Protein AF-A0A6G1S432-F1 (afdb_monomer_lite)

Foldseek 3Di:
DVVLVVVLVVLVVVLVVVLVVLVVLDPVVVCCVVVCVVCCVVCVVVVVQLVVLCVVCVVVLVVLLVVLLVLLVVVLVCCQVVVPVLLVCLLVVLLVVLVVQLVVLVVLLVVLVVVVVVVVVVVDDDDDPPPPPDDDDDDDDDDDDDDDDDDDDDDDDDDDDDDDDDDDDDDDDDDDDDDDPDPVVVVVVVVVVVVVVVVVVVVVCSSDSVNSVVSSVVSVVVSVVSVVVCVVCVLLVLLLSQLLNVLSVLCVLQVVLLVLVVVLVVVLVVLVVSLVVSLVSLVVLQDDDPDDPPDDGDPVVCSVVSNLSSLLSSQLSNQLSVLLSLLLLLLQLLLQLQQQDPPVSRDNPSSVVSSVLCVPQPSSLSSVLSNQLSVLVSVLVVLVVVLVVLVVVCVPDDDDVSPVSNVVSVVSNVVSVVVNVVSVVLSSQLSNQCSNPVDGSVVSSVVSCVLCVVVVSSVVSSVVSLVSSLVVSLCVSLVVSLVVLLVVLVPDPRPCSVSSSVVSSVSSSVSSVVSSVSSVSSSSSSVVVLSVQLVQADCDPVRRRSDDPSSVVSSVVVVVVD

pLDDT: mean 81.32, std 17.86, range [26.97, 98.06]

Sequence (562 aa):
MFIFLLIFLAFYGAYFYLSYQVILLNDLQEIFSQTAIKAQEDFRGIGERALEDLAKSYWNISIIILFATVLCFTWILLLKYNAEIIIWLSIFSLPILLSLGLYFSATTYWSLRDEAEASSRIELPYMSNEQLGIQPRFRDENDRPNPPYSQPTNSTTRSQPNSRLSPNKSTRLRNGSKPRPDEGDQNLEYDKALQNVLFAELMSYVRNETLWLIISIILFLVLFASVIILHALKERVTLSIALIKQASKAINGVKSTLLFPIIPRLIGIAALVYGVFISLLIVAASHPQSVAEHHAPLERKHVWKYHAVNVFATLWLIHFISGISQTTLAGAFASYYWAYSKPRDVPFFAVTASFWRCIRYHLGDIAFGSFLIATIRYIRIVIEFIDNRIRKKKANNGEAITSVARSATCFFRVFFWLLDRFLKYIDRNAYIMMSMYGEGYLASAKRAVELLYKNSTRALVLDYVTFFVLFISRLLITGIAGYITAQEVFIANLHYKWLPVVLVVIGTYFISKGLFSVYSMAVDTLFICFLIDSTNNDGSAERPYFMSKELRRIVKRNTVMA

Secondary structure (DSSP, 8-state):
-HHHHHHHHHHHHHHHHHHHHHHHHS-HHHHHHHHHHHHHHHHHHHHHHHHHHHHHHHHHHHHHHHHHHHHHHHHHHHHHHSHHHHHHHHHHHHHHHHHHHHHHHHHHHHHHHHHHHHHHHHSS-PPPTTSS--------S------------------------------------PPPPPHHHHHHHHHHHHHHHHHHHHHHHHT-HHHHHHHHHHHHHHHHHHHHHHHHHHHHHHHHHHHHHHHHHHHHHTTHHHHTTHHHHHHHHHHHHHHHHHHHHHHHTTS--SS-TTSPPPPTTTHHHHHHHHHHHHHHHHHHHHHHHHHHHHHHHHHHHH-SSTTTTS-TTHHHHHHHHIIIIIHHHHHHHHHHHHHHHHHHHHHHHHHHHHHHHHTTS-SHHHHHHHHHHHHHHHHHHHHHHHHHHHHHHHHHHHHHH---HHHHHHHHHHHHHHTHHHHHHHHHHHHHHHHHHHHHHHHHHHHHHHHHHHHS--S-THHHHHHHHHHHHHHHHHHHHHHHHHHHHHHHHHHHHHHH--SSSSS---S-HHHHHHHHHHHH--

InterPro domains:
  IPR007603 Choline transporter-like [PF04515] (217-534)
  IPR007603 Choline transporter-like [PTHR12385] (2-556)

Radius of gyration: 35.59 Å; chains: 1; bounding box: 125×56×82 Å

Structure (mmCIF, N/CA/C/O backbone):
data_AF-A0A6G1S432-F1
#
_entry.id   AF-A0A6G1S432-F1
#
loop_
_atom_site.group_PDB
_atom_site.id
_atom_site.type_symbol
_atom_site.label_atom_id
_atom_site.label_alt_id
_atom_site.label_comp_id
_atom_site.label_asym_id
_atom_site.label_entity_id
_atom_site.label_seq_id
_atom_site.pdbx_PDB_ins_code
_atom_site.Cartn_x
_atom_site.Cartn_y
_atom_site.Cartn_z
_atom_site.occupancy
_atom_site.B_iso_or_equiv
_atom_site.auth_seq_id
_atom_site.auth_comp_id
_atom_site.auth_asym_id
_atom_site.auth_atom_id
_atom_site.pdbx_PDB_model_num
ATOM 1 N N . MET A 1 1 ? -21.363 15.713 -9.282 1.00 73.31 1 MET A N 1
ATOM 2 C CA . MET A 1 1 ? -20.207 15.492 -10.184 1.00 73.31 1 MET A CA 1
ATOM 3 C C . MET A 1 1 ? -20.513 14.605 -11.406 1.00 73.31 1 MET A C 1
ATOM 5 O O . MET A 1 1 ? -19.588 14.057 -11.992 1.00 73.31 1 MET A O 1
ATOM 9 N N . PHE A 1 2 ? -21.767 14.515 -11.882 1.00 83.06 2 PHE A N 1
ATOM 10 C CA . PHE A 1 2 ? -22.115 13.733 -13.087 1.00 83.06 2 PHE A CA 1
ATOM 11 C C . PHE A 1 2 ? -21.348 14.181 -14.346 1.00 83.06 2 PHE A C 1
ATOM 13 O O . PHE A 1 2 ? -20.869 13.352 -15.109 1.00 83.06 2 PHE A O 1
ATOM 20 N N . ILE A 1 3 ? -21.122 15.490 -14.496 1.00 86.56 3 ILE A N 1
ATOM 21 C CA . ILE A 1 3 ? -20.303 16.068 -15.574 1.00 86.56 3 ILE A CA 1
ATOM 22 C C . ILE A 1 3 ? -18.892 15.461 -15.598 1.00 86.56 3 ILE A C 1
ATOM 24 O O . ILE A 1 3 ? -18.364 15.172 -16.664 1.00 86.56 3 ILE A O 1
ATOM 28 N N . PHE A 1 4 ? -18.290 15.210 -14.434 1.00 89.38 4 PHE A N 1
ATOM 29 C CA . PHE A 1 4 ? -16.937 14.661 -14.367 1.00 89.38 4 PHE A CA 1
ATOM 30 C C . PHE A 1 4 ? -16.880 13.188 -14.792 1.00 89.38 4 PHE A C 1
ATOM 32 O O . PHE A 1 4 ? -15.895 12.754 -15.383 1.00 89.38 4 PHE A O 1
ATOM 39 N N . LEU A 1 5 ? -17.966 12.435 -14.576 1.00 91.75 5 LEU A N 1
ATOM 40 C CA . LEU A 1 5 ? -18.110 11.094 -15.142 1.00 91.75 5 LEU A CA 1
ATOM 41 C C . LEU A 1 5 ? -18.197 11.146 -16.673 1.00 91.75 5 LEU A C 1
ATOM 43 O O . LEU A 1 5 ? -17.563 10.338 -17.340 1.00 91.75 5 LEU A O 1
ATOM 47 N N . LEU A 1 6 ? -18.931 12.110 -17.237 1.00 93.00 6 LEU A N 1
ATOM 48 C CA . LEU A 1 6 ? -18.980 12.296 -18.690 1.00 93.00 6 LEU A CA 1
ATOM 49 C C . LEU A 1 6 ? -17.607 12.668 -19.260 1.00 93.00 6 LEU A C 1
ATOM 51 O O . LEU A 1 6 ? -17.211 12.107 -20.275 1.00 93.00 6 LEU A O 1
ATOM 55 N N . ILE A 1 7 ? -16.855 13.545 -18.586 1.00 93.69 7 ILE A N 1
ATOM 56 C CA . ILE A 1 7 ? -15.474 13.889 -18.967 1.00 93.69 7 ILE A CA 1
ATOM 57 C C . ILE A 1 7 ? -14.586 12.643 -18.947 1.00 93.69 7 ILE A C 1
ATOM 59 O O . ILE A 1 7 ? -13.844 12.407 -19.897 1.00 93.69 7 ILE A O 1
ATOM 63 N N . PHE A 1 8 ? -14.680 11.832 -17.892 1.00 94.50 8 PHE A N 1
ATOM 64 C CA . PHE A 1 8 ? -13.948 10.573 -17.787 1.00 94.50 8 PHE A CA 1
ATOM 65 C C . PHE A 1 8 ? -14.281 9.641 -18.960 1.00 94.50 8 PHE A C 1
ATOM 67 O O . PHE A 1 8 ? -13.384 9.184 -19.664 1.00 94.50 8 PHE A O 1
ATOM 74 N N . LEU A 1 9 ? -15.567 9.398 -19.222 1.00 94.94 9 LEU A N 1
ATOM 75 C CA . LEU A 1 9 ? -16.005 8.515 -20.305 1.00 94.94 9 LEU A CA 1
ATOM 76 C C . LEU A 1 9 ? -15.595 9.043 -21.685 1.00 94.94 9 LEU A C 1
ATOM 78 O O . LEU A 1 9 ? -15.111 8.269 -22.507 1.00 94.94 9 LEU A O 1
ATOM 82 N N . ALA A 1 10 ? -15.722 10.349 -21.926 1.00 95.12 10 ALA A N 1
ATOM 83 C CA . ALA A 1 10 ? -15.291 10.982 -23.168 1.00 95.12 10 ALA A CA 1
ATOM 84 C C . ALA A 1 10 ? -13.772 10.862 -23.370 1.00 95.12 10 ALA A C 1
ATOM 86 O O . ALA A 1 10 ? -13.321 10.510 -24.460 1.00 95.12 10 ALA A O 1
ATOM 87 N N . PHE A 1 11 ? -12.983 11.086 -22.313 1.00 96.50 11 PHE A N 1
ATOM 88 C CA . PHE A 1 11 ? -11.531 10.923 -22.345 1.00 96.50 11 PHE A CA 1
ATOM 89 C C . PHE A 1 11 ? -11.131 9.485 -22.694 1.00 96.50 11 PHE A C 1
ATOM 91 O O . PHE A 1 11 ? -10.317 9.284 -23.595 1.00 96.50 11 PHE A O 1
ATOM 98 N N . TYR A 1 12 ? -11.720 8.480 -22.035 1.00 96.00 12 TYR A N 1
ATOM 99 C CA . TYR A 1 12 ? -11.408 7.080 -22.336 1.00 96.00 12 TYR A CA 1
ATOM 100 C C . TYR A 1 12 ? -11.931 6.639 -23.702 1.00 96.00 12 TYR A C 1
ATOM 102 O O . TYR A 1 12 ? -11.239 5.888 -24.381 1.00 96.00 12 TYR A O 1
ATOM 110 N N . GLY A 1 13 ? -13.082 7.146 -24.153 1.00 94.12 13 GLY A N 1
ATOM 111 C CA . GLY A 1 13 ? -13.570 6.924 -25.515 1.00 94.12 13 GLY A CA 1
ATOM 112 C C . GLY A 1 13 ? -12.566 7.407 -26.566 1.00 94.12 13 GLY A C 1
ATOM 113 O O . GLY A 1 13 ? -12.188 6.647 -27.457 1.00 94.12 13 GLY A O 1
ATOM 114 N N . ALA A 1 14 ? -12.051 8.630 -26.410 1.00 93.75 14 ALA A N 1
ATOM 115 C CA . ALA A 1 14 ? -11.015 9.173 -27.288 1.00 93.75 14 ALA A CA 1
ATOM 116 C C . ALA A 1 14 ? -9.681 8.411 -27.175 1.00 93.75 14 ALA A C 1
ATOM 118 O O . ALA A 1 14 ? -9.035 8.137 -28.185 1.00 93.75 14 ALA A O 1
ATOM 119 N N . TYR A 1 15 ? -9.271 8.034 -25.961 1.00 93.75 15 TYR A N 1
ATOM 120 C CA . TYR A 1 15 ? -8.043 7.273 -25.724 1.00 93.75 15 TYR A CA 1
ATOM 121 C C . TYR A 1 15 ? -8.090 5.871 -26.346 1.00 93.75 15 TYR A C 1
ATOM 123 O O . TYR A 1 15 ? -7.116 5.455 -26.975 1.00 93.75 15 TYR A O 1
ATOM 131 N N . PHE A 1 16 ? -9.206 5.147 -26.217 1.00 93.25 16 PHE A N 1
ATOM 132 C CA . PHE A 1 16 ? -9.371 3.835 -26.845 1.00 93.25 16 PHE A CA 1
ATOM 133 C C . PHE A 1 16 ? -9.435 3.941 -28.364 1.00 93.25 16 PHE A C 1
ATOM 135 O O . PHE A 1 16 ? -8.788 3.146 -29.039 1.00 93.25 16 PHE A O 1
ATOM 142 N N . TYR A 1 17 ? -10.123 4.953 -28.900 1.00 90.31 17 TYR A N 1
ATOM 143 C CA . TYR A 1 17 ? -10.104 5.229 -30.335 1.00 90.31 17 TYR A CA 1
ATOM 144 C C . TYR A 1 17 ? -8.675 5.469 -30.839 1.00 90.31 17 TYR A C 1
ATOM 146 O O . TYR A 1 17 ? -8.244 4.861 -31.815 1.00 90.31 17 TYR A O 1
ATOM 154 N N . LEU A 1 18 ? -7.899 6.295 -30.135 1.00 87.19 18 LEU A N 1
ATOM 155 C CA . LEU A 1 18 ? -6.518 6.573 -30.512 1.00 87.19 18 LEU A CA 1
ATOM 156 C C . LEU A 1 18 ? -5.614 5.340 -30.380 1.00 87.19 18 LEU A C 1
ATOM 158 O O . LEU A 1 18 ? -4.772 5.099 -31.240 1.00 87.19 18 LEU A O 1
ATOM 162 N N . SER A 1 19 ? -5.808 4.544 -29.328 1.00 88.06 19 SER A N 1
ATOM 163 C CA . SER A 1 19 ? -5.092 3.280 -29.135 1.00 88.06 19 SER A CA 1
ATOM 164 C C . SER A 1 19 ? -5.390 2.300 -30.268 1.00 88.06 19 SER A C 1
ATOM 166 O O . SER A 1 19 ? -4.472 1.678 -30.788 1.00 88.06 19 SER A O 1
ATOM 168 N N . TYR A 1 20 ? -6.654 2.207 -30.689 1.00 86.69 20 TYR A N 1
ATOM 169 C CA . TYR A 1 20 ? -7.077 1.388 -31.821 1.00 86.69 20 TYR A CA 1
ATOM 170 C C . TYR A 1 20 ? -6.403 1.826 -33.126 1.00 86.69 20 TYR A C 1
ATOM 172 O O . TYR A 1 20 ? -5.894 0.979 -33.851 1.00 86.69 20 TYR A O 1
ATOM 180 N N . GLN A 1 21 ? -6.307 3.133 -33.392 1.00 82.38 21 GLN A N 1
ATOM 181 C CA . GLN A 1 21 ? -5.578 3.646 -34.560 1.00 82.38 21 GLN A CA 1
ATOM 182 C C . GLN A 1 21 ? -4.087 3.285 -34.513 1.00 82.38 21 GLN A C 1
ATOM 184 O O . GLN A 1 21 ? -3.530 2.854 -35.514 1.00 82.38 21 GLN A O 1
ATOM 189 N N . VAL A 1 22 ? -3.438 3.400 -33.348 1.00 79.44 22 VAL A N 1
ATOM 190 C CA . VAL A 1 22 ? -2.033 2.984 -33.175 1.00 79.44 22 VAL A CA 1
ATOM 191 C C . VAL A 1 22 ? -1.860 1.478 -33.374 1.00 79.44 22 VAL A C 1
ATOM 193 O O . VAL A 1 22 ? -0.833 1.060 -33.895 1.00 79.44 22 VAL A O 1
ATOM 196 N N . ILE A 1 23 ? -2.836 0.664 -32.970 1.00 81.56 23 ILE A N 1
ATOM 197 C CA . ILE A 1 23 ? -2.834 -0.780 -33.227 1.00 81.56 23 ILE A CA 1
ATOM 198 C C . ILE A 1 23 ? -3.010 -1.061 -34.724 1.00 81.56 23 ILE A C 1
ATOM 200 O O . ILE A 1 23 ? -2.322 -1.925 -35.240 1.00 81.56 23 ILE A O 1
ATOM 204 N N . LEU A 1 24 ? -3.884 -0.333 -35.424 1.00 77.81 24 LEU A N 1
ATOM 205 C CA . LEU A 1 24 ? -4.137 -0.525 -36.856 1.00 77.81 24 LEU A CA 1
ATOM 206 C C . LEU A 1 24 ? -2.945 -0.102 -37.730 1.00 77.81 24 LEU A C 1
ATOM 208 O O . LEU A 1 24 ? -2.646 -0.757 -38.720 1.00 77.81 24 LEU A O 1
ATOM 212 N N . LEU A 1 25 ? -2.264 0.986 -37.358 1.00 69.56 25 LEU A N 1
ATOM 213 C CA . LEU A 1 25 ? -1.069 1.491 -38.051 1.00 69.56 25 LEU A CA 1
ATOM 214 C C . LEU A 1 25 ? 0.133 0.546 -37.953 1.00 69.56 25 LEU A C 1
ATOM 216 O O . LEU A 1 25 ? 1.073 0.644 -38.732 1.00 69.56 25 LEU A O 1
ATOM 220 N N . ASN A 1 26 ? 0.118 -0.317 -36.950 1.00 66.62 26 ASN A N 1
ATOM 221 C CA . ASN A 1 26 ? 1.179 -1.239 -36.623 1.00 66.62 26 ASN A CA 1
ATOM 222 C C . ASN A 1 26 ? 0.721 -2.620 -37.081 1.00 66.62 26 ASN A C 1
ATOM 224 O O . ASN A 1 26 ? -0.075 -3.239 -36.380 1.00 66.62 26 ASN A O 1
ATOM 228 N N . ASP A 1 27 ? 1.193 -3.109 -38.232 1.00 66.00 27 ASP A N 1
ATOM 229 C CA . ASP A 1 27 ? 0.871 -4.472 -38.661 1.00 66.00 27 ASP A CA 1
ATOM 230 C C . ASP A 1 27 ? 1.381 -5.442 -37.582 1.00 66.00 27 ASP A C 1
ATOM 232 O O . ASP A 1 27 ? 2.588 -5.665 -37.425 1.00 66.00 27 ASP A O 1
ATOM 236 N N . LEU A 1 28 ? 0.462 -5.920 -36.729 1.00 60.41 28 LEU A N 1
ATOM 237 C CA . LEU A 1 28 ? 0.804 -6.622 -35.490 1.00 60.41 28 LEU A CA 1
ATOM 238 C C . LEU A 1 28 ? 1.706 -7.815 -35.810 1.00 60.41 28 LEU A C 1
ATOM 240 O O . LEU A 1 28 ? 2.650 -8.090 -35.074 1.00 60.41 28 LEU A O 1
ATOM 244 N N . GLN A 1 29 ? 1.464 -8.469 -36.946 1.00 57.34 29 GLN A N 1
ATOM 245 C CA . GLN A 1 29 ? 2.224 -9.618 -37.418 1.00 57.34 29 GLN A CA 1
ATOM 246 C C . GLN A 1 29 ? 3.688 -9.268 -37.742 1.00 57.34 29 GLN A C 1
ATOM 248 O O . GLN A 1 29 ? 4.593 -10.029 -37.391 1.00 57.34 29 GLN A O 1
ATOM 253 N N . GLU A 1 30 ? 3.949 -8.096 -38.324 1.00 59.84 30 GLU A N 1
ATOM 254 C CA . GLU A 1 30 ? 5.295 -7.649 -38.692 1.00 59.84 30 GLU A CA 1
ATOM 255 C C . GLU A 1 30 ? 6.088 -7.163 -37.464 1.00 59.84 30 GLU A C 1
ATOM 257 O O . GLU A 1 30 ? 7.259 -7.507 -37.300 1.00 59.84 30 GLU A O 1
ATOM 262 N N . ILE A 1 31 ? 5.448 -6.454 -36.529 1.00 56.25 31 ILE A N 1
ATOM 263 C CA . ILE A 1 31 ? 6.083 -5.980 -35.282 1.00 56.25 31 ILE A CA 1
ATOM 264 C C . ILE A 1 31 ? 6.357 -7.124 -34.321 1.00 56.25 31 ILE A C 1
ATOM 266 O O . ILE A 1 31 ? 7.438 -7.157 -33.721 1.00 56.25 31 ILE A O 1
ATOM 270 N N . PHE A 1 32 ? 5.423 -8.072 -34.191 1.00 56.34 32 PHE A N 1
ATOM 271 C CA . PHE A 1 32 ? 5.711 -9.303 -33.475 1.00 56.34 32 PHE A CA 1
ATOM 272 C C . PHE A 1 32 ? 6.851 -10.041 -34.164 1.00 56.34 32 PHE A C 1
ATOM 274 O O . PHE A 1 32 ? 7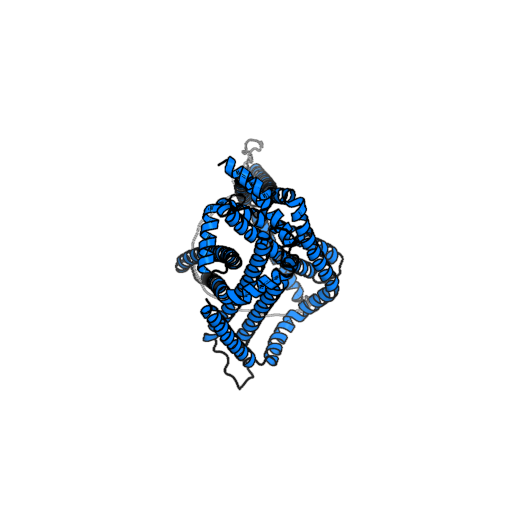.741 -10.451 -33.448 1.00 56.34 32 PHE A O 1
ATOM 281 N N . SER A 1 33 ? 6.948 -10.114 -35.497 1.00 58.09 33 SER A N 1
ATOM 282 C CA . SER A 1 33 ? 8.106 -10.770 -36.125 1.00 58.09 33 SER A CA 1
ATOM 283 C C . SER A 1 33 ? 9.440 -10.041 -35.907 1.00 58.09 33 SER A C 1
ATOM 285 O O . SER A 1 33 ? 10.400 -10.679 -35.508 1.00 58.09 33 SER A O 1
ATOM 287 N N . GLN A 1 34 ? 9.533 -8.720 -36.078 1.00 59.09 34 GLN A N 1
ATOM 288 C CA . GLN A 1 34 ? 10.797 -7.969 -35.972 1.00 59.09 34 GLN A CA 1
ATOM 289 C C . GLN A 1 34 ? 11.275 -7.851 -34.518 1.00 59.09 34 GLN A C 1
ATOM 291 O O . GLN A 1 34 ? 12.453 -8.047 -34.208 1.00 59.09 34 GLN A O 1
ATOM 296 N N . THR A 1 35 ? 10.343 -7.560 -33.607 1.00 55.31 35 THR A N 1
ATOM 297 C CA . THR A 1 35 ? 10.632 -7.458 -32.172 1.00 55.31 35 THR A CA 1
ATOM 298 C C . THR A 1 35 ? 10.820 -8.841 -31.564 1.00 55.31 35 THR A C 1
ATOM 300 O O . THR A 1 35 ? 11.702 -8.992 -30.723 1.00 55.31 35 THR A O 1
ATOM 303 N N . ALA A 1 36 ? 10.056 -9.855 -32.003 1.00 52.91 36 ALA A N 1
ATOM 304 C CA . ALA A 1 36 ? 10.317 -11.231 -31.599 1.00 52.91 36 ALA A CA 1
ATOM 305 C C . ALA A 1 36 ? 11.652 -11.691 -32.148 1.00 52.91 36 ALA A C 1
ATOM 307 O O . ALA A 1 36 ? 12.408 -12.134 -31.328 1.00 52.91 36 ALA A O 1
ATOM 308 N N . ILE A 1 37 ? 12.035 -11.522 -33.417 1.00 57.94 37 ILE A N 1
ATOM 309 C CA . ILE A 1 37 ? 13.337 -12.007 -33.927 1.00 57.94 37 ILE A CA 1
ATOM 310 C C . ILE A 1 37 ? 14.509 -11.446 -33.106 1.00 57.94 37 ILE A C 1
ATOM 312 O O . ILE A 1 37 ? 15.358 -12.210 -32.652 1.00 57.94 37 ILE A O 1
ATOM 316 N N . LYS A 1 38 ? 14.510 -10.137 -32.822 1.00 56.38 38 LYS A N 1
ATOM 317 C CA . LYS A 1 38 ? 15.582 -9.491 -32.048 1.00 56.38 38 LYS A CA 1
ATOM 318 C C . LYS A 1 38 ? 15.552 -9.851 -30.558 1.00 56.38 38 LYS A C 1
ATOM 320 O O . LYS A 1 38 ? 16.593 -10.072 -29.955 1.00 56.38 38 LYS A O 1
ATOM 325 N N . ALA A 1 39 ? 14.362 -9.948 -29.961 1.00 55.22 39 ALA A N 1
ATOM 326 C CA . ALA A 1 39 ? 14.216 -10.437 -28.591 1.00 55.22 39 ALA A CA 1
ATOM 327 C C . ALA A 1 39 ? 14.456 -11.953 -28.492 1.00 55.22 39 ALA A C 1
ATOM 329 O O . ALA A 1 39 ? 14.876 -12.436 -27.458 1.00 55.22 39 ALA A O 1
ATOM 330 N N . GLN A 1 40 ? 14.209 -12.718 -29.545 1.00 56.22 40 GLN A N 1
ATOM 331 C CA . GLN A 1 40 ? 14.300 -14.171 -29.607 1.00 56.22 40 GLN A CA 1
ATOM 332 C C . GLN A 1 40 ? 15.750 -14.609 -29.778 1.00 56.22 40 GLN A C 1
ATOM 334 O O . GLN A 1 40 ? 16.094 -15.651 -29.245 1.00 56.22 40 GLN A O 1
ATOM 339 N N . GLU A 1 41 ? 16.625 -13.832 -30.421 1.00 62.38 41 GLU A N 1
ATOM 340 C CA . GLU A 1 41 ? 18.073 -14.096 -30.377 1.00 62.38 41 GLU A CA 1
ATOM 341 C C . GLU A 1 41 ? 18.657 -13.883 -28.970 1.00 62.38 41 GLU A C 1
ATOM 343 O O . GLU A 1 41 ? 19.288 -14.796 -28.439 1.00 62.38 41 GLU A O 1
ATOM 348 N N . ASP A 1 42 ? 18.363 -12.754 -28.314 1.00 60.41 42 ASP A N 1
ATOM 349 C CA . ASP A 1 42 ? 18.905 -12.440 -26.978 1.00 60.41 42 ASP A CA 1
ATOM 350 C C . ASP A 1 42 ? 18.238 -13.248 -25.842 1.00 60.41 42 ASP A C 1
ATOM 352 O O . ASP A 1 42 ? 18.888 -13.632 -24.865 1.00 60.41 42 ASP A O 1
ATOM 356 N N . PHE A 1 43 ? 16.935 -13.538 -25.952 1.00 57.59 43 PHE A N 1
ATOM 357 C CA . PHE A 1 43 ? 16.168 -14.258 -24.930 1.00 57.59 43 PHE A CA 1
ATOM 358 C C . PHE A 1 43 ? 15.958 -15.744 -25.222 1.00 57.59 43 PHE A C 1
ATOM 360 O O . PHE A 1 43 ? 15.480 -16.415 -24.314 1.00 57.59 43 PHE A O 1
ATOM 367 N N . ARG A 1 44 ? 16.299 -16.328 -26.385 1.00 62.75 44 ARG A N 1
ATOM 368 C CA . ARG A 1 44 ? 16.148 -17.796 -26.540 1.00 62.75 44 ARG A CA 1
ATOM 369 C C . ARG A 1 44 ? 17.011 -18.548 -25.550 1.00 62.75 44 ARG A C 1
ATOM 371 O O . ARG A 1 44 ? 16.491 -19.374 -24.819 1.00 62.75 44 ARG A O 1
ATOM 378 N N . GLY A 1 45 ? 18.298 -18.220 -25.447 1.00 67.00 45 GLY A N 1
ATOM 379 C CA . GLY A 1 45 ? 19.204 -18.962 -24.564 1.00 67.00 45 GLY A CA 1
ATOM 380 C C . GLY A 1 45 ? 18.831 -18.855 -23.079 1.00 67.00 45 GLY A C 1
ATOM 381 O O . GLY A 1 45 ? 18.797 -19.858 -22.366 1.00 67.00 45 GLY A O 1
ATOM 382 N N . ILE A 1 46 ? 18.528 -17.642 -22.609 1.00 71.88 46 ILE A N 1
ATOM 383 C CA . ILE A 1 46 ? 18.169 -17.378 -21.204 1.00 71.88 46 ILE A CA 1
ATOM 384 C C . ILE A 1 46 ? 16.715 -17.781 -20.927 1.00 71.88 46 ILE A C 1
ATOM 386 O O . ILE A 1 46 ? 16.414 -18.383 -19.899 1.00 71.88 46 ILE A O 1
ATOM 390 N N . GLY A 1 47 ? 15.812 -17.453 -21.847 1.00 72.88 47 GLY A N 1
ATOM 391 C CA . GLY A 1 47 ? 14.375 -17.669 -21.744 1.00 72.88 47 GLY A CA 1
ATOM 392 C C . GLY A 1 47 ? 13.972 -19.128 -21.896 1.00 72.88 47 GLY A C 1
ATOM 393 O O . GLY A 1 47 ? 13.141 -19.569 -21.116 1.00 72.88 47 GLY A O 1
ATOM 394 N N . GLU A 1 48 ? 14.571 -19.905 -22.805 1.00 79.62 48 GLU A N 1
ATOM 395 C CA . GLU A 1 48 ? 14.299 -21.350 -22.912 1.00 79.62 48 GLU A CA 1
ATOM 396 C C . GLU A 1 48 ? 14.682 -22.058 -21.603 1.00 79.62 48 GLU A C 1
ATOM 398 O O . GLU A 1 48 ? 13.868 -22.792 -21.045 1.00 79.62 48 GLU A O 1
ATOM 403 N N . ARG A 1 49 ? 15.856 -21.741 -21.035 1.00 82.38 49 ARG A N 1
ATOM 404 C CA . ARG A 1 49 ? 16.301 -22.274 -19.733 1.00 82.38 49 ARG A CA 1
ATOM 405 C C . ARG A 1 49 ? 15.413 -21.811 -18.576 1.00 82.38 49 ARG A C 1
ATOM 407 O O . ARG A 1 49 ? 15.043 -22.612 -17.724 1.00 82.38 49 ARG A O 1
ATOM 414 N N . ALA A 1 50 ? 15.034 -20.533 -18.546 1.00 81.44 50 ALA A N 1
ATOM 415 C CA . ALA A 1 50 ? 14.146 -19.991 -17.520 1.00 81.44 50 ALA A CA 1
ATOM 416 C C . ALA A 1 50 ? 12.725 -20.572 -17.600 1.00 81.44 50 ALA A C 1
ATOM 418 O O . ALA A 1 50 ? 12.117 -20.837 -16.566 1.00 81.44 50 ALA A O 1
ATOM 419 N N . LEU A 1 51 ? 12.193 -20.781 -18.809 1.00 82.62 51 LEU A N 1
ATOM 420 C CA . LEU A 1 51 ? 10.891 -21.405 -19.043 1.00 82.62 51 LEU A CA 1
ATOM 421 C C . LEU A 1 51 ? 10.918 -22.889 -18.694 1.00 82.62 51 LEU A C 1
ATOM 423 O O . LEU A 1 51 ? 9.959 -23.368 -18.097 1.00 82.62 51 LEU A O 1
ATOM 427 N N . GLU A 1 52 ? 12.001 -23.603 -19.007 1.00 86.69 52 GLU A N 1
ATOM 428 C CA . GLU A 1 52 ? 12.190 -24.993 -18.588 1.00 86.69 52 GLU A CA 1
ATOM 429 C C . GLU A 1 52 ? 12.226 -25.102 -17.056 1.00 86.69 52 GLU A C 1
ATOM 431 O O . GLU A 1 52 ? 11.520 -25.926 -16.470 1.00 86.69 52 GLU A O 1
ATOM 436 N N . ASP A 1 53 ? 12.979 -24.223 -16.390 1.00 85.50 53 ASP A N 1
ATOM 437 C CA . ASP A 1 53 ? 13.026 -24.159 -14.930 1.00 85.50 53 ASP A CA 1
ATOM 438 C C . ASP A 1 53 ? 11.647 -23.814 -14.330 1.00 85.50 53 ASP A C 1
ATOM 440 O O . ASP A 1 53 ? 11.246 -24.383 -13.308 1.00 85.50 53 ASP A O 1
ATOM 444 N N . LEU A 1 54 ? 10.878 -22.927 -14.976 1.00 84.81 54 LEU A N 1
ATOM 445 C CA . LEU A 1 54 ? 9.498 -22.614 -14.588 1.00 84.81 54 LEU A CA 1
ATOM 446 C C . LEU A 1 54 ? 8.571 -23.817 -14.773 1.00 84.81 54 LEU A C 1
ATOM 448 O O . LEU A 1 54 ? 7.786 -24.127 -13.883 1.00 84.81 54 LEU A O 1
ATOM 452 N N . ALA A 1 55 ? 8.664 -24.505 -15.909 1.00 85.25 55 ALA A N 1
ATOM 453 C CA . ALA A 1 55 ? 7.840 -25.663 -16.236 1.00 85.25 55 ALA A CA 1
ATOM 454 C C . ALA A 1 55 ? 8.115 -26.844 -15.295 1.00 85.25 55 ALA A C 1
ATOM 456 O O . ALA A 1 55 ? 7.213 -27.628 -15.015 1.00 85.25 55 ALA A O 1
ATOM 457 N N . LYS A 1 56 ? 9.330 -26.946 -14.742 1.00 86.31 56 LYS A N 1
ATOM 458 C CA . LYS A 1 56 ? 9.655 -27.918 -13.688 1.00 86.31 56 LYS A CA 1
ATOM 459 C C . LYS A 1 56 ? 9.129 -27.509 -12.310 1.00 86.31 56 LYS A C 1
ATOM 461 O O . LYS A 1 56 ? 8.786 -28.376 -11.514 1.00 86.31 56 LYS A O 1
ATOM 466 N N . SER A 1 57 ? 9.065 -26.209 -12.010 1.00 86.62 57 SER A N 1
ATOM 467 C CA . SER A 1 57 ? 8.781 -25.694 -10.658 1.00 86.62 57 SER A CA 1
ATOM 468 C C . SER A 1 57 ? 7.383 -25.084 -10.463 1.00 86.62 57 SER A C 1
ATOM 470 O O . SER A 1 57 ? 7.017 -24.771 -9.328 1.00 86.62 57 SER A O 1
ATOM 472 N N . TYR A 1 58 ? 6.565 -24.939 -11.515 1.00 86.94 58 TYR A N 1
ATOM 473 C CA . TYR A 1 58 ? 5.284 -24.214 -11.451 1.00 86.94 58 TYR A CA 1
ATOM 474 C C . TYR A 1 58 ? 4.302 -24.785 -10.422 1.00 86.94 58 TYR A C 1
ATOM 476 O O . TYR A 1 58 ? 3.565 -24.022 -9.792 1.00 86.94 58 TYR A O 1
ATOM 484 N N . TRP A 1 59 ? 4.290 -26.109 -10.236 1.00 90.50 59 TRP A N 1
ATOM 485 C CA . TRP A 1 59 ? 3.426 -26.768 -9.261 1.00 90.50 59 TRP A CA 1
ATOM 486 C C . TRP A 1 59 ? 3.800 -26.362 -7.832 1.00 90.50 59 TRP A C 1
ATOM 488 O O . TRP A 1 59 ? 2.942 -25.897 -7.080 1.00 90.50 59 TRP A O 1
ATOM 498 N N . ASN A 1 60 ? 5.090 -26.416 -7.495 1.00 88.25 60 ASN A N 1
ATOM 499 C CA . ASN A 1 60 ? 5.598 -25.998 -6.188 1.00 88.25 60 ASN A CA 1
ATOM 500 C C . ASN A 1 60 ? 5.365 -24.502 -5.949 1.00 88.25 60 ASN A C 1
ATOM 502 O O . ASN A 1 60 ? 4.836 -24.123 -4.906 1.00 88.25 60 ASN A O 1
ATOM 506 N N . ILE A 1 61 ? 5.665 -23.654 -6.943 1.00 88.94 61 ILE A N 1
ATOM 507 C CA . ILE A 1 61 ? 5.397 -22.207 -6.880 1.00 88.94 61 ILE A CA 1
ATOM 508 C C . ILE A 1 61 ? 3.914 -21.956 -6.573 1.00 88.94 61 ILE A C 1
ATOM 510 O O . ILE A 1 61 ? 3.584 -21.164 -5.689 1.00 88.94 61 ILE A O 1
ATOM 514 N N . SER A 1 62 ? 3.011 -22.652 -7.267 1.00 89.06 62 SER A N 1
ATOM 515 C CA . SER A 1 62 ? 1.564 -22.495 -7.090 1.00 89.06 62 SER A CA 1
ATOM 516 C C . SER A 1 62 ? 1.099 -22.953 -5.705 1.00 89.06 62 SER A C 1
ATOM 518 O O . SER A 1 62 ? 0.314 -22.252 -5.061 1.00 89.06 62 SER A O 1
ATOM 520 N N . ILE A 1 63 ? 1.614 -24.084 -5.211 1.00 92.19 63 ILE A N 1
ATOM 521 C CA . ILE A 1 63 ? 1.319 -24.592 -3.864 1.00 92.19 63 ILE A CA 1
ATOM 522 C C . ILE A 1 63 ? 1.808 -23.619 -2.793 1.00 92.19 63 ILE A C 1
ATOM 524 O O . ILE A 1 63 ? 1.048 -23.298 -1.879 1.00 92.19 63 ILE A O 1
ATOM 528 N N . ILE A 1 64 ? 3.035 -23.106 -2.903 1.00 91.19 64 ILE A N 1
ATOM 529 C CA . ILE A 1 64 ? 3.594 -22.167 -1.923 1.00 91.19 64 ILE A CA 1
ATOM 530 C C . ILE A 1 64 ? 2.796 -20.858 -1.916 1.00 91.19 64 ILE A C 1
ATOM 532 O O . ILE A 1 64 ? 2.499 -20.319 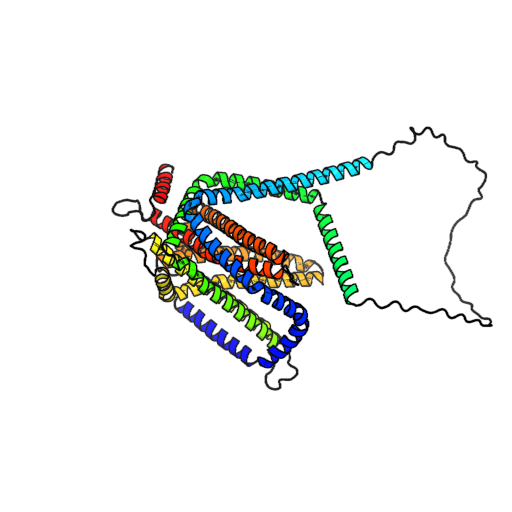-0.850 1.00 91.19 64 ILE A O 1
ATOM 536 N N . ILE A 1 65 ? 2.378 -20.365 -3.084 1.00 90.44 65 ILE A N 1
ATOM 537 C CA . ILE A 1 65 ? 1.515 -19.181 -3.191 1.00 90.44 65 ILE A CA 1
ATOM 538 C C . ILE A 1 65 ? 0.148 -19.423 -2.529 1.00 90.44 65 ILE A C 1
ATOM 540 O O . ILE A 1 65 ? -0.362 -18.557 -1.804 1.00 90.44 65 ILE A O 1
ATOM 544 N N . LEU A 1 66 ? -0.451 -20.599 -2.736 1.00 91.19 66 LEU A N 1
ATOM 545 C CA . LEU A 1 66 ? -1.705 -20.976 -2.085 1.00 91.19 66 LEU A CA 1
ATOM 546 C C . LEU A 1 66 ? -1.527 -21.079 -0.563 1.00 91.19 66 LEU A C 1
ATOM 548 O O . LEU A 1 66 ? -2.324 -20.518 0.191 1.00 91.19 66 LEU A O 1
ATOM 552 N N . PHE A 1 67 ? -0.448 -21.713 -0.105 1.00 91.94 67 PHE A N 1
ATOM 553 C CA . PHE A 1 67 ? -0.093 -21.804 1.309 1.00 91.94 67 PHE A CA 1
ATOM 554 C C . PHE A 1 67 ? 0.102 -20.419 1.937 1.00 91.94 67 PHE A C 1
ATOM 556 O O . PHE A 1 67 ? -0.463 -20.131 2.991 1.00 91.94 67 PHE A O 1
ATOM 563 N N . ALA A 1 68 ? 0.818 -19.514 1.268 1.00 90.38 68 ALA A N 1
ATOM 564 C CA . ALA A 1 68 ? 1.008 -18.144 1.734 1.00 90.38 68 ALA A CA 1
ATOM 565 C C . ALA A 1 68 ? -0.316 -17.364 1.808 1.00 90.38 68 ALA A C 1
ATOM 567 O O . ALA A 1 68 ? -0.517 -16.538 2.704 1.00 90.38 68 ALA A O 1
ATOM 568 N N . THR A 1 69 ? -1.253 -17.653 0.902 1.00 90.06 69 THR A N 1
ATOM 569 C CA . THR A 1 69 ? -2.614 -17.106 0.945 1.00 90.06 69 THR A CA 1
ATOM 570 C C . THR A 1 69 ? -3.367 -17.602 2.182 1.00 90.06 69 THR A C 1
ATOM 572 O O . THR A 1 69 ? -3.944 -16.792 2.910 1.00 90.06 69 THR A O 1
ATOM 575 N N . VAL A 1 70 ? -3.313 -18.905 2.481 1.00 90.62 70 VAL A N 1
ATOM 576 C CA . VAL A 1 70 ? -3.878 -19.478 3.716 1.00 90.62 70 VAL A CA 1
ATOM 577 C C . VAL A 1 70 ? -3.228 -18.854 4.951 1.00 90.62 70 VAL A C 1
ATOM 579 O O . VAL A 1 70 ? -3.932 -18.450 5.874 1.00 90.62 70 VAL A O 1
ATOM 582 N N . LEU A 1 71 ? -1.907 -18.670 4.943 1.00 91.12 71 LEU A N 1
ATOM 583 C CA . LEU A 1 71 ? -1.176 -18.026 6.032 1.00 91.12 71 LEU A CA 1
ATOM 584 C C . LEU A 1 71 ? -1.634 -16.576 6.259 1.00 91.12 71 LEU A C 1
ATOM 586 O O . LEU A 1 71 ? -1.775 -16.158 7.408 1.00 91.12 71 LEU A O 1
ATOM 590 N N . CYS A 1 72 ? -1.952 -15.823 5.197 1.00 90.06 72 CYS A N 1
ATOM 591 C CA . CYS A 1 72 ? -2.557 -14.491 5.319 1.00 90.06 72 CYS A CA 1
ATOM 592 C C . CYS A 1 72 ? -3.915 -14.544 6.036 1.00 90.06 72 CYS A C 1
ATOM 594 O O . CYS A 1 72 ? -4.181 -13.719 6.912 1.00 90.06 72 CYS A O 1
ATOM 596 N N . PHE A 1 73 ? -4.777 -15.504 5.688 1.00 87.19 73 PHE A N 1
ATOM 597 C CA . PHE A 1 73 ? -6.071 -15.676 6.355 1.00 87.19 73 PHE A CA 1
ATOM 598 C C . PHE A 1 73 ? -5.904 -16.060 7.824 1.00 87.19 73 PHE A C 1
ATOM 600 O O . PHE A 1 73 ? -6.541 -15.459 8.692 1.00 87.19 73 PHE A O 1
ATOM 607 N N . THR A 1 74 ? -5.002 -16.996 8.114 1.00 88.38 74 THR A N 1
ATOM 608 C CA . THR A 1 74 ? -4.645 -17.377 9.483 1.00 88.38 74 THR A CA 1
ATOM 609 C C . THR A 1 74 ? -4.144 -16.169 10.265 1.00 88.38 74 THR A C 1
ATOM 611 O O . THR A 1 74 ? -4.596 -15.939 11.382 1.00 88.38 74 THR A O 1
ATOM 614 N N . TRP A 1 75 ? -3.299 -15.326 9.669 1.00 87.75 75 TRP A N 1
ATOM 615 C CA . TRP A 1 75 ? -2.818 -14.103 10.306 1.00 87.75 75 TRP A CA 1
ATOM 616 C C . TRP A 1 75 ? -3.950 -13.121 10.643 1.00 87.75 75 TRP A C 1
ATOM 618 O O . TRP A 1 75 ? -4.002 -12.576 11.745 1.00 87.75 75 TRP A O 1
ATOM 628 N N . ILE A 1 76 ? -4.909 -12.930 9.734 1.00 84.69 76 ILE A N 1
ATOM 629 C CA . ILE A 1 76 ? -6.094 -12.094 9.987 1.00 84.69 76 ILE A CA 1
ATOM 630 C C . ILE A 1 76 ? -6.934 -12.660 11.145 1.00 84.69 76 ILE A C 1
ATOM 632 O O . ILE A 1 76 ? -7.466 -11.899 11.956 1.00 84.69 76 ILE A O 1
ATOM 636 N N . LEU A 1 77 ? -7.033 -13.987 11.267 1.00 84.44 77 LEU A N 1
ATOM 637 C CA . LEU A 1 77 ? -7.686 -14.635 12.407 1.00 84.44 77 LEU A CA 1
ATOM 638 C C . LEU A 1 77 ? -6.878 -14.477 13.701 1.00 84.44 77 LEU A C 1
ATOM 640 O O . LEU A 1 77 ? -7.466 -14.229 14.751 1.00 84.44 77 LEU A O 1
ATOM 644 N N . LEU A 1 78 ? -5.548 -14.548 13.649 1.00 86.62 78 LEU A N 1
ATOM 645 C CA . LEU A 1 78 ? -4.690 -14.307 14.811 1.00 86.62 78 LEU A CA 1
ATOM 646 C C . LEU A 1 78 ? -4.842 -12.875 15.336 1.00 86.62 78 LEU A C 1
ATOM 648 O O . LEU A 1 78 ? -4.990 -12.690 16.544 1.00 86.62 78 LEU A O 1
ATOM 652 N N . LEU A 1 79 ? -4.929 -11.879 14.448 1.00 85.25 79 LEU A N 1
ATOM 653 C CA . LEU A 1 79 ? -5.217 -10.485 14.815 1.00 85.25 79 LEU A CA 1
ATOM 654 C C . LEU A 1 79 ? -6.576 -10.306 15.506 1.00 85.25 79 LEU A C 1
ATOM 656 O O . LEU A 1 79 ? -6.780 -9.317 16.201 1.00 85.25 79 LEU A O 1
ATOM 660 N N . LYS A 1 80 ? -7.513 -11.248 15.367 1.00 84.00 80 LYS A N 1
ATOM 661 C CA . LYS A 1 80 ? -8.796 -11.207 16.081 1.00 84.00 80 LYS A CA 1
ATOM 662 C C . LYS A 1 80 ? -8.656 -11.617 17.549 1.00 84.00 80 LYS A C 1
ATOM 664 O O . LYS A 1 80 ? -9.286 -10.995 18.406 1.00 84.00 80 LYS A O 1
ATOM 669 N N . TYR A 1 81 ? -7.898 -12.680 17.825 1.00 84.38 81 TYR A N 1
ATOM 670 C CA . TYR A 1 81 ? -7.813 -13.292 19.158 1.00 84.38 81 TYR A CA 1
ATOM 671 C C . TYR A 1 81 ? -6.643 -12.750 19.981 1.00 84.38 81 TYR A C 1
ATOM 673 O O . TYR A 1 81 ? -6.796 -12.527 21.175 1.00 84.38 81 TYR A O 1
ATOM 681 N N . ASN A 1 82 ? -5.516 -12.464 19.325 1.00 87.06 82 ASN A N 1
ATOM 682 C CA . ASN A 1 82 ? -4.249 -12.097 19.956 1.00 87.06 82 ASN A CA 1
ATOM 683 C C . ASN A 1 82 ? -3.786 -10.682 19.563 1.00 87.06 82 ASN A C 1
ATOM 685 O O . ASN A 1 82 ? -2.588 -10.406 19.571 1.00 87.06 82 ASN A O 1
ATOM 689 N N . ALA A 1 83 ? -4.722 -9.786 19.206 1.00 82.19 83 ALA A N 1
ATOM 690 C CA . ALA A 1 83 ? -4.430 -8.413 18.768 1.00 82.19 83 ALA A CA 1
ATOM 691 C C . ALA A 1 83 ? -3.455 -7.698 19.711 1.00 82.19 83 ALA A C 1
ATOM 693 O O . ALA A 1 83 ? -2.472 -7.124 19.262 1.00 82.19 83 ALA A O 1
ATOM 694 N N . GLU A 1 84 ? -3.725 -7.767 21.017 1.00 86.94 84 GLU A N 1
ATOM 695 C CA . GLU A 1 84 ? -2.937 -7.116 22.065 1.00 86.94 84 GLU A CA 1
ATOM 696 C C . GLU A 1 84 ? -1.475 -7.568 22.024 1.00 86.94 84 GLU A C 1
ATOM 698 O O . GLU A 1 84 ? -0.580 -6.737 21.891 1.00 86.94 84 GLU A O 1
ATOM 703 N N . ILE A 1 85 ? -1.238 -8.883 22.045 1.00 88.69 85 ILE A N 1
ATOM 704 C CA . ILE A 1 85 ? 0.108 -9.466 22.017 1.00 88.69 85 ILE A CA 1
ATOM 705 C C . ILE A 1 85 ? 0.816 -9.112 20.708 1.00 88.69 85 ILE A C 1
ATOM 707 O O . ILE A 1 85 ? 1.949 -8.643 20.737 1.00 88.69 85 ILE A O 1
ATOM 711 N N . ILE A 1 86 ? 0.153 -9.287 19.561 1.00 86.44 86 ILE A N 1
ATOM 712 C CA . ILE A 1 86 ? 0.752 -9.013 18.247 1.00 86.44 86 ILE A CA 1
ATOM 713 C C . ILE A 1 86 ? 1.131 -7.539 18.125 1.00 86.44 86 ILE A C 1
ATOM 715 O O . ILE A 1 86 ? 2.214 -7.230 17.635 1.00 86.44 86 ILE A O 1
ATOM 719 N N . ILE A 1 87 ? 0.270 -6.628 18.578 1.00 85.62 87 ILE A N 1
ATOM 720 C CA . ILE A 1 87 ? 0.532 -5.189 18.525 1.00 85.62 87 ILE A CA 1
ATOM 721 C C . ILE A 1 87 ? 1.711 -4.832 19.423 1.00 85.62 87 ILE A C 1
ATOM 723 O O . ILE A 1 87 ? 2.603 -4.135 18.953 1.00 85.62 87 ILE A O 1
ATOM 727 N N . TRP A 1 88 ? 1.770 -5.338 20.658 1.00 87.06 88 TRP A N 1
ATOM 728 C CA . TRP A 1 88 ? 2.909 -5.088 21.543 1.00 87.06 88 TRP A CA 1
ATOM 729 C C . TRP A 1 88 ? 4.209 -5.677 20.995 1.00 87.06 88 TRP A C 1
ATOM 731 O O . TRP A 1 88 ? 5.202 -4.960 20.922 1.00 87.06 88 TRP A O 1
ATOM 741 N N . LEU A 1 89 ? 4.202 -6.931 20.530 1.00 85.81 89 LEU A N 1
ATOM 742 C CA . LEU A 1 89 ? 5.365 -7.547 19.881 1.00 85.81 89 LEU A CA 1
ATOM 743 C C . LEU A 1 89 ? 5.825 -6.735 18.673 1.00 85.81 89 LEU A C 1
ATOM 745 O O . LEU A 1 89 ? 7.017 -6.511 18.496 1.00 85.81 89 LEU A O 1
ATOM 749 N N . SER A 1 90 ? 4.881 -6.248 17.870 1.00 83.00 90 SER A N 1
ATOM 750 C CA . SER A 1 90 ? 5.192 -5.401 16.727 1.00 83.00 90 SER A CA 1
ATOM 751 C C . SER A 1 90 ? 5.812 -4.080 17.210 1.00 83.00 90 SER A C 1
ATOM 753 O O . SER A 1 90 ? 6.933 -3.751 16.836 1.00 83.00 90 SER A O 1
ATOM 755 N N . ILE A 1 91 ? 5.165 -3.372 18.130 1.00 82.12 91 ILE A N 1
ATOM 756 C CA . ILE A 1 91 ? 5.666 -2.121 18.710 1.00 82.12 91 ILE A CA 1
ATOM 757 C C . ILE A 1 91 ? 7.092 -2.267 19.270 1.00 82.12 91 ILE A C 1
ATOM 759 O O . ILE A 1 91 ? 7.934 -1.415 18.996 1.00 82.12 91 ILE A O 1
ATOM 763 N N . PHE A 1 92 ? 7.384 -3.346 20.000 1.00 84.75 92 PHE A N 1
ATOM 764 C CA . PHE A 1 92 ? 8.712 -3.594 20.569 1.00 84.75 92 PHE A CA 1
ATOM 765 C C . PHE A 1 92 ? 9.729 -4.133 19.557 1.00 84.75 92 PHE A C 1
ATOM 767 O O . PHE A 1 92 ? 10.929 -3.954 19.761 1.00 84.75 92 PHE A O 1
ATOM 774 N N . SER A 1 93 ? 9.290 -4.737 18.447 1.00 83.19 93 SER A N 1
ATOM 775 C CA . SER A 1 93 ? 10.203 -5.304 17.446 1.00 83.19 93 SER A CA 1
ATOM 776 C C . SER A 1 93 ? 11.121 -4.261 16.806 1.00 83.19 93 SER A C 1
ATOM 778 O O . SER A 1 93 ? 12.282 -4.565 16.545 1.00 83.19 93 SER A O 1
ATOM 780 N N . LEU A 1 94 ? 10.650 -3.024 16.604 1.00 84.31 94 LEU A N 1
ATOM 781 C CA . LEU A 1 94 ? 11.473 -1.953 16.040 1.00 84.31 94 LEU A CA 1
ATOM 782 C C . LEU A 1 94 ? 12.586 -1.506 17.008 1.00 84.31 94 LEU A C 1
ATOM 784 O O . LEU A 1 94 ? 13.744 -1.542 16.594 1.00 84.31 94 LEU A O 1
ATOM 788 N N . PRO A 1 95 ? 12.304 -1.149 18.279 1.00 88.75 95 PRO A N 1
ATOM 789 C CA . PRO A 1 95 ? 13.350 -0.906 19.271 1.00 88.75 95 PRO A CA 1
ATOM 790 C C . PRO A 1 95 ? 14.330 -2.072 19.420 1.00 88.75 95 PRO A C 1
ATOM 792 O O . PRO A 1 95 ? 15.528 -1.839 19.515 1.00 88.75 95 PRO A O 1
ATOM 795 N N . ILE A 1 96 ? 13.856 -3.323 19.402 1.00 89.50 96 ILE A N 1
ATOM 796 C CA . ILE A 1 96 ? 14.736 -4.501 19.477 1.00 89.50 96 ILE A CA 1
ATOM 797 C C . ILE A 1 96 ? 15.677 -4.552 18.268 1.00 89.50 96 ILE A C 1
ATOM 799 O O . ILE A 1 96 ? 16.883 -4.715 18.439 1.00 89.50 96 ILE A O 1
ATOM 803 N N . LEU A 1 97 ? 15.153 -4.367 17.054 1.00 89.50 97 LEU A N 1
ATOM 804 C CA . LEU A 1 97 ? 15.957 -4.383 15.832 1.00 89.50 97 LEU A CA 1
ATOM 805 C C . LEU A 1 97 ? 16.984 -3.242 15.807 1.00 89.50 97 LEU A C 1
ATOM 807 O O . LEU A 1 97 ? 18.132 -3.458 15.427 1.00 89.50 97 LEU A O 1
ATOM 811 N N . LEU A 1 98 ? 16.589 -2.044 16.242 1.00 91.81 98 LEU A N 1
ATOM 812 C CA . LEU A 1 98 ? 17.487 -0.895 16.360 1.00 91.81 98 LEU A CA 1
ATOM 813 C C . LEU A 1 98 ? 18.571 -1.129 17.418 1.00 91.81 98 LEU A C 1
ATOM 815 O O . LEU A 1 98 ? 19.722 -0.787 17.174 1.00 91.81 98 LEU A O 1
ATOM 819 N N . SER A 1 99 ? 18.231 -1.756 18.547 1.00 93.25 99 SER A N 1
ATOM 820 C CA . SER A 1 99 ? 19.199 -2.147 19.578 1.00 93.25 99 SER A CA 1
ATOM 821 C C . SER A 1 99 ? 20.207 -3.174 19.061 1.00 93.25 99 SER A C 1
ATOM 823 O O . SER A 1 99 ? 21.398 -3.026 19.312 1.00 93.25 99 SER A O 1
ATOM 825 N N . LEU A 1 100 ? 19.762 -4.185 18.303 1.00 94.69 100 LEU A N 1
ATOM 826 C CA . LEU A 1 100 ? 20.659 -5.156 17.662 1.00 94.69 100 LEU A CA 1
ATOM 827 C C . LEU A 1 100 ? 21.569 -4.486 16.626 1.00 94.69 100 LEU A C 1
ATOM 829 O O . LEU A 1 100 ? 22.763 -4.771 16.583 1.00 94.69 100 LEU A O 1
ATOM 833 N N . GLY A 1 101 ? 21.017 -3.574 15.821 1.00 92.69 101 GLY A N 1
ATOM 834 C CA . GLY A 1 101 ? 21.785 -2.785 14.860 1.00 92.69 101 GLY A CA 1
ATOM 835 C C . GLY A 1 101 ? 22.834 -1.906 15.538 1.00 92.69 101 GLY A C 1
ATOM 836 O O . GLY A 1 101 ? 23.975 -1.891 15.093 1.00 92.69 101 GLY A O 1
ATOM 837 N N . LEU A 1 102 ? 22.467 -1.230 16.632 1.00 95.19 102 LEU A N 1
ATOM 838 C CA . LEU A 1 102 ? 23.377 -0.412 17.432 1.00 95.19 102 LEU A CA 1
ATOM 839 C C . LEU A 1 102 ? 24.474 -1.260 18.074 1.00 95.19 102 LEU A C 1
ATOM 841 O O . LEU A 1 102 ? 25.632 -0.861 18.067 1.00 95.19 102 LEU A O 1
ATOM 845 N N . TYR A 1 103 ? 24.120 -2.429 18.613 1.00 96.00 103 TYR A N 1
ATOM 846 C CA . TYR A 1 103 ? 25.094 -3.367 19.158 1.00 96.00 103 TYR A CA 1
ATOM 847 C C . TYR A 1 103 ? 26.103 -3.777 18.083 1.00 96.00 103 TYR A C 1
ATOM 849 O O . TYR A 1 103 ? 27.299 -3.609 18.287 1.00 96.00 103 TYR A O 1
ATOM 857 N N . PHE A 1 104 ? 25.625 -4.225 16.918 1.00 95.00 104 PHE A N 1
ATOM 858 C CA . PHE A 1 104 ? 26.480 -4.642 15.806 1.00 95.00 104 PHE A CA 1
ATOM 859 C C . PHE A 1 104 ? 27.355 -3.503 15.264 1.00 95.00 104 PHE A C 1
ATOM 861 O O . PHE A 1 104 ? 28.541 -3.696 15.000 1.00 95.00 104 PHE A O 1
ATOM 868 N N . SER A 1 105 ? 26.796 -2.302 15.096 1.00 94.00 105 SER A N 1
ATOM 869 C CA . SER A 1 105 ? 27.555 -1.162 14.580 1.00 94.00 105 SER A CA 1
ATOM 870 C C . SER A 1 105 ? 28.587 -0.663 15.590 1.00 94.00 105 SER A C 1
ATOM 872 O O . SER A 1 105 ? 29.698 -0.315 15.199 1.00 94.00 105 SER A O 1
ATOM 874 N N . ALA A 1 106 ? 28.249 -0.666 16.883 1.00 93.44 106 ALA A N 1
ATOM 875 C CA . ALA A 1 106 ? 29.163 -0.269 17.942 1.00 93.44 106 ALA A CA 1
ATOM 876 C C . ALA A 1 106 ? 30.306 -1.277 18.093 1.00 93.44 106 ALA A C 1
ATOM 878 O O . ALA A 1 106 ? 31.457 -0.857 18.150 1.00 93.44 106 ALA A O 1
ATOM 879 N N . THR A 1 107 ? 30.026 -2.586 18.113 1.00 92.62 107 THR A N 1
ATOM 880 C CA . THR A 1 107 ? 31.084 -3.608 18.196 1.00 92.62 107 THR A CA 1
ATOM 881 C C . THR A 1 107 ? 32.025 -3.541 17.000 1.00 92.62 107 THR A C 1
ATOM 883 O O . THR A 1 107 ? 33.234 -3.613 17.191 1.00 92.62 107 THR A O 1
ATOM 886 N N . THR A 1 108 ? 31.492 -3.319 15.795 1.00 92.06 108 THR A N 1
ATOM 887 C CA . THR A 1 108 ? 32.300 -3.145 14.577 1.00 92.06 108 THR A CA 1
ATOM 888 C C . THR A 1 108 ? 33.152 -1.870 14.623 1.00 92.06 108 THR A C 1
ATOM 890 O O . THR A 1 108 ? 34.302 -1.874 14.194 1.00 92.06 108 THR A O 1
ATOM 893 N N . TYR A 1 109 ? 32.625 -0.767 15.167 1.00 92.38 109 TYR A N 1
ATOM 894 C CA . TYR A 1 109 ? 33.408 0.455 15.376 1.00 92.38 109 TYR A CA 1
ATOM 895 C C . TYR A 1 109 ? 34.566 0.226 16.351 1.00 92.38 109 TYR A C 1
ATOM 897 O O . TYR A 1 109 ? 35.699 0.582 16.041 1.00 92.38 109 TYR A O 1
ATOM 905 N N . TRP A 1 110 ? 34.288 -0.384 17.508 1.00 91.44 110 TRP A N 1
ATOM 906 C CA . TRP A 1 110 ? 35.316 -0.660 18.510 1.00 91.44 110 TRP A CA 1
ATOM 907 C C . TRP A 1 110 ? 36.396 -1.594 17.963 1.00 91.44 110 TRP A C 1
ATOM 909 O O . TRP A 1 110 ? 37.569 -1.288 18.129 1.00 91.44 110 TRP A O 1
ATOM 919 N N . SER A 1 111 ? 36.032 -2.648 17.222 1.00 93.00 111 SER A N 1
ATOM 920 C CA . SER A 1 111 ? 37.027 -3.543 16.618 1.00 93.00 111 SER A CA 1
ATOM 921 C C . SER A 1 111 ? 37.930 -2.829 15.609 1.00 93.00 111 SER A C 1
ATOM 923 O O . SER A 1 111 ? 39.143 -3.003 15.648 1.00 93.00 111 SER A O 1
ATOM 925 N N . LEU A 1 112 ? 37.362 -1.994 14.730 1.00 91.31 112 LEU A N 1
ATOM 926 C CA . LEU A 1 112 ? 38.143 -1.248 13.734 1.00 91.31 112 LEU A CA 1
ATOM 927 C C . LEU A 1 112 ? 39.040 -0.187 14.381 1.00 91.31 112 LEU A C 1
ATOM 929 O O . LEU A 1 112 ? 40.184 -0.013 13.964 1.00 91.31 112 LEU A O 1
ATOM 933 N N . ARG A 1 113 ? 38.538 0.492 15.417 1.00 90.75 113 ARG A N 1
ATOM 934 C CA . ARG A 1 113 ? 39.312 1.470 16.181 1.00 90.75 113 ARG A CA 1
ATOM 935 C C . ARG A 1 113 ? 40.481 0.803 16.905 1.00 90.75 113 ARG A C 1
ATOM 937 O O . ARG A 1 113 ? 41.591 1.325 16.865 1.00 90.75 113 ARG A O 1
ATOM 944 N N . ASP A 1 114 ? 40.247 -0.340 17.545 1.00 91.25 114 ASP A N 1
ATOM 945 C CA . ASP A 1 114 ? 41.293 -1.082 18.253 1.00 91.25 114 ASP A CA 1
ATOM 946 C C . ASP A 1 114 ? 42.387 -1.560 17.278 1.00 91.25 114 ASP A C 1
ATOM 948 O O . ASP A 1 114 ? 43.575 -1.443 17.583 1.00 91.25 114 ASP A O 1
ATOM 952 N N . GLU A 1 115 ? 42.013 -2.013 16.073 1.00 88.81 115 GLU A N 1
ATOM 953 C CA . GLU A 1 115 ? 42.951 -2.346 14.987 1.00 88.81 115 GLU A CA 1
ATOM 954 C C . GLU A 1 115 ? 43.754 -1.123 14.498 1.00 88.81 115 GLU A C 1
ATOM 956 O O . GLU A 1 115 ? 44.969 -1.219 14.281 1.00 88.81 115 GLU A O 1
ATOM 961 N N . ALA A 1 116 ? 43.113 0.042 14.356 1.00 85.31 116 ALA A N 1
ATOM 962 C CA . ALA A 1 116 ? 43.764 1.290 13.950 1.00 85.31 116 ALA A CA 1
ATOM 963 C C . ALA A 1 116 ? 44.735 1.818 15.027 1.00 85.31 116 ALA A C 1
ATOM 965 O O . ALA A 1 116 ? 45.865 2.227 14.731 1.00 85.31 116 ALA A O 1
ATOM 966 N N . GLU A 1 117 ? 44.343 1.750 16.300 1.00 85.88 117 GLU A N 1
ATOM 967 C CA . GLU A 1 117 ? 45.206 2.107 17.426 1.00 85.88 117 GLU A CA 1
ATOM 968 C C . GLU A 1 117 ? 46.359 1.104 17.615 1.00 85.88 117 GLU A C 1
ATOM 970 O O . GLU A 1 117 ? 47.457 1.489 18.015 1.00 85.88 117 GLU A O 1
ATOM 975 N N . ALA A 1 118 ? 46.150 -0.188 17.346 1.00 84.88 118 ALA A N 1
ATOM 976 C CA . ALA A 1 118 ? 47.222 -1.185 17.364 1.00 84.88 118 ALA A CA 1
ATOM 977 C C . ALA A 1 118 ? 48.237 -0.943 16.235 1.00 84.88 118 ALA A C 1
ATOM 979 O O . ALA A 1 118 ? 49.440 -0.976 16.481 1.00 84.88 118 ALA A O 1
ATOM 980 N N . SER A 1 119 ? 47.762 -0.625 15.028 1.00 81.00 119 SER A N 1
ATOM 981 C CA . SER A 1 119 ? 48.618 -0.327 13.870 1.00 81.00 119 SER A CA 1
ATOM 982 C C . SER A 1 119 ? 49.469 0.927 14.094 1.00 81.00 119 SER A C 1
ATOM 984 O O . SER A 1 119 ? 50.674 0.901 13.865 1.00 81.00 119 SER A O 1
ATOM 986 N N . SER A 1 120 ? 48.882 1.998 14.639 1.00 77.94 120 SER A N 1
ATOM 987 C CA . SER A 1 120 ? 49.628 3.226 14.971 1.00 77.94 120 SER A CA 1
ATOM 988 C C . SER A 1 120 ? 50.619 3.046 16.129 1.00 77.94 120 SER A C 1
ATOM 990 O O . SER A 1 120 ? 51.681 3.665 16.126 1.00 77.94 120 SER A O 1
ATOM 992 N N . ARG A 1 121 ? 50.326 2.165 17.098 1.00 71.06 121 ARG A N 1
ATOM 993 C CA . ARG A 1 121 ? 51.264 1.798 18.176 1.00 71.06 121 ARG A CA 1
ATOM 994 C C . ARG A 1 121 ? 52.470 0.991 17.692 1.00 71.06 121 ARG A C 1
ATOM 996 O O . ARG A 1 121 ? 53.515 1.053 18.328 1.00 71.06 121 ARG A O 1
ATOM 1003 N N . ILE A 1 122 ? 52.343 0.246 16.595 1.00 65.00 122 ILE A N 1
ATOM 1004 C CA . ILE A 1 122 ? 53.462 -0.498 15.993 1.00 65.00 122 ILE A CA 1
ATOM 1005 C C . ILE A 1 122 ? 54.416 0.451 15.235 1.00 65.00 122 ILE A C 1
ATOM 1007 O O . ILE A 1 122 ? 55.582 0.114 15.044 1.00 65.00 122 ILE A O 1
ATOM 1011 N N . GLU A 1 123 ? 53.971 1.657 14.861 1.00 58.78 123 GLU A N 1
ATOM 1012 C CA . GLU A 1 123 ? 54.747 2.594 14.032 1.00 58.78 123 GLU A CA 1
ATOM 1013 C C . GLU A 1 123 ? 55.642 3.604 14.797 1.00 58.78 123 GLU A C 1
ATOM 1015 O O . GLU A 1 123 ? 56.469 4.255 14.158 1.00 58.78 123 GLU A O 1
ATOM 1020 N N . LEU A 1 124 ? 55.597 3.721 16.137 1.00 49.56 124 LEU A N 1
ATOM 1021 C CA . LEU A 1 124 ? 56.545 4.557 16.916 1.00 49.56 124 LEU A CA 1
ATOM 1022 C C . LEU A 1 124 ? 56.857 3.953 18.307 1.00 49.56 124 LEU A C 1
ATOM 1024 O O . LEU A 1 124 ? 55.899 3.600 18.995 1.00 49.56 124 LEU A O 1
ATOM 1028 N N . PRO A 1 125 ? 58.123 3.907 18.808 1.00 48.91 125 PRO A N 1
ATOM 1029 C CA . PRO A 1 125 ? 59.378 4.472 18.290 1.00 48.91 125 PRO A CA 1
ATOM 1030 C C . PRO A 1 125 ? 60.487 3.428 18.009 1.00 48.91 125 PRO A C 1
ATOM 1032 O O . PRO A 1 125 ? 60.804 2.579 18.844 1.00 48.91 125 PRO A O 1
ATOM 1035 N N . TYR A 1 126 ? 61.199 3.587 16.889 1.00 45.97 126 TYR A N 1
ATOM 1036 C CA . TYR A 1 126 ? 62.591 3.138 16.820 1.00 45.97 126 TYR A CA 1
ATOM 1037 C C . TYR A 1 126 ? 63.420 4.013 17.768 1.00 45.97 126 TYR A C 1
ATOM 1039 O O . TYR A 1 126 ? 63.411 5.241 17.677 1.00 45.97 126 TYR A O 1
ATOM 1047 N N . MET A 1 127 ? 64.080 3.350 18.712 1.00 49.59 127 MET A N 1
ATOM 1048 C CA . MET A 1 127 ? 64.954 3.929 19.727 1.00 49.59 127 MET A CA 1
ATOM 1049 C C . MET A 1 127 ? 66.069 4.777 19.103 1.00 49.59 127 MET A C 1
ATOM 1051 O O . MET A 1 127 ? 66.585 4.455 18.031 1.00 49.59 127 MET A O 1
ATOM 1055 N N . SER A 1 128 ? 66.470 5.838 19.807 1.00 47.19 128 SER A N 1
ATOM 1056 C CA . SER A 1 128 ? 67.692 6.588 19.522 1.00 47.19 128 SER A CA 1
ATOM 1057 C C . SER A 1 128 ? 68.905 5.647 19.477 1.00 47.19 128 SER A C 1
ATOM 1059 O O . SER A 1 128 ? 68.960 4.647 20.195 1.00 47.19 128 SER A O 1
ATOM 1061 N N . ASN A 1 129 ? 69.904 5.991 18.654 1.00 48.66 129 ASN A N 1
ATOM 1062 C CA . ASN A 1 129 ? 71.157 5.246 18.420 1.00 48.66 129 ASN A CA 1
ATOM 1063 C C . ASN A 1 129 ? 72.038 5.016 19.675 1.00 48.66 129 ASN A C 1
ATOM 1065 O O . ASN A 1 129 ? 73.196 4.628 19.561 1.00 48.66 129 ASN A O 1
ATOM 1069 N N . GLU A 1 130 ? 71.513 5.253 20.872 1.00 50.22 130 GLU A N 1
ATOM 1070 C CA . GLU A 1 130 ? 72.234 5.252 22.140 1.00 50.22 130 GLU A CA 1
ATOM 1071 C C . GLU A 1 130 ? 72.136 3.912 22.891 1.00 50.22 130 GLU A C 1
ATOM 1073 O O . GLU A 1 130 ? 72.934 3.652 23.786 1.00 50.22 130 GLU A O 1
ATOM 1078 N N . GLN A 1 131 ? 71.220 3.012 22.506 1.00 50.16 131 GLN A N 1
ATOM 1079 C CA . GLN A 1 131 ? 71.025 1.721 23.193 1.00 50.16 131 GLN A CA 1
ATOM 1080 C C . GLN A 1 131 ? 71.654 0.499 22.502 1.00 50.16 131 GLN A C 1
ATOM 1082 O O . GLN A 1 131 ? 71.549 -0.610 23.020 1.00 50.16 131 GLN A O 1
ATOM 1087 N N . LEU A 1 132 ? 72.338 0.670 21.366 1.00 51.41 132 LEU A N 1
ATOM 1088 C CA . LEU A 1 132 ? 72.906 -0.453 20.600 1.00 51.41 132 LEU A CA 1
ATOM 1089 C C . LEU A 1 132 ? 74.422 -0.649 20.747 1.00 51.41 132 LEU A C 1
ATOM 1091 O O . LEU A 1 132 ? 74.946 -1.622 20.219 1.00 51.41 132 LEU A O 1
ATOM 1095 N N . GLY A 1 133 ? 75.141 0.209 21.481 1.00 45.75 133 GLY A N 1
ATOM 1096 C CA . GLY A 1 133 ? 76.556 -0.029 21.814 1.00 45.75 133 GLY A CA 1
ATOM 1097 C C . GLY A 1 133 ? 77.500 -0.207 20.611 1.00 45.75 133 GLY A C 1
ATOM 1098 O O . GLY A 1 133 ? 78.578 -0.781 20.757 1.00 45.75 133 GLY A O 1
ATOM 1099 N N . ILE A 1 134 ? 77.119 0.264 19.420 1.00 49.25 134 ILE A N 1
ATOM 1100 C CA . ILE A 1 134 ? 77.931 0.146 18.205 1.00 49.25 134 ILE A CA 1
ATOM 1101 C C . ILE A 1 134 ? 78.820 1.387 18.091 1.00 49.25 134 ILE A C 1
ATOM 1103 O O . ILE A 1 134 ? 78.359 2.473 17.749 1.00 49.25 134 ILE A O 1
ATOM 1107 N N . GLN A 1 135 ? 80.111 1.215 18.376 1.00 43.25 135 GLN A N 1
ATOM 1108 C CA . GLN A 1 135 ? 81.149 2.209 18.089 1.00 43.25 135 GLN A CA 1
ATOM 1109 C C . GLN A 1 135 ? 81.230 2.486 16.572 1.00 43.25 135 GLN A C 1
ATOM 1111 O O . GLN A 1 135 ? 81.239 1.534 15.783 1.00 43.25 135 GLN A O 1
ATOM 1116 N N . PRO A 1 136 ? 81.342 3.751 16.128 1.00 42.75 136 PRO A N 1
ATOM 1117 C CA . PRO A 1 136 ? 81.535 4.071 14.720 1.00 42.75 136 PRO A CA 1
ATOM 1118 C C . PRO A 1 136 ? 82.939 3.648 14.266 1.00 42.75 136 PRO A C 1
ATOM 1120 O O . PRO A 1 136 ? 83.953 4.157 14.742 1.00 42.75 136 PRO A O 1
ATOM 1123 N N . ARG A 1 137 ? 83.012 2.712 13.313 1.00 40.78 137 ARG A N 1
ATOM 1124 C CA . ARG A 1 137 ? 84.266 2.382 12.626 1.00 40.78 137 ARG A CA 1
ATOM 1125 C C . ARG A 1 137 ? 84.552 3.469 11.586 1.00 40.78 137 ARG A C 1
ATOM 1127 O O . ARG A 1 137 ? 83.896 3.517 10.547 1.00 40.78 137 ARG A O 1
ATOM 1134 N N . PHE A 1 138 ? 85.535 4.318 11.879 1.00 42.19 138 PHE A N 1
ATOM 1135 C CA . PHE A 1 138 ? 86.153 5.232 10.919 1.00 42.19 138 PHE A CA 1
ATOM 1136 C C . PHE A 1 138 ? 86.658 4.437 9.703 1.00 42.19 138 PHE A C 1
ATOM 1138 O O . PHE A 1 138 ? 87.347 3.427 9.859 1.00 42.19 138 PHE A O 1
ATOM 1145 N N . ARG A 1 139 ? 86.271 4.860 8.496 1.00 40.34 139 ARG A N 1
ATOM 1146 C CA . ARG A 1 139 ? 86.853 4.389 7.234 1.00 40.34 139 ARG A CA 1
ATOM 1147 C C . ARG A 1 139 ? 87.729 5.511 6.694 1.00 40.34 139 ARG A C 1
ATOM 1149 O O . ARG A 1 139 ? 87.244 6.628 6.531 1.00 40.34 139 ARG A O 1
ATOM 1156 N N . ASP A 1 140 ? 88.988 5.166 6.457 1.00 38.38 140 ASP A N 1
ATOM 1157 C CA . ASP A 1 140 ? 90.070 6.083 6.128 1.00 38.38 140 ASP A CA 1
ATOM 1158 C C . ASP A 1 140 ? 89.857 6.879 4.838 1.00 38.38 140 ASP A C 1
ATOM 1160 O O . ASP A 1 140 ? 89.289 6.429 3.839 1.00 38.38 140 ASP A O 1
ATOM 1164 N N . GLU A 1 141 ? 90.364 8.099 4.921 1.00 41.66 141 GLU A N 1
ATOM 1165 C CA . GLU A 1 141 ? 90.255 9.225 4.015 1.00 41.66 141 GLU A CA 1
ATOM 1166 C C . GLU A 1 141 ? 91.426 9.218 3.024 1.00 41.66 141 GLU A C 1
ATOM 1168 O O . GLU A 1 141 ? 92.380 9.957 3.214 1.00 41.66 141 GLU A O 1
ATOM 1173 N N . ASN A 1 142 ? 91.404 8.353 1.997 1.00 39.44 142 ASN A N 1
ATOM 1174 C CA . ASN A 1 142 ? 92.423 8.406 0.928 1.00 39.44 142 ASN A CA 1
ATOM 1175 C C . ASN A 1 142 ? 91.995 7.943 -0.480 1.00 39.44 142 ASN A C 1
ATOM 1177 O O . ASN A 1 142 ? 92.840 7.878 -1.364 1.00 39.44 142 ASN A O 1
ATOM 1181 N N . ASP A 1 143 ? 90.704 7.728 -0.748 1.00 40.91 143 ASP A N 1
ATOM 1182 C CA . ASP A 1 143 ? 90.211 7.536 -2.123 1.00 40.91 143 ASP A CA 1
ATOM 1183 C C . ASP A 1 143 ? 89.179 8.609 -2.495 1.00 40.91 143 ASP A C 1
ATOM 1185 O O . ASP A 1 143 ? 87.964 8.410 -2.432 1.00 40.91 143 ASP A O 1
ATOM 1189 N N . ARG A 1 144 ? 89.680 9.782 -2.897 1.00 45.81 144 ARG A N 1
ATOM 1190 C CA . ARG A 1 144 ? 88.971 10.714 -3.790 1.00 45.81 144 ARG A CA 1
ATOM 1191 C C . ARG A 1 144 ? 89.971 11.357 -4.743 1.00 45.81 144 ARG A C 1
ATOM 1193 O O . ARG A 1 144 ? 91.001 11.859 -4.300 1.00 45.81 144 ARG A O 1
ATOM 1200 N N . PRO A 1 145 ? 89.610 11.473 -6.025 1.00 38.09 145 PRO A N 1
ATOM 1201 C CA . PRO A 1 145 ? 89.669 12.808 -6.614 1.00 38.09 145 PRO A CA 1
ATOM 1202 C C . PRO A 1 145 ? 88.309 13.307 -7.101 1.00 38.09 145 PRO A C 1
ATOM 1204 O O . PRO A 1 145 ? 87.422 12.556 -7.497 1.00 38.09 145 PRO A O 1
ATOM 1207 N N . ASN A 1 146 ? 88.198 14.627 -7.015 1.00 34.91 146 ASN A N 1
ATOM 1208 C CA . ASN A 1 146 ? 87.009 15.459 -7.100 1.00 34.91 146 ASN A CA 1
ATOM 1209 C C . ASN A 1 146 ? 86.512 15.745 -8.539 1.00 34.91 146 ASN A C 1
ATOM 1211 O O . ASN A 1 146 ? 87.255 15.562 -9.502 1.00 34.91 146 ASN A O 1
ATOM 1215 N N . PRO A 1 147 ? 85.259 16.232 -8.669 1.00 51.88 147 PRO A N 1
ATOM 1216 C CA . PRO A 1 147 ? 84.563 16.500 -9.933 1.00 51.88 147 PRO A CA 1
ATOM 1217 C C . PRO A 1 147 ? 84.998 17.847 -10.544 1.00 51.88 147 PRO A C 1
ATOM 1219 O O . PRO A 1 147 ? 85.730 18.596 -9.892 1.00 51.88 147 PRO A O 1
ATOM 1222 N N . PRO A 1 148 ? 84.519 18.221 -11.750 1.00 36.72 148 PRO A N 1
ATOM 1223 C CA . PRO A 1 148 ? 83.499 19.281 -11.732 1.00 36.72 148 PRO A CA 1
ATOM 1224 C C . PRO A 1 148 ? 82.482 19.311 -12.904 1.00 36.72 148 PRO A C 1
ATOM 1226 O O . PRO A 1 148 ? 82.776 18.979 -14.044 1.00 36.72 148 PRO A O 1
ATOM 1229 N N . TYR A 1 149 ? 81.283 19.793 -12.559 1.00 30.47 149 TYR A N 1
ATOM 1230 C CA . TYR A 1 149 ? 80.449 20.795 -13.250 1.00 30.47 149 TYR A CA 1
ATOM 1231 C C . TYR A 1 149 ? 80.142 20.733 -14.770 1.00 30.47 149 TYR A C 1
ATOM 1233 O O . TYR A 1 149 ? 80.962 21.042 -15.619 1.00 30.47 149 TYR A O 1
ATOM 1241 N N . SER A 1 150 ? 78.845 20.515 -15.037 1.00 35.03 150 SER A N 1
ATOM 1242 C CA . SER A 1 150 ? 77.874 21.330 -15.810 1.00 35.03 150 SER A CA 1
ATOM 1243 C C . SER A 1 150 ? 78.160 21.937 -17.204 1.00 35.03 150 SER A C 1
ATOM 1245 O O . SER A 1 150 ? 79.093 22.713 -17.381 1.00 35.03 150 SER A O 1
ATOM 1247 N N . GLN A 1 151 ? 77.101 21.813 -18.031 1.00 29.80 151 GLN A N 1
ATOM 1248 C CA . GLN A 1 151 ? 76.659 22.587 -19.219 1.00 29.80 151 GLN A CA 1
ATOM 1249 C C . GLN A 1 151 ? 77.069 22.050 -20.612 1.00 29.80 151 GLN A C 1
ATOM 1251 O O . GLN A 1 151 ? 78.043 21.317 -20.719 1.00 29.80 151 GLN A O 1
ATOM 1256 N N . PRO A 1 152 ? 76.409 22.474 -21.714 1.00 36.28 152 PRO A N 1
ATOM 1257 C CA . PRO A 1 152 ? 74.975 22.423 -22.020 1.00 36.28 152 PRO A CA 1
ATOM 1258 C C . PRO A 1 152 ? 74.711 21.769 -23.408 1.00 36.28 152 PRO A C 1
ATOM 1260 O O . PRO A 1 152 ? 75.610 21.302 -24.097 1.00 36.28 152 PRO A O 1
ATOM 1263 N N . THR A 1 153 ? 73.442 21.754 -23.816 1.00 35.22 153 THR A N 1
ATOM 1264 C CA . THR A 1 153 ? 72.909 21.504 -25.172 1.00 35.22 153 THR A CA 1
ATOM 1265 C C . THR A 1 153 ? 73.809 21.922 -26.349 1.00 35.22 153 THR A C 1
ATOM 1267 O O . THR A 1 153 ? 74.217 23.081 -26.396 1.00 35.22 153 THR A O 1
ATOM 1270 N N . ASN A 1 154 ? 73.987 21.050 -27.357 1.00 26.97 154 ASN A N 1
ATOM 1271 C CA . ASN A 1 154 ? 73.694 21.323 -28.781 1.00 26.97 154 ASN A CA 1
ATOM 1272 C C . ASN A 1 154 ? 74.188 20.223 -29.743 1.00 26.97 154 ASN A C 1
ATOM 1274 O O . ASN A 1 154 ? 75.133 19.496 -29.462 1.00 26.97 154 ASN A O 1
ATOM 1278 N N . SER A 1 155 ? 73.585 20.240 -30.938 1.00 31.25 155 SER A N 1
ATOM 1279 C CA . SER A 1 155 ? 74.021 19.660 -32.223 1.00 31.25 155 SER A CA 1
ATOM 1280 C C . SER A 1 155 ? 73.613 18.213 -32.554 1.00 31.25 155 SER A C 1
ATOM 1282 O O . SER A 1 155 ? 74.270 17.231 -32.244 1.00 31.25 155 SER A O 1
ATOM 1284 N N . THR A 1 156 ? 72.446 18.108 -33.195 1.00 30.31 156 THR A N 1
ATOM 1285 C CA . THR A 1 156 ? 72.286 17.946 -34.654 1.00 30.31 156 THR A CA 1
ATOM 1286 C C . THR A 1 156 ? 73.367 17.187 -35.442 1.00 30.31 156 THR A C 1
ATOM 1288 O O . THR A 1 156 ? 74.563 17.407 -35.283 1.00 30.31 156 THR A O 1
ATOM 1291 N N . THR A 1 157 ? 72.873 16.488 -36.475 1.00 30.73 157 THR A N 1
ATOM 1292 C CA . THR A 1 157 ? 73.540 16.017 -37.714 1.00 30.73 157 THR A CA 1
ATOM 1293 C C . THR A 1 157 ? 74.373 14.735 -37.578 1.00 30.73 157 THR A C 1
ATOM 1295 O O . THR A 1 157 ? 75.443 14.716 -36.999 1.00 30.73 157 THR A O 1
ATOM 1298 N N . ARG A 1 158 ? 73.836 13.580 -37.993 1.00 30.27 158 ARG A N 1
ATOM 1299 C CA . ARG A 1 158 ? 73.739 13.091 -39.390 1.00 30.27 158 ARG A CA 1
ATOM 1300 C C . ARG A 1 158 ? 75.111 12.709 -39.953 1.00 30.27 158 ARG A C 1
ATOM 1302 O O . ARG A 1 158 ? 75.775 13.543 -40.548 1.00 30.27 158 ARG A O 1
ATOM 1309 N N . SER A 1 159 ? 75.414 11.415 -39.908 1.00 30.81 159 SER A N 1
ATOM 1310 C CA . SER A 1 159 ? 76.126 10.714 -40.983 1.00 30.81 159 SER A CA 1
ATOM 1311 C C . SER A 1 159 ? 76.068 9.194 -40.775 1.00 30.81 159 SER A C 1
ATOM 1313 O O . SER A 1 159 ? 76.853 8.581 -40.065 1.00 30.81 159 SER A O 1
ATOM 1315 N N . GLN A 1 160 ? 75.116 8.570 -41.469 1.00 32.66 160 GLN A N 1
ATOM 1316 C CA . GLN A 1 160 ? 75.411 7.354 -42.237 1.00 32.66 160 GLN A CA 1
ATOM 1317 C C . GLN A 1 160 ? 76.597 7.643 -43.201 1.00 32.66 160 GLN A C 1
ATOM 1319 O O . GLN A 1 160 ? 76.791 8.825 -43.503 1.00 32.66 160 GLN A O 1
ATOM 1324 N N . PRO A 1 161 ? 77.327 6.655 -43.775 1.00 45.12 161 PRO A N 1
ATOM 1325 C CA . PRO A 1 161 ? 76.759 5.386 -44.235 1.00 45.12 161 PRO A CA 1
ATOM 1326 C C . PRO A 1 161 ? 77.657 4.129 -44.218 1.00 45.12 161 PRO A C 1
ATOM 1328 O O . PRO A 1 161 ? 78.876 4.173 -44.149 1.00 45.12 161 PRO A O 1
ATOM 1331 N N . ASN A 1 162 ? 76.961 3.003 -44.395 1.00 30.62 162 ASN A N 1
ATOM 1332 C CA . ASN A 1 162 ? 77.313 1.829 -45.197 1.00 30.62 162 ASN A CA 1
ATOM 1333 C C . ASN A 1 162 ? 78.721 1.225 -45.078 1.00 30.62 162 ASN A C 1
ATOM 1335 O O . ASN A 1 162 ? 79.688 1.755 -45.612 1.00 30.62 162 ASN A O 1
ATOM 1339 N N . SER A 1 163 ? 78.770 -0.061 -44.725 1.00 34.09 163 SER A N 1
ATOM 1340 C CA . SER A 1 163 ? 79.058 -1.070 -45.758 1.00 34.09 163 SER A CA 1
ATOM 1341 C C . SER A 1 163 ? 78.847 -2.516 -45.296 1.00 34.09 163 SER A C 1
ATOM 1343 O O . SER A 1 163 ? 79.376 -2.953 -44.287 1.00 34.09 163 SER A O 1
ATOM 1345 N N . ARG A 1 164 ? 78.092 -3.226 -46.149 1.00 31.86 164 ARG A N 1
ATOM 1346 C CA . ARG A 1 164 ? 78.304 -4.593 -46.669 1.00 31.86 164 ARG A CA 1
ATOM 1347 C C . ARG A 1 164 ? 78.295 -5.755 -45.663 1.00 31.86 164 ARG A C 1
ATOM 1349 O O . ARG A 1 164 ? 79.176 -5.905 -44.838 1.00 31.86 164 ARG A O 1
ATOM 1356 N N . LEU A 1 165 ? 77.238 -6.573 -45.688 1.00 33.72 165 LEU A N 1
ATOM 1357 C CA . LEU A 1 165 ? 77.053 -7.751 -46.569 1.00 33.72 165 LEU A CA 1
ATOM 1358 C C . LEU A 1 165 ? 78.055 -8.879 -46.296 1.00 33.72 165 LEU A C 1
ATOM 1360 O O . LEU A 1 165 ? 79.169 -8.833 -46.813 1.00 33.72 165 LEU A O 1
ATOM 1364 N N . SER A 1 166 ? 77.595 -9.943 -45.622 1.00 34.62 166 SER A N 1
ATOM 1365 C CA . SER A 1 166 ? 77.630 -11.332 -46.134 1.00 34.62 166 SER A CA 1
ATOM 1366 C C . SER A 1 166 ? 77.074 -12.362 -45.124 1.00 34.62 166 SER A C 1
ATOM 1368 O O . SER A 1 166 ? 76.889 -12.017 -43.960 1.00 34.62 166 SER A O 1
ATOM 1370 N N . PRO A 1 167 ? 76.688 -13.579 -45.572 1.00 44.94 167 PRO A N 1
ATOM 1371 C CA . PRO A 1 167 ? 75.370 -14.133 -45.253 1.00 44.94 167 PRO A CA 1
ATOM 1372 C C . PRO A 1 167 ? 75.369 -15.480 -44.499 1.00 44.94 167 PRO A C 1
ATOM 1374 O O . PRO A 1 167 ? 76.389 -16.137 -44.332 1.00 44.94 167 PRO A O 1
ATOM 1377 N N . ASN A 1 168 ? 74.140 -15.922 -44.205 1.00 31.80 168 ASN A N 1
ATOM 1378 C CA . ASN A 1 168 ? 73.684 -17.301 -43.987 1.00 31.80 168 ASN A CA 1
ATOM 1379 C C . ASN A 1 168 ? 74.141 -18.043 -42.719 1.00 31.80 168 ASN A C 1
ATOM 1381 O O . ASN A 1 168 ? 75.245 -18.571 -42.647 1.00 31.80 168 ASN A O 1
ATOM 1385 N N . LYS A 1 169 ? 73.164 -18.347 -41.852 1.00 35.38 169 LYS A N 1
ATOM 1386 C CA . LYS A 1 169 ? 72.585 -19.703 -41.807 1.00 35.38 169 LYS A CA 1
ATOM 1387 C C . LYS A 1 169 ? 71.277 -19.746 -41.015 1.00 35.38 169 LYS A C 1
ATOM 1389 O O . LYS A 1 169 ? 71.167 -19.286 -39.886 1.00 35.38 169 LYS A O 1
ATOM 1394 N N . SER A 1 170 ? 70.290 -20.336 -41.669 1.00 35.34 170 SER A N 1
ATOM 1395 C CA . SER A 1 170 ? 68.990 -20.753 -41.167 1.00 35.34 170 SER A CA 1
ATOM 1396 C C . SER A 1 170 ? 69.093 -21.724 -39.991 1.00 35.34 170 SER A C 1
ATOM 1398 O O . SER A 1 170 ? 69.718 -22.771 -40.138 1.00 35.34 170 SER A O 1
ATOM 1400 N N . THR A 1 171 ? 68.345 -21.471 -38.913 1.00 37.34 171 THR A N 1
ATOM 1401 C CA . THR A 1 171 ? 67.715 -22.563 -38.153 1.00 37.34 171 THR A CA 1
ATOM 1402 C C . THR A 1 171 ? 66.309 -22.141 -37.742 1.00 37.34 171 THR A C 1
ATOM 1404 O O . THR A 1 171 ? 66.103 -21.199 -36.984 1.00 37.34 171 THR A O 1
ATOM 1407 N N . ARG A 1 172 ? 65.333 -22.823 -38.334 1.00 37.59 172 ARG A N 1
ATOM 1408 C CA . ARG A 1 172 ? 63.895 -22.663 -38.141 1.00 37.59 172 ARG A CA 1
ATOM 1409 C C . ARG A 1 172 ? 63.498 -23.504 -36.920 1.00 37.59 172 ARG A C 1
ATOM 1411 O O . ARG A 1 172 ? 63.572 -24.724 -37.000 1.00 37.59 172 ARG A O 1
ATOM 1418 N N . LEU A 1 173 ? 63.037 -22.883 -35.833 1.00 40.78 173 LEU A N 1
ATOM 1419 C CA . LEU A 1 173 ? 62.316 -23.572 -34.753 1.00 40.78 173 LEU A CA 1
ATOM 1420 C C . LEU A 1 173 ? 60.961 -22.897 -34.507 1.00 40.78 173 LEU A C 1
ATOM 1422 O O . LEU A 1 173 ? 60.837 -21.889 -33.827 1.00 40.78 173 LEU A O 1
ATOM 1426 N N . ARG A 1 174 ? 59.965 -23.486 -35.177 1.00 37.59 174 ARG A N 1
ATOM 1427 C CA . ARG A 1 174 ? 58.591 -23.764 -34.736 1.00 37.59 174 ARG A CA 1
ATOM 1428 C C . ARG A 1 174 ? 57.950 -22.758 -33.759 1.00 37.59 174 ARG A C 1
ATOM 1430 O O . ARG A 1 174 ? 57.982 -22.941 -32.548 1.00 37.59 174 ARG A O 1
ATOM 1437 N N . ASN A 1 175 ? 57.231 -21.784 -34.321 1.00 36.16 175 ASN A N 1
ATOM 1438 C CA . ASN A 1 175 ? 56.155 -21.082 -33.619 1.00 36.16 175 ASN A CA 1
ATOM 1439 C C . ASN A 1 175 ? 55.064 -22.090 -33.227 1.00 36.16 175 ASN A C 1
ATOM 1441 O O . ASN A 1 175 ? 54.369 -22.624 -34.091 1.00 36.16 175 ASN A O 1
ATOM 1445 N N . GLY A 1 176 ? 54.912 -22.339 -31.928 1.00 35.47 176 GLY A N 1
ATOM 1446 C CA . GLY A 1 176 ? 53.681 -22.883 -31.367 1.00 35.47 176 GLY A CA 1
ATOM 1447 C C . GLY A 1 176 ? 52.650 -21.762 -31.289 1.00 35.47 176 GLY A C 1
ATOM 1448 O O . GLY A 1 176 ? 52.782 -20.848 -30.479 1.00 35.47 176 GLY A O 1
ATOM 1449 N N . SER A 1 177 ? 51.639 -21.809 -32.151 1.00 41.62 177 SER A N 1
ATOM 1450 C CA . SER A 1 177 ? 50.446 -20.974 -32.042 1.00 41.62 177 SER A CA 1
ATOM 1451 C C . SER A 1 177 ? 49.708 -21.327 -30.749 1.00 41.62 177 SER A C 1
ATOM 1453 O O . SER A 1 177 ? 49.101 -22.394 -30.655 1.00 41.62 177 SER A O 1
ATOM 1455 N N . LYS A 1 178 ? 49.768 -20.441 -29.749 1.00 45.22 178 LYS A N 1
ATOM 1456 C CA . LYS A 1 178 ? 48.847 -20.471 -28.606 1.00 45.22 178 LYS A CA 1
ATOM 1457 C C . LYS A 1 178 ? 47.409 -20.366 -29.150 1.00 45.22 178 LYS A C 1
ATOM 1459 O O . LYS A 1 178 ? 47.186 -19.512 -30.015 1.00 45.22 178 LYS A O 1
ATOM 1464 N N . PRO A 1 179 ? 46.452 -21.195 -28.697 1.00 46.41 179 PRO A N 1
ATOM 1465 C CA . PRO A 1 179 ? 45.052 -21.027 -29.076 1.00 46.41 179 PRO A CA 1
ATOM 1466 C C . PRO A 1 179 ? 44.579 -19.641 -28.626 1.00 46.41 179 PRO A C 1
ATOM 1468 O O . PRO A 1 179 ? 44.979 -19.177 -27.554 1.00 46.41 179 PRO A O 1
ATOM 1471 N N . ARG A 1 180 ? 43.763 -18.962 -29.441 1.00 52.19 180 ARG A N 1
ATOM 1472 C CA . ARG A 1 180 ? 43.056 -17.761 -28.973 1.00 52.19 180 ARG A CA 1
ATOM 1473 C C . ARG A 1 180 ? 42.112 -18.204 -27.850 1.00 52.19 180 ARG A C 1
ATOM 1475 O O . ARG A 1 180 ? 41.434 -19.206 -28.057 1.00 52.19 180 ARG A O 1
ATOM 1482 N N . PRO A 1 181 ? 42.086 -17.523 -26.695 1.00 50.34 181 PRO A N 1
ATOM 1483 C CA . PRO A 1 181 ? 41.081 -17.803 -25.682 1.00 50.34 181 PRO A CA 1
ATOM 1484 C C . PRO A 1 181 ? 39.700 -17.518 -26.278 1.00 50.34 181 PRO A C 1
ATOM 1486 O O . PRO A 1 181 ? 39.518 -16.501 -26.953 1.00 50.34 181 PRO A O 1
ATOM 1489 N N . ASP A 1 182 ? 38.767 -18.442 -26.072 1.00 56.72 182 ASP A N 1
ATOM 1490 C CA . ASP A 1 182 ? 37.382 -18.305 -26.509 1.00 56.72 182 ASP A CA 1
ATOM 1491 C C . ASP A 1 182 ? 36.771 -17.050 -25.853 1.00 56.72 182 ASP A C 1
ATOM 1493 O O . ASP A 1 182 ? 37.000 -16.792 -24.670 1.00 56.72 182 ASP A O 1
ATOM 1497 N N . GLU A 1 183 ? 35.994 -16.247 -26.592 1.00 54.50 183 GLU A N 1
ATOM 1498 C CA . GLU A 1 183 ? 35.375 -14.995 -26.095 1.00 54.50 183 GLU A CA 1
ATOM 1499 C C . GLU A 1 183 ? 34.578 -15.186 -24.786 1.00 54.50 183 GLU A C 1
ATOM 1501 O O . GLU A 1 183 ? 34.434 -14.253 -23.995 1.00 54.50 183 GLU A O 1
ATOM 1506 N N . GLY A 1 184 ? 34.099 -16.406 -24.515 1.00 53.12 184 GLY A N 1
ATOM 1507 C CA . GLY A 1 184 ? 33.446 -16.772 -23.257 1.00 53.12 184 GLY A CA 1
ATOM 1508 C C . GLY A 1 184 ? 34.360 -16.711 -22.025 1.00 53.12 184 GLY A C 1
ATOM 1509 O O . GLY A 1 184 ? 33.907 -16.280 -20.965 1.00 53.12 184 GLY A O 1
ATOM 1510 N N . ASP A 1 185 ? 35.641 -17.067 -22.156 1.00 55.19 185 ASP A N 1
ATOM 1511 C CA . ASP A 1 185 ? 36.605 -17.043 -21.046 1.00 55.19 185 ASP A CA 1
ATOM 1512 C C . ASP A 1 185 ? 37.050 -15.613 -20.708 1.00 55.19 185 ASP A C 1
ATOM 1514 O O . ASP A 1 185 ? 37.200 -15.274 -19.533 1.00 55.19 185 ASP A O 1
ATOM 1518 N N . GLN A 1 186 ? 37.177 -14.737 -21.713 1.00 58.00 186 GLN A N 1
ATOM 1519 C CA . GLN A 1 186 ? 37.500 -13.319 -21.496 1.00 58.00 186 GLN A CA 1
ATOM 1520 C C . GLN A 1 186 ? 36.362 -12.559 -20.805 1.00 58.00 186 GLN A C 1
ATOM 1522 O O . GLN A 1 186 ? 36.616 -11.747 -19.914 1.00 58.00 186 GLN A O 1
ATOM 1527 N N . ASN A 1 187 ? 35.108 -12.847 -21.166 1.00 55.41 187 ASN A N 1
ATOM 1528 C CA . ASN A 1 187 ? 33.941 -12.248 -20.514 1.00 55.41 187 ASN A CA 1
ATOM 1529 C C . ASN A 1 187 ? 33.795 -12.723 -19.057 1.00 55.41 187 ASN A C 1
ATOM 1531 O O . ASN A 1 187 ? 33.477 -11.926 -18.176 1.00 55.41 187 ASN A O 1
ATOM 1535 N N . LEU A 1 188 ? 34.111 -13.992 -18.773 1.00 65.25 188 LEU A N 1
ATOM 1536 C CA . LEU A 1 188 ? 34.109 -14.538 -17.413 1.00 65.25 188 LEU A CA 1
ATOM 1537 C C . LEU A 1 188 ? 35.223 -13.938 -16.534 1.00 65.25 188 LEU A C 1
ATOM 1539 O O . LEU A 1 188 ? 35.026 -13.720 -15.337 1.00 65.25 188 LEU A O 1
ATOM 1543 N N . GLU A 1 189 ? 36.400 -13.685 -17.108 1.00 72.62 189 GLU A N 1
ATOM 1544 C CA . GLU A 1 189 ? 37.522 -13.038 -16.419 1.00 72.62 189 GLU A CA 1
ATOM 1545 C C . GLU A 1 189 ? 37.234 -11.557 -16.137 1.00 72.62 189 GLU A C 1
ATOM 1547 O O . GLU A 1 189 ? 37.507 -11.071 -15.037 1.00 72.62 189 GLU A O 1
ATOM 1552 N N . TYR A 1 190 ? 36.592 -10.866 -17.084 1.00 71.50 190 TYR A N 1
ATOM 1553 C CA . TYR A 1 190 ? 36.126 -9.493 -16.912 1.00 71.50 190 TYR A CA 1
ATOM 1554 C C . TYR A 1 190 ? 35.050 -9.372 -15.822 1.00 71.50 190 TYR A C 1
ATOM 1556 O O . TYR A 1 190 ? 35.170 -8.518 -14.944 1.00 71.50 190 TYR A O 1
ATOM 1564 N N . ASP A 1 191 ? 34.048 -10.258 -15.809 1.00 70.88 191 ASP A N 1
ATOM 1565 C CA . ASP A 1 191 ? 32.999 -10.272 -14.780 1.00 70.88 191 ASP A CA 1
ATOM 1566 C C . ASP A 1 191 ? 33.570 -10.543 -13.382 1.00 70.88 191 ASP A C 1
ATOM 1568 O O . ASP A 1 191 ? 33.194 -9.883 -12.409 1.00 70.88 191 ASP A O 1
ATOM 1572 N N . LYS A 1 192 ? 34.538 -11.463 -13.274 1.00 78.12 192 LYS A N 1
ATOM 1573 C CA . LYS A 1 192 ? 35.271 -11.715 -12.024 1.00 78.12 192 LYS A CA 1
ATOM 1574 C C . LYS A 1 192 ? 36.080 -10.498 -11.588 1.00 78.12 192 LYS A C 1
ATOM 1576 O O . LYS A 1 192 ? 36.057 -10.145 -10.411 1.00 78.12 192 LYS A O 1
ATOM 1581 N N . ALA A 1 193 ? 36.781 -9.841 -12.510 1.00 78.56 193 ALA A N 1
ATOM 1582 C CA . ALA A 1 193 ? 37.538 -8.629 -12.213 1.00 78.56 193 ALA A CA 1
ATOM 1583 C C . ALA A 1 193 ? 36.615 -7.498 -11.733 1.00 78.56 193 ALA A C 1
ATOM 1585 O O . ALA A 1 193 ? 36.912 -6.847 -10.731 1.00 78.56 193 ALA A O 1
ATOM 1586 N N . LEU A 1 194 ? 35.462 -7.319 -12.380 1.00 74.50 194 LEU A N 1
ATOM 1587 C CA . LEU A 1 194 ? 34.454 -6.340 -11.989 1.00 74.50 194 LEU A CA 1
ATOM 1588 C C . LEU A 1 194 ? 33.867 -6.653 -10.605 1.00 74.50 194 LEU A C 1
ATOM 1590 O O . LEU A 1 194 ? 33.769 -5.752 -9.773 1.00 74.50 194 LEU A O 1
ATOM 1594 N N . GLN A 1 195 ? 33.545 -7.920 -10.319 1.00 79.12 195 GLN A N 1
ATOM 1595 C CA . GLN A 1 195 ? 33.125 -8.357 -8.983 1.00 79.12 195 GLN A CA 1
ATOM 1596 C C . GLN A 1 195 ? 34.189 -8.070 -7.923 1.00 79.12 195 GLN A C 1
ATOM 1598 O O . GLN A 1 195 ? 33.851 -7.591 -6.843 1.00 79.12 195 GLN A O 1
ATOM 1603 N N . ASN A 1 196 ? 35.462 -8.322 -8.228 1.00 84.19 196 ASN A N 1
ATOM 1604 C CA . ASN A 1 196 ? 36.566 -8.093 -7.300 1.00 84.19 196 ASN A CA 1
ATOM 1605 C C . ASN A 1 196 ? 36.771 -6.603 -7.005 1.00 84.19 196 ASN A C 1
ATOM 1607 O O . ASN A 1 196 ? 37.004 -6.245 -5.852 1.00 84.19 196 ASN A O 1
ATOM 1611 N N . VAL A 1 197 ? 36.640 -5.731 -8.010 1.00 81.44 197 VAL A N 1
ATOM 1612 C CA . VAL A 1 197 ? 36.706 -4.271 -7.822 1.00 81.44 197 VAL A CA 1
ATOM 1613 C C . VAL A 1 197 ? 35.530 -3.785 -6.979 1.00 81.44 197 VAL A C 1
ATOM 1615 O O . VAL A 1 197 ? 35.733 -3.073 -6.000 1.00 81.44 197 VAL A O 1
ATOM 1618 N N . LEU A 1 198 ? 34.309 -4.224 -7.296 1.00 73.69 198 LEU A N 1
ATOM 1619 C CA . LEU A 1 198 ? 33.104 -3.825 -6.564 1.00 73.69 198 LEU A CA 1
ATOM 1620 C C . LEU A 1 198 ? 33.129 -4.330 -5.112 1.00 73.69 198 LEU A C 1
ATOM 1622 O O . LEU A 1 198 ? 32.719 -3.626 -4.190 1.00 73.69 198 LEU A O 1
ATOM 1626 N N . PHE A 1 199 ? 33.661 -5.536 -4.897 1.00 78.31 199 PHE A N 1
ATOM 1627 C CA . PHE A 1 199 ? 33.899 -6.095 -3.571 1.00 78.31 199 PHE A CA 1
ATOM 1628 C C . PHE A 1 199 ? 34.979 -5.310 -2.820 1.00 78.31 199 PHE A C 1
ATOM 1630 O O . PHE A 1 199 ? 34.780 -4.980 -1.657 1.00 78.31 199 PHE A O 1
ATOM 1637 N N . ALA A 1 200 ? 36.088 -4.944 -3.468 1.00 79.94 200 ALA A N 1
ATOM 1638 C CA . ALA A 1 200 ? 37.139 -4.134 -2.855 1.00 79.94 200 ALA A CA 1
ATOM 1639 C C . ALA A 1 200 ? 36.638 -2.737 -2.449 1.00 79.94 200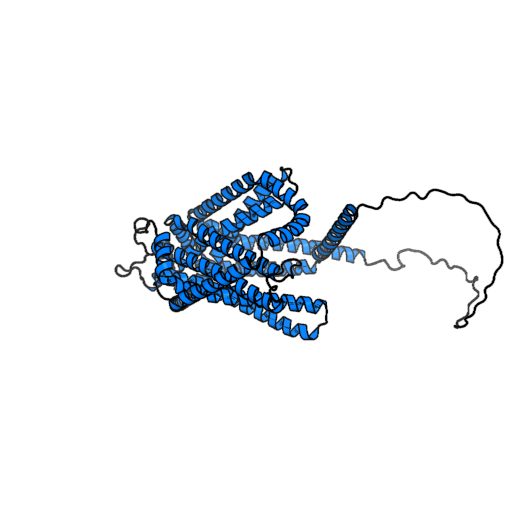 ALA A C 1
ATOM 1641 O O . ALA A 1 200 ? 36.925 -2.286 -1.338 1.00 79.94 200 ALA A O 1
ATOM 1642 N N . GLU A 1 201 ? 35.838 -2.082 -3.297 1.00 82.38 201 GLU A N 1
ATOM 1643 C CA . GLU A 1 201 ? 35.178 -0.816 -2.962 1.00 82.38 201 GLU A CA 1
ATOM 1644 C C . GLU A 1 201 ? 34.227 -0.985 -1.773 1.00 82.38 201 GLU A C 1
ATOM 1646 O O . GLU A 1 201 ? 34.315 -0.229 -0.804 1.00 82.38 201 GLU A O 1
ATOM 1651 N N . LEU A 1 202 ? 33.368 -2.009 -1.781 1.00 77.50 202 LEU A N 1
ATOM 1652 C CA . LEU A 1 202 ? 32.468 -2.298 -0.662 1.00 77.50 202 LEU A CA 1
ATOM 1653 C C . LEU A 1 202 ? 33.248 -2.533 0.640 1.00 77.50 202 LEU A C 1
ATOM 1655 O O . LEU A 1 202 ? 32.907 -1.962 1.675 1.00 77.50 202 LEU A O 1
ATOM 1659 N N . MET A 1 203 ? 34.324 -3.318 0.582 1.00 82.62 203 MET A N 1
ATOM 1660 C CA . MET A 1 203 ? 35.191 -3.588 1.728 1.00 82.62 203 MET A CA 1
ATOM 1661 C C . MET A 1 203 ? 35.906 -2.326 2.224 1.00 82.62 203 MET A C 1
ATOM 1663 O O . MET A 1 203 ? 36.142 -2.199 3.423 1.00 82.62 203 MET A O 1
ATOM 1667 N N . SER A 1 204 ? 36.207 -1.364 1.344 1.00 82.31 204 SER A N 1
ATOM 1668 C CA . SER A 1 204 ? 36.761 -0.065 1.748 1.00 82.31 204 SER A CA 1
ATOM 1669 C C . SER A 1 204 ? 35.767 0.758 2.579 1.00 82.31 204 SER A C 1
ATOM 1671 O O . SER A 1 204 ? 36.156 1.341 3.589 1.00 82.31 204 SER A O 1
ATOM 1673 N N . TYR A 1 205 ? 34.475 0.733 2.228 1.00 79.50 205 TYR A N 1
ATOM 1674 C CA . TYR A 1 205 ? 33.417 1.362 3.024 1.00 79.50 205 TYR A CA 1
ATOM 1675 C C . TYR A 1 205 ? 33.162 0.615 4.337 1.00 79.50 205 TYR A C 1
ATOM 1677 O O . TYR A 1 205 ? 33.030 1.247 5.383 1.00 79.50 205 TYR A O 1
ATOM 1685 N N . VAL A 1 206 ? 33.121 -0.721 4.298 1.00 84.19 206 VAL A N 1
ATOM 1686 C CA . VAL A 1 206 ? 32.914 -1.574 5.483 1.00 84.19 206 VAL A CA 1
ATOM 1687 C C . VAL A 1 206 ? 34.071 -1.458 6.480 1.00 84.19 206 VAL A C 1
ATOM 1689 O O . VAL A 1 206 ? 33.858 -1.643 7.669 1.00 84.19 206 VAL A O 1
ATOM 1692 N N . ARG A 1 207 ? 35.281 -1.103 6.044 1.00 84.00 207 ARG A N 1
ATOM 1693 C CA . ARG A 1 207 ? 36.440 -0.907 6.931 1.00 84.00 207 ARG A CA 1
ATOM 1694 C C . ARG A 1 207 ? 36.596 0.534 7.441 1.00 84.00 207 ARG A C 1
ATOM 1696 O O . ARG A 1 207 ? 37.546 0.834 8.152 1.00 84.00 207 ARG A O 1
ATOM 1703 N N . ASN A 1 208 ? 35.680 1.439 7.097 1.00 88.19 208 ASN A N 1
ATOM 1704 C CA . ASN A 1 208 ? 35.743 2.830 7.540 1.00 88.19 208 ASN A CA 1
ATOM 1705 C C . ASN A 1 208 ? 35.154 2.994 8.954 1.00 88.19 208 ASN A C 1
ATOM 1707 O O . ASN A 1 208 ? 33.936 2.958 9.137 1.00 88.19 208 ASN A O 1
ATOM 1711 N N . GLU A 1 209 ? 36.008 3.236 9.951 1.00 89.25 209 GLU A N 1
ATOM 1712 C CA . GLU A 1 209 ? 35.602 3.430 11.352 1.00 89.25 209 GLU A CA 1
ATOM 1713 C C . GLU A 1 209 ? 34.634 4.611 11.552 1.00 89.25 209 GLU A C 1
ATOM 1715 O O . GLU A 1 209 ? 33.658 4.509 12.298 1.00 89.25 209 GLU A O 1
ATOM 1720 N N . THR A 1 210 ? 34.833 5.720 10.831 1.00 89.00 210 THR A N 1
ATOM 1721 C CA . THR A 1 210 ? 34.009 6.930 10.971 1.00 89.00 210 THR A CA 1
ATOM 1722 C C . THR A 1 210 ? 32.584 6.670 10.482 1.00 89.00 210 THR A C 1
ATOM 1724 O O . THR A 1 210 ? 31.619 7.159 11.070 1.00 89.00 210 THR A O 1
ATOM 1727 N N . LEU A 1 211 ? 32.428 5.852 9.437 1.00 89.19 211 LEU A N 1
ATOM 1728 C CA . LEU A 1 211 ? 31.122 5.442 8.924 1.00 89.19 211 LEU A CA 1
ATOM 1729 C C . LEU A 1 211 ? 30.341 4.630 9.968 1.00 89.19 211 LEU A C 1
ATOM 1731 O O . LEU A 1 211 ? 29.167 4.921 10.208 1.00 89.19 211 LEU A O 1
ATOM 1735 N N . TRP A 1 212 ? 30.983 3.670 10.637 1.00 91.44 212 TRP A N 1
ATOM 1736 C CA . TRP A 1 212 ? 30.343 2.880 11.695 1.00 91.44 212 TRP A CA 1
ATOM 1737 C C . TRP A 1 212 ? 30.007 3.704 12.937 1.00 91.44 212 TRP A C 1
ATOM 1739 O O . TRP A 1 212 ? 28.950 3.489 13.539 1.00 91.44 212 TRP A O 1
ATOM 1749 N N . LEU A 1 213 ? 30.835 4.695 13.283 1.00 91.88 213 LEU A N 1
ATOM 1750 C CA . LEU A 1 213 ? 30.525 5.653 14.344 1.00 91.88 213 LEU A CA 1
ATOM 1751 C C . LEU A 1 213 ? 29.276 6.479 14.004 1.00 91.88 213 LEU A C 1
ATOM 1753 O O . LEU A 1 213 ? 28.354 6.562 14.816 1.00 91.88 213 LEU A O 1
ATOM 1757 N N . ILE A 1 214 ? 29.206 7.039 12.790 1.00 91.94 214 ILE A N 1
ATOM 1758 C CA . ILE A 1 214 ? 28.045 7.812 12.320 1.00 91.94 214 ILE A CA 1
ATOM 1759 C C . ILE A 1 214 ? 26.780 6.946 12.335 1.00 91.94 214 ILE A C 1
ATOM 1761 O O . ILE A 1 214 ? 25.750 7.379 12.854 1.00 91.94 214 ILE A O 1
ATOM 1765 N N . ILE A 1 215 ? 26.851 5.715 11.814 1.00 92.06 215 ILE A N 1
ATOM 1766 C CA . ILE A 1 215 ? 25.728 4.766 11.840 1.00 92.06 215 ILE A CA 1
ATOM 1767 C C . ILE A 1 215 ? 25.287 4.497 13.283 1.00 92.06 215 ILE A C 1
ATOM 1769 O O . ILE A 1 215 ? 24.093 4.564 13.567 1.00 92.06 215 ILE A O 1
ATOM 1773 N N . SER A 1 216 ? 26.227 4.264 14.202 1.00 93.50 216 SER A N 1
ATOM 1774 C CA . SER A 1 216 ? 25.925 4.004 15.616 1.00 93.50 216 SER A CA 1
ATOM 1775 C C . SER A 1 216 ? 25.234 5.194 16.289 1.00 93.50 216 SER A C 1
ATOM 1777 O O . SER A 1 216 ? 24.226 5.014 16.969 1.00 93.50 216 SER A O 1
ATOM 1779 N N . ILE A 1 217 ? 25.705 6.424 16.051 1.00 94.69 217 ILE A N 1
ATOM 1780 C CA . ILE A 1 217 ? 25.076 7.642 16.588 1.00 94.69 217 ILE A CA 1
ATOM 1781 C C . ILE A 1 217 ? 23.653 7.802 16.037 1.00 94.69 217 ILE A C 1
ATOM 1783 O O . ILE A 1 217 ? 22.719 8.051 16.802 1.00 94.69 217 ILE A O 1
ATOM 1787 N N . ILE A 1 218 ? 23.459 7.619 14.726 1.00 94.19 218 ILE A N 1
ATOM 1788 C CA . ILE A 1 218 ? 22.132 7.702 14.100 1.00 94.19 218 ILE A CA 1
ATOM 1789 C C . ILE A 1 218 ? 21.196 6.639 14.687 1.00 94.19 218 ILE A C 1
ATOM 1791 O O . ILE A 1 218 ? 20.074 6.965 15.074 1.00 94.19 218 ILE A O 1
ATOM 1795 N N . LEU A 1 219 ? 21.644 5.384 14.791 1.00 93.56 219 LEU A N 1
ATOM 1796 C CA . LEU A 1 219 ? 20.842 4.293 15.347 1.00 93.56 219 LEU A CA 1
ATOM 1797 C C . LEU A 1 219 ? 20.474 4.543 16.811 1.00 93.56 219 LEU A C 1
ATOM 1799 O O . LEU A 1 219 ? 19.326 4.307 17.184 1.00 93.56 219 LEU A O 1
ATOM 1803 N N . PHE A 1 220 ? 21.390 5.086 17.616 1.00 95.50 220 PHE A N 1
ATOM 1804 C CA . PHE A 1 220 ? 21.108 5.472 18.996 1.00 95.50 220 PHE A CA 1
ATOM 1805 C C . PHE A 1 220 ? 20.046 6.576 19.085 1.00 95.50 220 PHE A C 1
ATOM 1807 O O . PHE A 1 220 ? 19.085 6.440 19.841 1.00 95.50 220 PHE A O 1
ATOM 1814 N N . LEU A 1 221 ? 20.164 7.643 18.284 1.00 94.69 221 LEU A N 1
ATOM 1815 C CA . LEU A 1 221 ? 19.184 8.736 18.268 1.00 94.69 221 LEU A CA 1
ATOM 1816 C C . LEU A 1 221 ? 17.797 8.251 17.830 1.00 94.69 221 LEU A C 1
ATOM 1818 O O . LEU A 1 221 ? 16.789 8.613 18.441 1.00 94.69 221 LEU A O 1
ATOM 1822 N N . VAL A 1 222 ? 17.738 7.403 16.800 1.00 91.50 222 VAL A N 1
ATOM 1823 C CA . VAL A 1 222 ? 16.483 6.808 16.319 1.00 91.50 222 VAL A CA 1
ATOM 1824 C C . VAL A 1 222 ? 15.886 5.875 17.375 1.00 91.50 222 VAL A C 1
ATOM 1826 O O . VAL A 1 222 ? 14.681 5.938 17.624 1.00 91.50 222 VAL A O 1
ATOM 1829 N N . LEU A 1 223 ? 16.705 5.053 18.037 1.00 92.81 223 LEU A N 1
ATOM 1830 C CA . LEU A 1 223 ? 16.268 4.183 19.129 1.00 92.81 223 LEU A CA 1
ATOM 1831 C C . LEU A 1 223 ? 15.695 5.006 20.288 1.00 92.81 223 LEU A C 1
ATOM 1833 O O . LEU A 1 223 ? 14.565 4.755 20.709 1.00 92.81 223 LEU A O 1
ATOM 1837 N N . PHE A 1 224 ? 16.418 6.024 20.753 1.00 92.31 224 PHE A N 1
ATOM 1838 C CA . PHE A 1 224 ? 15.992 6.892 21.849 1.00 92.31 224 PHE A CA 1
ATOM 1839 C C . PHE A 1 224 ? 14.675 7.614 21.533 1.00 92.31 224 PHE A C 1
ATOM 1841 O O . PHE A 1 224 ? 13.726 7.555 22.319 1.00 92.31 224 PHE A O 1
ATOM 1848 N N . ALA A 1 225 ? 14.569 8.213 20.342 1.00 87.69 225 ALA A N 1
ATOM 1849 C CA . ALA A 1 225 ? 13.337 8.843 19.879 1.00 87.69 225 ALA A CA 1
ATOM 1850 C C . ALA A 1 225 ? 12.177 7.838 19.804 1.00 87.69 225 ALA A C 1
ATOM 1852 O O . ALA A 1 225 ? 11.069 8.144 20.249 1.00 87.69 225 ALA A O 1
ATOM 1853 N N . SER A 1 226 ? 12.427 6.624 19.297 1.00 85.19 226 SER A N 1
ATOM 1854 C CA . SER A 1 226 ? 11.401 5.580 19.217 1.00 85.19 226 SER A CA 1
ATOM 1855 C C . SER A 1 226 ? 10.860 5.213 20.602 1.00 85.19 226 SER A C 1
ATOM 1857 O O . SER A 1 226 ? 9.647 5.173 20.783 1.00 85.19 226 SER A O 1
ATOM 1859 N N . VAL A 1 227 ? 11.724 5.045 21.608 1.00 86.75 227 VAL A N 1
ATOM 1860 C CA . VAL A 1 227 ? 11.318 4.689 22.977 1.00 86.75 227 VAL A CA 1
ATOM 1861 C C . VAL A 1 227 ? 10.509 5.813 23.631 1.00 86.75 227 VAL A C 1
ATOM 1863 O O . VAL A 1 227 ? 9.471 5.537 24.236 1.00 86.75 227 VAL A O 1
ATOM 1866 N N . ILE A 1 228 ? 10.920 7.076 23.462 1.00 86.31 228 ILE A N 1
ATOM 1867 C CA . ILE A 1 228 ? 10.164 8.236 23.966 1.00 86.31 228 ILE A CA 1
ATOM 1868 C C . ILE A 1 228 ? 8.768 8.283 23.346 1.00 86.31 228 ILE A C 1
ATOM 1870 O O . ILE A 1 228 ? 7.776 8.438 24.062 1.00 86.31 228 ILE A O 1
ATOM 1874 N N . ILE A 1 229 ? 8.676 8.114 22.025 1.00 81.12 229 ILE A N 1
ATOM 1875 C CA . ILE A 1 229 ? 7.400 8.107 21.305 1.00 81.12 229 ILE A CA 1
ATOM 1876 C C . ILE A 1 229 ? 6.506 6.975 21.825 1.00 81.12 229 ILE A C 1
ATOM 1878 O O . ILE A 1 229 ? 5.333 7.203 22.115 1.00 81.12 229 ILE A O 1
ATOM 1882 N N . LEU A 1 230 ? 7.044 5.769 22.015 1.00 80.94 230 LEU A N 1
ATOM 1883 C CA . LEU A 1 230 ? 6.271 4.648 22.554 1.00 80.94 230 LEU A CA 1
ATOM 1884 C C . LEU A 1 230 ? 5.763 4.919 23.972 1.00 80.94 230 LEU A C 1
ATOM 1886 O O . LEU A 1 230 ? 4.606 4.615 24.274 1.00 80.94 230 LEU A O 1
ATOM 1890 N N . HIS A 1 231 ? 6.582 5.540 24.824 1.00 81.69 231 HIS A N 1
ATOM 1891 C CA . HIS A 1 231 ? 6.155 5.917 26.167 1.00 81.69 231 HIS A CA 1
ATOM 1892 C C . HIS A 1 231 ? 5.032 6.962 26.136 1.00 81.69 231 HIS A C 1
ATOM 1894 O O . HIS A 1 231 ? 4.021 6.797 26.821 1.00 81.69 231 HIS A O 1
ATOM 1900 N N . ALA A 1 232 ? 5.177 8.002 25.311 1.00 79.38 232 ALA A N 1
ATOM 1901 C CA . ALA A 1 232 ? 4.192 9.073 25.172 1.00 79.38 232 ALA A CA 1
ATOM 1902 C C . ALA A 1 232 ? 2.848 8.577 24.608 1.00 79.38 232 ALA A C 1
ATOM 1904 O O . ALA A 1 232 ? 1.790 9.113 24.937 1.00 79.38 232 ALA A O 1
ATOM 1905 N N . LEU A 1 233 ? 2.868 7.539 23.767 1.00 79.12 233 LEU A N 1
ATOM 1906 C CA . LEU A 1 233 ? 1.679 7.044 23.074 1.00 79.12 233 LEU A CA 1
ATOM 1907 C C . LEU A 1 233 ? 0.999 5.851 23.765 1.00 79.12 233 LEU A C 1
ATOM 1909 O O . LEU A 1 233 ? -0.087 5.462 23.331 1.00 79.12 233 LEU A O 1
ATOM 1913 N N . LYS A 1 234 ? 1.564 5.301 24.853 1.00 79.06 234 LYS A N 1
ATOM 1914 C CA . LYS A 1 234 ? 1.097 4.058 25.507 1.00 79.06 234 LYS A CA 1
ATOM 1915 C C . LYS A 1 234 ? -0.410 4.029 25.801 1.00 79.06 234 LYS A C 1
ATOM 1917 O O . LYS A 1 234 ? -1.087 3.040 25.533 1.00 79.06 234 LYS A O 1
ATOM 1922 N N . GLU A 1 235 ? -0.973 5.137 26.279 1.00 75.38 235 GLU A N 1
ATOM 1923 C CA . GLU A 1 235 ? -2.401 5.221 26.609 1.00 75.38 235 GLU A CA 1
ATOM 1924 C C . GLU A 1 235 ? -3.279 5.284 25.354 1.00 75.38 235 GLU A C 1
ATOM 1926 O O . GLU A 1 235 ? -4.366 4.704 25.305 1.00 75.38 235 GLU A O 1
ATOM 1931 N N . ARG A 1 236 ? -2.784 5.940 24.298 1.00 81.56 236 ARG A N 1
ATOM 1932 C CA . ARG A 1 236 ? -3.475 6.083 23.009 1.00 81.56 236 ARG A CA 1
ATOM 1933 C C . ARG A 1 236 ? -3.443 4.785 22.193 1.00 81.56 236 ARG A C 1
ATOM 1935 O O . ARG A 1 236 ? -4.379 4.523 21.434 1.00 81.56 236 ARG A O 1
ATOM 1942 N N . VAL A 1 237 ? -2.424 3.944 22.387 1.00 85.88 237 VAL A N 1
ATOM 1943 C CA . VAL A 1 237 ? -2.311 2.621 21.748 1.00 85.88 237 VAL A CA 1
ATOM 1944 C C . VAL A 1 237 ? -3.479 1.712 22.143 1.00 85.88 237 VAL A C 1
ATOM 1946 O O . VAL A 1 237 ? -3.994 0.999 21.288 1.00 85.88 237 VAL A O 1
ATOM 1949 N N . THR A 1 238 ? -3.992 1.805 23.376 1.00 87.25 238 THR A N 1
ATOM 1950 C CA . THR A 1 238 ? -5.146 1.003 23.839 1.00 87.25 238 THR A CA 1
ATOM 1951 C C . THR A 1 238 ? -6.383 1.172 22.951 1.00 87.25 238 THR A C 1
ATOM 1953 O O . THR A 1 238 ? -7.045 0.193 22.603 1.00 87.25 238 THR A O 1
ATOM 1956 N N . LEU A 1 239 ? -6.688 2.406 22.531 1.00 89.50 239 LEU A N 1
ATOM 1957 C CA . LEU A 1 239 ? -7.794 2.667 21.606 1.00 89.50 239 LEU A CA 1
ATOM 1958 C C . LEU A 1 239 ? -7.537 2.023 20.237 1.00 89.50 239 LEU A C 1
ATOM 1960 O O . LEU A 1 239 ? -8.440 1.421 19.658 1.00 89.50 239 LEU A O 1
ATOM 1964 N N . SER A 1 240 ? -6.302 2.118 19.745 1.00 90.56 240 SER A N 1
ATOM 1965 C CA . SER A 1 240 ? -5.906 1.533 18.461 1.00 90.56 240 SER A CA 1
ATOM 1966 C C . SER A 1 240 ? -6.022 0.010 18.482 1.00 90.56 240 SER A C 1
ATOM 1968 O O . SER A 1 240 ? -6.609 -0.567 17.572 1.00 90.56 240 SER A O 1
ATOM 1970 N N . ILE A 1 241 ? -5.573 -0.636 19.562 1.00 90.25 241 ILE A N 1
ATOM 1971 C CA . ILE A 1 241 ? -5.747 -2.076 19.796 1.00 90.25 241 ILE A CA 1
ATOM 1972 C C . ILE A 1 241 ? -7.228 -2.459 19.717 1.00 90.25 241 ILE A C 1
ATOM 1974 O O . ILE A 1 241 ? -7.593 -3.389 18.993 1.00 90.25 241 ILE A O 1
ATOM 1978 N N . ALA A 1 242 ? -8.096 -1.727 20.422 1.00 91.75 242 ALA A N 1
ATOM 1979 C CA . ALA A 1 242 ? -9.526 -2.003 20.415 1.00 91.75 242 ALA A CA 1
ATOM 1980 C C . ALA A 1 242 ? -10.125 -1.860 19.005 1.00 91.75 242 ALA A C 1
ATOM 1982 O O . ALA A 1 242 ? -10.875 -2.733 18.571 1.00 91.75 242 ALA A O 1
ATOM 1983 N N . LEU A 1 243 ? -9.768 -0.814 18.255 1.00 92.94 243 LEU A N 1
ATOM 1984 C CA . LEU A 1 243 ? -10.244 -0.600 16.882 1.00 92.94 243 LEU A CA 1
ATOM 1985 C C . LEU A 1 243 ? -9.753 -1.681 15.911 1.00 92.94 243 LEU A C 1
ATOM 1987 O O . LEU A 1 243 ? -10.546 -2.192 15.125 1.00 92.94 243 LEU A O 1
ATOM 1991 N N . ILE A 1 244 ? -8.492 -2.097 16.011 1.00 92.25 244 ILE A N 1
ATOM 1992 C CA . ILE A 1 244 ? -7.892 -3.181 15.212 1.00 92.25 244 ILE A CA 1
ATOM 1993 C C . ILE A 1 244 ? -8.596 -4.523 15.499 1.00 92.25 244 ILE A C 1
ATOM 1995 O O . ILE A 1 244 ? -8.961 -5.279 14.589 1.00 92.25 244 ILE A O 1
ATOM 1999 N N . LYS A 1 245 ? -8.916 -4.796 16.767 1.00 91.94 245 LYS A N 1
ATOM 2000 C CA . LYS A 1 245 ? -9.720 -5.960 17.173 1.00 91.94 245 LYS A CA 1
ATOM 2001 C C . LYS A 1 245 ? -11.144 -5.893 16.610 1.00 91.94 245 LYS A C 1
ATOM 2003 O O . LYS A 1 245 ? -11.671 -6.906 16.145 1.00 91.94 245 LYS A O 1
ATOM 2008 N N . GLN A 1 246 ? -11.769 -4.711 16.597 1.00 92.19 246 GLN A N 1
ATOM 2009 C CA . GLN A 1 246 ? -13.082 -4.515 15.969 1.00 92.19 246 GLN A CA 1
ATOM 2010 C C . GLN A 1 246 ? -13.028 -4.650 14.442 1.00 92.19 246 GLN A C 1
ATOM 2012 O O . GLN A 1 246 ? -13.931 -5.260 13.875 1.00 92.19 246 GLN A O 1
ATOM 2017 N N . ALA A 1 247 ? -11.965 -4.187 13.782 1.00 93.50 247 ALA A N 1
ATOM 2018 C CA . ALA A 1 247 ? -11.745 -4.381 12.347 1.00 93.50 247 ALA A CA 1
ATOM 2019 C C . ALA A 1 247 ? -11.655 -5.867 12.000 1.00 93.50 247 ALA A C 1
ATOM 2021 O O . ALA A 1 247 ? -12.345 -6.343 11.101 1.00 93.50 247 ALA A O 1
ATOM 2022 N N . SER A 1 248 ? -10.913 -6.633 12.800 1.00 91.69 248 SER A N 1
ATOM 2023 C CA . SER A 1 248 ? -10.827 -8.090 12.658 1.00 91.69 248 SER A CA 1
ATOM 2024 C C . SER A 1 248 ? -12.196 -8.767 12.819 1.00 91.69 248 SER A C 1
ATOM 2026 O O . SER A 1 248 ? -12.520 -9.708 12.092 1.00 91.69 248 SER A O 1
ATOM 2028 N N . LYS A 1 249 ? -13.044 -8.286 13.742 1.00 90.00 249 LYS A N 1
ATOM 2029 C CA . LYS A 1 249 ? -14.433 -8.764 13.884 1.00 90.00 249 LYS A CA 1
ATOM 2030 C C . LYS A 1 249 ? -15.297 -8.376 12.681 1.00 90.00 249 LYS A C 1
ATOM 2032 O O . LYS A 1 249 ? -16.041 -9.223 12.200 1.00 90.00 249 LYS A O 1
ATOM 2037 N N . ALA A 1 250 ? -15.165 -7.154 12.169 1.00 92.12 250 ALA A N 1
ATOM 2038 C CA . ALA A 1 250 ? -15.916 -6.660 11.015 1.00 92.12 250 ALA A CA 1
ATOM 2039 C C . ALA A 1 250 ? -15.602 -7.433 9.730 1.00 92.12 250 ALA A C 1
ATOM 2041 O O . ALA A 1 250 ? -16.515 -7.853 9.026 1.00 92.12 250 ALA A O 1
ATOM 2042 N N . ILE A 1 251 ? -14.325 -7.709 9.468 1.00 91.50 251 ILE A N 1
ATOM 2043 C CA . ILE A 1 251 ? -13.879 -8.522 8.326 1.00 91.50 251 ILE A CA 1
ATOM 2044 C C . ILE A 1 251 ? -14.459 -9.938 8.399 1.00 91.50 251 ILE A C 1
ATOM 2046 O O . ILE A 1 251 ? -14.941 -10.467 7.402 1.00 91.50 251 ILE A O 1
ATOM 2050 N N . ASN A 1 252 ? -14.479 -10.540 9.592 1.00 87.19 252 ASN A N 1
ATOM 2051 C CA . ASN A 1 252 ? -15.100 -11.850 9.796 1.00 87.19 252 ASN A CA 1
ATOM 2052 C C . ASN A 1 252 ? -16.632 -11.816 9.696 1.00 87.19 252 ASN A C 1
ATOM 2054 O O . ASN A 1 252 ? -17.234 -12.810 9.295 1.00 87.19 252 ASN A O 1
ATOM 2058 N N . GLY A 1 253 ? -17.252 -10.691 10.060 1.00 87.50 253 GLY A N 1
ATOM 2059 C CA . GLY A 1 253 ? -18.684 -10.452 9.896 1.00 87.50 253 GLY A CA 1
ATOM 2060 C C . GLY A 1 253 ? -19.094 -10.249 8.437 1.00 87.50 253 GLY A C 1
ATOM 2061 O O . GLY A 1 253 ? -20.207 -10.602 8.069 1.00 87.50 253 GLY A O 1
ATOM 2062 N N . VAL A 1 254 ? -18.186 -9.744 7.595 1.00 89.19 254 VAL A N 1
ATOM 2063 C CA . VAL A 1 254 ? -18.413 -9.506 6.162 1.00 89.19 254 VAL A CA 1
ATOM 2064 C C . VAL A 1 254 ? -17.327 -10.203 5.336 1.00 89.19 254 VAL A C 1
ATOM 2066 O O . VAL A 1 254 ? -16.498 -9.560 4.692 1.00 89.19 254 VAL A O 1
ATOM 2069 N N . LYS A 1 255 ? -17.319 -11.543 5.342 1.00 84.94 255 LYS A N 1
ATOM 2070 C CA . LYS A 1 255 ? -16.244 -12.365 4.740 1.00 84.94 255 LYS A CA 1
ATOM 2071 C C . LYS A 1 255 ? -15.973 -12.068 3.260 1.00 84.94 255 LYS A C 1
ATOM 2073 O O . LYS A 1 255 ? -14.832 -12.170 2.816 1.00 84.94 255 LYS A O 1
ATOM 2078 N N . SER A 1 256 ? -16.993 -11.655 2.503 1.00 88.81 256 SER A N 1
ATOM 2079 C CA . SER A 1 256 ? -16.860 -11.273 1.089 1.00 88.81 256 SER A CA 1
ATOM 2080 C C . SER A 1 256 ? -15.903 -10.093 0.864 1.00 88.81 256 SER A C 1
ATOM 2082 O O . SER A 1 256 ? -15.341 -9.967 -0.224 1.00 88.81 256 SER A O 1
ATOM 2084 N N . THR A 1 257 ? -15.625 -9.282 1.894 1.00 91.06 257 THR A N 1
ATOM 2085 C CA . THR A 1 257 ? -14.623 -8.200 1.834 1.00 91.06 257 THR A CA 1
ATOM 2086 C C . THR A 1 257 ? -13.206 -8.705 1.575 1.00 91.06 257 THR A C 1
ATOM 2088 O O . THR A 1 257 ? -12.417 -7.972 0.988 1.00 91.06 257 THR A O 1
ATOM 2091 N N . LEU A 1 258 ? -12.873 -9.943 1.960 1.00 86.38 258 LEU A N 1
ATOM 2092 C CA . LEU A 1 258 ? -11.528 -10.503 1.786 1.00 86.38 258 LEU A CA 1
ATOM 2093 C C . LEU A 1 258 ? -11.218 -10.857 0.329 1.00 86.38 258 LEU A C 1
ATOM 2095 O O . LEU A 1 258 ? -10.087 -10.685 -0.123 1.00 86.38 258 LEU A O 1
ATOM 2099 N N . LEU A 1 259 ? -12.224 -11.329 -0.408 1.00 85.50 259 LEU A N 1
ATOM 2100 C CA . LEU A 1 259 ? -12.085 -11.690 -1.821 1.00 85.50 259 LEU A CA 1
ATOM 2101 C C . LEU A 1 259 ? -12.254 -10.477 -2.738 1.00 85.50 259 LEU A C 1
ATOM 2103 O O . LEU A 1 259 ? -11.673 -10.435 -3.820 1.00 85.50 259 LEU A O 1
ATOM 2107 N N . PHE A 1 260 ? -13.006 -9.468 -2.294 1.00 89.38 260 PHE A N 1
ATOM 2108 C CA . PHE A 1 260 ? -13.350 -8.307 -3.107 1.00 89.38 260 PHE A CA 1
ATOM 2109 C C . PHE A 1 260 ? -12.151 -7.614 -3.786 1.00 89.38 260 PHE A C 1
ATOM 2111 O O . PHE A 1 260 ? -12.227 -7.420 -4.995 1.00 89.38 260 PHE A O 1
ATOM 2118 N N . PRO A 1 261 ? -11.020 -7.298 -3.119 1.00 86.75 261 PRO A N 1
ATOM 2119 C CA . PRO A 1 261 ? -9.910 -6.596 -3.764 1.00 86.75 261 PRO A CA 1
ATOM 2120 C C . PRO A 1 261 ? -9.133 -7.423 -4.782 1.00 86.75 261 PRO A C 1
ATOM 2122 O O . PRO A 1 261 ? -8.208 -6.877 -5.379 1.00 86.75 261 PRO A O 1
ATOM 2125 N N . ILE A 1 262 ? -9.420 -8.717 -4.952 1.00 86.88 262 ILE A N 1
ATOM 2126 C CA . ILE A 1 262 ? -8.788 -9.519 -6.006 1.00 86.88 262 ILE A CA 1
ATOM 2127 C C . ILE A 1 262 ? -9.202 -8.952 -7.367 1.00 86.88 262 ILE A C 1
ATOM 2129 O O . ILE A 1 262 ? -8.337 -8.630 -8.174 1.00 86.88 262 ILE A O 1
ATOM 2133 N N . ILE A 1 263 ? -10.501 -8.719 -7.580 1.00 90.06 263 ILE A N 1
ATOM 2134 C CA . ILE A 1 263 ? -11.030 -8.249 -8.867 1.00 90.06 263 ILE A CA 1
ATOM 2135 C C . ILE A 1 263 ? -10.485 -6.851 -9.231 1.00 90.06 263 ILE A C 1
ATOM 2137 O O . ILE A 1 263 ? -9.835 -6.740 -10.269 1.00 90.06 263 ILE A O 1
ATOM 2141 N N . PRO A 1 264 ? -10.620 -5.792 -8.401 1.00 92.69 264 PRO A N 1
ATOM 2142 C CA . PRO A 1 264 ? -10.034 -4.484 -8.699 1.00 92.69 264 PRO A CA 1
ATOM 2143 C C . PRO A 1 264 ? -8.515 -4.524 -8.899 1.00 92.69 264 PRO A C 1
ATOM 2145 O O . PRO A 1 264 ? -7.993 -3.785 -9.729 1.00 92.69 264 PRO A O 1
ATOM 2148 N N . ARG A 1 265 ? -7.783 -5.387 -8.177 1.00 89.94 265 ARG A N 1
ATOM 2149 C CA . ARG A 1 265 ? -6.334 -5.535 -8.388 1.00 89.94 265 ARG A CA 1
ATOM 2150 C C . ARG A 1 265 ? -6.014 -6.158 -9.739 1.00 89.94 265 ARG A C 1
ATOM 2152 O O . ARG A 1 265 ? -5.130 -5.646 -10.416 1.00 89.94 265 ARG A O 1
ATOM 2159 N N . LEU A 1 266 ? -6.725 -7.211 -10.138 1.00 91.00 266 LEU A N 1
ATOM 2160 C CA . LEU A 1 266 ? -6.549 -7.826 -11.454 1.00 91.00 266 LEU A CA 1
ATOM 2161 C C . LEU A 1 266 ? -6.877 -6.836 -12.575 1.00 91.00 266 LEU A C 1
ATOM 2163 O O . LEU A 1 266 ? -6.088 -6.707 -13.503 1.00 91.00 266 LEU A O 1
ATOM 2167 N N . ILE A 1 267 ? -7.963 -6.067 -12.447 1.00 94.06 267 ILE A N 1
ATOM 2168 C CA . ILE A 1 267 ? -8.312 -5.016 -13.416 1.00 94.06 267 ILE A CA 1
ATOM 2169 C C . ILE A 1 267 ? -7.226 -3.928 -13.448 1.00 94.06 267 ILE A C 1
ATOM 2171 O O . ILE A 1 267 ? -6.825 -3.494 -14.522 1.00 94.06 267 ILE A O 1
ATOM 2175 N N . GLY A 1 268 ? -6.698 -3.509 -12.294 1.00 93.62 268 GLY A N 1
ATOM 2176 C CA . GLY A 1 268 ? -5.603 -2.537 -12.227 1.00 93.62 268 GLY A CA 1
ATOM 2177 C C . GLY A 1 268 ? -4.298 -3.041 -12.858 1.00 93.62 268 GLY A C 1
ATOM 2178 O O . GLY A 1 268 ? -3.610 -2.276 -13.532 1.00 93.62 268 GLY A O 1
ATOM 2179 N N . ILE A 1 269 ? -3.966 -4.326 -12.681 1.00 91.25 269 ILE A N 1
ATOM 2180 C CA . ILE A 1 269 ? -2.821 -4.969 -13.345 1.00 91.25 269 ILE A CA 1
ATOM 2181 C C . ILE A 1 269 ? -3.067 -5.053 -14.852 1.00 91.25 269 ILE A C 1
ATOM 2183 O O . ILE A 1 269 ? -2.187 -4.681 -15.620 1.00 91.25 269 ILE A O 1
ATOM 2187 N N . ALA A 1 270 ? -4.259 -5.468 -15.285 1.00 94.06 270 ALA A N 1
ATOM 2188 C CA . ALA A 1 270 ? -4.623 -5.515 -16.698 1.00 94.06 270 ALA A CA 1
ATOM 2189 C C . ALA A 1 270 ? -4.544 -4.125 -17.352 1.00 94.06 270 ALA A C 1
ATOM 2191 O O . ALA A 1 270 ? -3.993 -3.994 -18.440 1.00 94.06 270 ALA A O 1
ATOM 2192 N N . ALA A 1 271 ? -5.000 -3.076 -16.660 1.00 95.50 271 ALA A N 1
ATOM 2193 C CA . ALA A 1 271 ? -4.862 -1.692 -17.106 1.00 95.50 271 ALA A CA 1
ATOM 2194 C C . ALA A 1 271 ? -3.390 -1.273 -17.255 1.00 95.50 271 ALA A C 1
ATOM 2196 O O . ALA A 1 271 ? -3.033 -0.618 -18.232 1.00 95.50 271 ALA A O 1
ATOM 2197 N N . LEU A 1 272 ? -2.522 -1.676 -16.319 1.00 95.25 272 LEU A N 1
ATOM 2198 C CA . LEU A 1 272 ? -1.083 -1.425 -16.415 1.00 95.25 272 LEU A CA 1
ATOM 2199 C C . LEU A 1 272 ? -0.453 -2.173 -17.599 1.00 95.25 272 LEU A C 1
ATOM 2201 O O . LEU A 1 272 ? 0.311 -1.572 -18.348 1.00 95.25 272 LEU A O 1
ATOM 2205 N N . VAL A 1 273 ? -0.783 -3.455 -17.780 1.00 94.00 273 VAL A N 1
ATOM 2206 C CA . VAL A 1 273 ? -0.298 -4.276 -18.902 1.00 94.00 273 VAL A CA 1
ATOM 2207 C C . VAL A 1 273 ? -0.737 -3.672 -20.232 1.00 94.00 273 VAL A C 1
ATOM 2209 O O . VAL A 1 273 ? 0.096 -3.495 -21.116 1.00 94.00 273 VAL A O 1
ATOM 2212 N N . TYR A 1 274 ? -2.005 -3.275 -20.349 1.00 92.81 274 TYR A N 1
ATOM 2213 C CA . TYR A 1 274 ? -2.525 -2.579 -21.522 1.00 92.81 274 TYR A CA 1
ATOM 2214 C C . TYR A 1 274 ? -1.767 -1.268 -21.785 1.00 92.81 274 TYR A C 1
ATOM 2216 O O . TYR A 1 274 ? -1.296 -1.038 -22.894 1.00 92.81 274 TYR A O 1
ATOM 2224 N N . GLY A 1 275 ? -1.550 -0.437 -20.760 1.00 94.81 275 GLY A N 1
ATOM 2225 C CA . GLY A 1 275 ? -0.776 0.801 -20.895 1.00 94.81 275 GLY A CA 1
ATOM 2226 C C . GLY A 1 275 ? 0.680 0.572 -21.328 1.00 94.81 275 GLY A C 1
ATOM 2227 O O . GLY A 1 275 ? 1.217 1.329 -22.144 1.00 94.81 275 GLY A O 1
ATOM 2228 N N . VAL A 1 276 ? 1.334 -0.480 -20.827 1.00 92.88 276 VAL A N 1
ATOM 2229 C CA . VAL A 1 276 ? 2.687 -0.873 -21.262 1.00 92.88 276 VAL A CA 1
ATOM 2230 C C . VAL A 1 276 ? 2.668 -1.359 -22.709 1.00 92.88 276 VAL A C 1
ATOM 2232 O O . VAL A 1 276 ? 3.491 -0.907 -23.501 1.00 92.88 276 VAL A O 1
ATOM 2235 N N . PHE A 1 277 ? 1.705 -2.204 -23.076 1.00 88.25 277 PHE A N 1
ATOM 2236 C CA . PHE A 1 277 ? 1.528 -2.694 -24.441 1.00 88.25 277 PHE A CA 1
ATOM 2237 C C . PHE A 1 277 ? 1.362 -1.542 -25.442 1.00 88.25 277 PHE A C 1
ATOM 2239 O O . PHE A 1 277 ? 2.127 -1.450 -26.399 1.00 88.25 277 PHE A O 1
ATOM 2246 N N . ILE A 1 278 ? 0.466 -0.588 -25.165 1.00 90.06 278 ILE A N 1
ATOM 2247 C CA . ILE A 1 278 ? 0.300 0.610 -26.001 1.00 90.06 278 ILE A CA 1
ATOM 2248 C C . ILE A 1 278 ? 1.589 1.442 -26.057 1.00 90.06 278 ILE A C 1
ATOM 2250 O O . ILE A 1 278 ? 1.938 1.963 -27.113 1.00 90.06 278 ILE A O 1
ATOM 2254 N N . SER A 1 279 ? 2.349 1.539 -24.959 1.00 89.88 279 SER A N 1
ATOM 2255 C CA . SER A 1 279 ? 3.649 2.226 -24.982 1.00 89.88 279 SER A CA 1
ATOM 2256 C C . SER A 1 279 ? 4.635 1.557 -25.943 1.00 89.88 279 SER A C 1
ATOM 2258 O O . SER A 1 279 ? 5.312 2.258 -26.687 1.00 89.88 279 SER A O 1
ATOM 2260 N N . LEU A 1 280 ? 4.711 0.224 -25.959 1.00 86.25 280 LEU A N 1
ATOM 2261 C CA . LEU A 1 280 ? 5.586 -0.504 -26.883 1.00 86.25 280 LEU A CA 1
ATOM 2262 C C . LEU A 1 280 ? 5.171 -0.279 -28.342 1.00 86.25 280 LEU A C 1
ATOM 2264 O O . LEU A 1 280 ? 6.028 -0.008 -29.179 1.00 86.25 280 LEU A O 1
ATOM 2268 N N . LEU A 1 281 ? 3.868 -0.295 -28.630 1.00 83.38 281 LEU A N 1
ATOM 2269 C CA . LEU A 1 281 ? 3.345 -0.025 -29.973 1.00 83.38 281 LEU A CA 1
ATOM 2270 C C . LEU A 1 281 ? 3.633 1.403 -30.456 1.00 83.38 281 LEU A C 1
ATOM 2272 O O . LEU A 1 281 ? 3.960 1.604 -31.623 1.00 83.38 281 LEU A O 1
ATOM 2276 N N . ILE A 1 282 ? 3.560 2.402 -29.571 1.00 85.62 282 ILE A N 1
ATOM 2277 C CA . ILE A 1 282 ? 3.927 3.786 -29.913 1.00 85.62 282 ILE A CA 1
ATOM 2278 C C . ILE A 1 282 ? 5.414 3.877 -30.299 1.00 85.62 282 ILE A C 1
ATOM 2280 O O . ILE A 1 282 ? 5.761 4.592 -31.239 1.00 85.62 282 ILE A O 1
ATOM 2284 N N . VAL A 1 283 ? 6.296 3.154 -29.595 1.00 82.69 283 VAL A N 1
ATOM 2285 C CA . VAL A 1 283 ? 7.725 3.094 -29.947 1.00 82.69 283 VAL A CA 1
ATOM 2286 C C . VAL A 1 283 ? 7.918 2.389 -31.287 1.00 82.69 283 VAL A C 1
ATOM 2288 O O . VAL A 1 283 ? 8.641 2.915 -32.131 1.00 82.69 283 VAL A O 1
ATOM 2291 N N . ALA A 1 284 ? 7.251 1.254 -31.512 1.00 77.62 284 ALA A N 1
ATOM 2292 C CA . ALA A 1 284 ? 7.327 0.511 -32.770 1.00 77.62 284 ALA A CA 1
ATOM 2293 C C . ALA A 1 284 ? 6.925 1.384 -33.973 1.00 77.62 284 ALA A C 1
ATOM 2295 O O . ALA A 1 284 ? 7.705 1.515 -34.913 1.00 77.62 284 ALA A O 1
ATOM 2296 N N . ALA A 1 285 ? 5.803 2.104 -33.868 1.00 76.19 285 ALA A N 1
ATOM 2297 C CA . ALA A 1 285 ? 5.314 3.023 -34.901 1.00 76.19 285 ALA A CA 1
ATOM 2298 C C . ALA A 1 285 ? 6.251 4.214 -35.187 1.00 76.19 285 ALA A C 1
ATOM 2300 O O . ALA A 1 285 ? 6.093 4.908 -36.193 1.00 76.19 285 ALA A O 1
ATOM 2301 N N . SER A 1 286 ? 7.198 4.506 -34.286 1.00 74.06 286 SER A N 1
ATOM 2302 C CA . SER A 1 286 ? 8.150 5.615 -34.437 1.00 74.06 286 SER A CA 1
ATOM 2303 C C . SER A 1 286 ? 9.413 5.253 -35.222 1.00 74.06 286 SER A C 1
ATOM 2305 O O . SER A 1 286 ? 10.198 6.146 -35.570 1.00 74.06 286 SER A O 1
ATOM 2307 N N . HIS A 1 287 ? 9.641 3.962 -35.475 1.00 69.12 287 HIS A N 1
ATOM 2308 C CA . HIS A 1 287 ? 10.754 3.492 -36.286 1.00 69.12 287 HIS A CA 1
ATOM 2309 C C . HIS A 1 287 ? 10.338 3.437 -37.763 1.00 69.12 287 HIS A C 1
ATOM 2311 O O . HIS A 1 287 ? 9.286 2.886 -38.073 1.00 69.12 287 HIS A O 1
ATOM 2317 N N . PRO A 1 288 ? 11.138 3.995 -38.690 1.00 59.28 288 PRO A N 1
ATOM 2318 C CA . PRO A 1 288 ? 10.861 3.860 -40.114 1.00 59.28 288 PRO A CA 1
ATOM 2319 C C . PRO A 1 288 ? 11.001 2.385 -40.511 1.00 59.28 288 PRO A C 1
ATOM 2321 O O . PRO A 1 288 ? 12.098 1.830 -40.446 1.00 59.28 288 PRO A O 1
ATOM 2324 N N . GLN A 1 289 ? 9.891 1.745 -40.880 1.00 58.19 289 GLN A N 1
ATOM 2325 C CA . GLN A 1 289 ? 9.913 0.414 -41.481 1.00 58.19 289 GLN A CA 1
ATOM 2326 C C . GLN A 1 289 ? 10.471 0.521 -42.904 1.00 58.19 289 GLN A C 1
ATOM 2328 O O . GLN A 1 289 ? 10.111 1.425 -43.654 1.00 58.19 289 GLN A O 1
ATOM 2333 N N . SER A 1 290 ? 11.357 -0.397 -43.283 1.00 51.38 290 SER A N 1
ATOM 2334 C CA . SER A 1 290 ? 11.992 -0.408 -44.605 1.00 51.38 290 SER A CA 1
ATOM 2335 C C . SER A 1 290 ? 11.111 -0.991 -45.720 1.00 51.38 290 SER A C 1
ATOM 2337 O O . SER A 1 290 ? 11.585 -1.062 -46.849 1.00 51.38 290 SER A O 1
ATOM 2339 N N . VAL A 1 291 ? 9.878 -1.444 -45.431 1.00 51.34 291 VAL A N 1
ATOM 2340 C CA . VAL A 1 291 ? 9.086 -2.274 -46.370 1.00 51.34 291 VAL A CA 1
ATOM 2341 C C . VAL A 1 291 ? 7.599 -1.881 -46.520 1.00 51.34 291 VAL A C 1
ATOM 2343 O O . VAL A 1 291 ? 6.972 -2.299 -47.487 1.00 51.34 291 VAL A O 1
ATOM 2346 N N . ALA A 1 292 ? 7.003 -1.035 -45.672 1.00 49.50 292 ALA A N 1
ATOM 2347 C CA . ALA A 1 292 ? 5.565 -0.735 -45.772 1.00 49.50 292 ALA A CA 1
ATOM 2348 C C . ALA A 1 292 ? 5.274 0.572 -46.542 1.00 49.50 292 ALA A C 1
ATOM 2350 O O . ALA A 1 292 ? 5.375 1.674 -46.009 1.00 49.50 292 ALA A O 1
ATOM 2351 N N . GLU A 1 293 ? 4.868 0.447 -47.806 1.00 48.69 293 GLU A N 1
ATOM 2352 C CA . GLU A 1 293 ? 4.641 1.560 -48.745 1.00 48.69 293 GLU A CA 1
ATOM 2353 C C . GLU A 1 293 ? 3.290 2.301 -48.571 1.00 48.69 293 GLU A C 1
ATOM 2355 O O . GLU A 1 293 ? 2.924 3.097 -49.426 1.00 48.69 293 GLU A O 1
ATOM 2360 N N . HIS A 1 294 ? 2.510 2.073 -47.504 1.00 51.94 294 HIS A N 1
ATOM 2361 C CA . HIS A 1 294 ? 1.126 2.596 -47.436 1.00 51.94 294 HIS A CA 1
ATOM 2362 C C . HIS A 1 294 ? 0.792 3.525 -46.258 1.00 51.94 294 HIS A C 1
ATOM 2364 O O . HIS A 1 294 ? -0.217 4.231 -46.325 1.00 51.94 294 HIS A O 1
ATOM 2370 N N . HIS A 1 295 ? 1.634 3.636 -45.224 1.00 54.34 295 HIS A N 1
ATOM 2371 C CA . HIS A 1 295 ? 1.385 4.562 -44.112 1.00 54.34 295 HIS A CA 1
ATOM 2372 C C . HIS A 1 295 ? 2.654 5.304 -43.691 1.00 54.34 295 HIS A C 1
ATOM 2374 O O . HIS A 1 295 ? 3.682 4.702 -43.394 1.00 54.34 295 HIS A O 1
ATOM 2380 N N . ALA A 1 296 ? 2.580 6.639 -43.661 1.00 59.06 296 ALA A N 1
ATOM 2381 C CA . ALA A 1 296 ? 3.687 7.463 -43.195 1.00 59.06 296 ALA A CA 1
ATOM 2382 C C . ALA A 1 296 ? 3.985 7.146 -41.714 1.00 59.06 296 ALA A C 1
ATOM 2384 O O . ALA A 1 296 ? 3.053 7.158 -40.901 1.00 59.06 296 ALA A O 1
ATOM 2385 N N . PRO A 1 297 ? 5.254 6.891 -41.341 1.00 65.19 297 PRO A N 1
ATOM 2386 C CA . PRO A 1 297 ? 5.616 6.596 -39.962 1.00 65.19 297 PRO A CA 1
ATOM 2387 C C . PRO A 1 297 ? 5.245 7.765 -39.049 1.00 65.19 297 PRO A C 1
ATOM 2389 O O . PRO A 1 297 ? 5.268 8.934 -39.452 1.00 65.19 297 PRO A O 1
ATOM 2392 N N . LEU A 1 298 ? 4.927 7.453 -37.791 1.00 68.69 298 LEU A N 1
ATOM 2393 C CA . LEU A 1 298 ? 4.556 8.461 -36.805 1.00 68.69 298 LEU A CA 1
ATOM 2394 C C . LEU A 1 298 ? 5.717 9.448 -36.6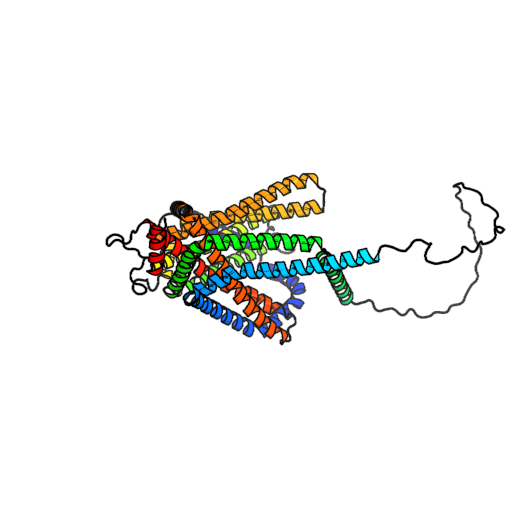43 1.00 68.69 298 LEU A C 1
ATOM 2396 O O . LEU A 1 298 ? 6.815 9.074 -36.228 1.00 68.69 298 LEU A O 1
ATOM 2400 N N . GLU A 1 299 ? 5.485 10.724 -36.970 1.00 69.38 299 GLU A N 1
ATOM 2401 C CA . GLU A 1 299 ? 6.535 11.737 -36.887 1.00 69.38 299 GLU A CA 1
ATOM 2402 C C . GLU A 1 299 ? 7.163 11.740 -35.486 1.00 69.38 299 GLU A C 1
ATOM 2404 O O . GLU A 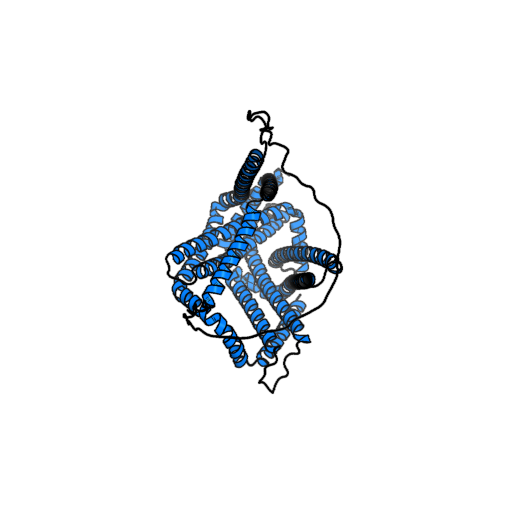1 299 ? 6.493 12.008 -34.481 1.00 69.38 299 GLU A O 1
ATOM 2409 N N . ARG A 1 300 ? 8.483 11.515 -35.421 1.00 70.25 300 ARG A N 1
ATOM 2410 C CA . ARG A 1 300 ? 9.253 11.397 -34.169 1.00 70.25 300 ARG A CA 1
ATOM 2411 C C . ARG A 1 300 ? 9.013 12.563 -33.196 1.00 70.25 300 ARG A C 1
ATOM 2413 O O . ARG A 1 300 ? 9.081 12.385 -31.981 1.00 70.25 300 ARG A O 1
ATOM 2420 N N . LYS A 1 301 ? 8.677 13.752 -33.711 1.00 75.19 301 LYS A N 1
ATOM 2421 C CA . LYS A 1 301 ? 8.372 14.958 -32.922 1.00 75.19 301 LYS A CA 1
ATOM 2422 C C . LYS A 1 301 ? 7.064 14.873 -32.115 1.00 75.19 301 LYS A C 1
ATOM 2424 O O . LYS A 1 301 ? 6.909 15.608 -31.141 1.00 75.19 301 LYS A O 1
ATOM 2429 N N . HIS A 1 302 ? 6.144 13.976 -32.477 1.00 80.56 302 HIS A N 1
ATOM 2430 C CA . HIS A 1 302 ? 4.838 13.807 -31.830 1.00 80.56 302 HIS A CA 1
ATOM 2431 C C . HIS A 1 302 ? 4.760 12.606 -30.877 1.00 80.56 302 HIS A C 1
ATOM 2433 O O . HIS A 1 302 ? 3.922 12.607 -29.979 1.00 80.56 302 HIS A O 1
ATOM 2439 N N . VAL A 1 303 ? 5.667 11.633 -30.997 1.00 84.50 303 VAL A N 1
ATOM 2440 C CA . VAL A 1 303 ? 5.707 10.377 -30.215 1.00 84.50 303 VAL A CA 1
ATOM 2441 C C . VAL A 1 303 ? 5.612 10.602 -28.700 1.00 84.50 303 VAL A C 1
ATOM 2443 O O . VAL A 1 303 ? 4.862 9.923 -27.999 1.00 84.50 303 VAL A O 1
ATOM 2446 N N . TRP A 1 304 ? 6.310 11.614 -28.175 1.00 86.12 304 TRP A N 1
ATOM 2447 C CA . TRP A 1 304 ? 6.279 11.925 -26.742 1.00 86.12 304 TRP A CA 1
ATOM 2448 C C . TRP A 1 304 ? 4.891 12.369 -26.249 1.00 86.12 304 TRP A C 1
ATOM 2450 O O . TRP A 1 304 ? 4.554 12.096 -25.098 1.00 86.12 304 TRP A O 1
ATOM 2460 N N . LYS A 1 305 ? 4.072 13.011 -27.101 1.00 89.44 305 LYS A N 1
ATOM 2461 C CA . LYS A 1 305 ? 2.700 13.428 -26.757 1.00 89.44 305 LYS A CA 1
ATOM 2462 C C . LYS A 1 305 ? 1.803 12.206 -26.560 1.00 89.44 305 LYS A C 1
ATOM 2464 O O . LYS A 1 305 ? 1.055 12.148 -25.589 1.00 89.44 305 LYS A O 1
ATOM 2469 N N . TYR A 1 306 ? 1.927 11.204 -27.432 1.00 89.62 306 TYR A N 1
ATOM 2470 C CA . TYR A 1 306 ? 1.189 9.944 -27.316 1.00 89.62 306 TYR A CA 1
ATOM 2471 C C . TYR A 1 306 ? 1.579 9.174 -26.052 1.00 89.62 306 TYR A C 1
ATOM 2473 O O . TYR A 1 306 ? 0.705 8.734 -25.306 1.00 89.62 306 TYR A O 1
ATOM 2481 N N . HIS A 1 307 ? 2.877 9.092 -25.741 1.00 91.75 307 HIS A N 1
ATOM 2482 C CA . HIS A 1 307 ? 3.333 8.501 -24.481 1.00 91.75 307 HIS A CA 1
ATOM 2483 C C . HIS A 1 307 ? 2.821 9.255 -23.252 1.00 91.75 307 HIS A C 1
ATOM 2485 O O . HIS A 1 307 ? 2.388 8.622 -22.291 1.00 91.75 307 HIS A O 1
ATOM 2491 N N . ALA A 1 308 ? 2.843 10.588 -23.280 1.00 92.38 308 ALA A N 1
ATOM 2492 C CA . ALA A 1 308 ? 2.324 11.425 -22.203 1.00 92.38 308 ALA A CA 1
ATOM 2493 C C . ALA A 1 308 ? 0.845 11.122 -21.910 1.00 92.38 308 ALA A C 1
ATOM 2495 O O . ALA A 1 308 ? 0.490 10.836 -20.764 1.00 92.38 308 ALA A O 1
ATOM 2496 N N . VAL A 1 309 ? 0.003 11.106 -22.951 1.00 94.38 309 VAL A N 1
ATOM 2497 C CA . VAL A 1 309 ? -1.425 10.768 -22.831 1.00 94.38 309 VAL A CA 1
ATOM 2498 C C . VAL A 1 309 ? -1.609 9.341 -22.320 1.00 94.38 309 VAL A C 1
ATOM 2500 O O . VAL A 1 309 ? -2.397 9.125 -21.405 1.00 94.38 309 VAL A O 1
ATOM 2503 N N . ASN A 1 310 ? -0.853 8.375 -22.847 1.00 95.31 310 ASN A N 1
ATOM 2504 C CA . ASN A 1 310 ? -0.956 6.972 -22.451 1.00 95.31 310 ASN A CA 1
ATOM 2505 C C . ASN A 1 310 ? -0.583 6.731 -20.977 1.00 95.31 310 ASN A C 1
ATOM 2507 O O . ASN A 1 310 ? -1.299 6.037 -20.251 1.00 95.31 310 ASN A O 1
ATOM 2511 N N . VAL A 1 311 ? 0.513 7.337 -20.508 1.00 96.00 311 VAL A N 1
ATOM 2512 C CA . VAL A 1 311 ? 0.934 7.250 -19.102 1.00 96.00 311 VAL A CA 1
ATOM 2513 C C . VAL A 1 311 ? -0.120 7.881 -18.199 1.00 96.00 311 VAL A C 1
ATOM 2515 O O . VAL A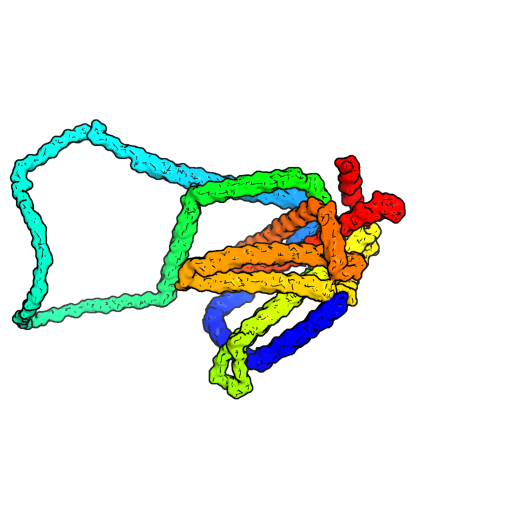 1 311 ? -0.508 7.276 -17.200 1.00 96.00 311 VAL A O 1
ATOM 2518 N N . PHE A 1 312 ? -0.626 9.065 -18.554 1.00 97.19 312 PHE A N 1
ATOM 2519 C CA . PHE A 1 312 ? -1.672 9.725 -17.779 1.00 97.19 312 PHE A CA 1
ATOM 2520 C C . PHE A 1 312 ? -2.966 8.897 -17.727 1.00 97.19 312 PHE A C 1
ATOM 2522 O O . PHE A 1 312 ? -3.490 8.657 -16.639 1.00 97.19 312 PHE A O 1
ATOM 2529 N N . ALA A 1 313 ? -3.436 8.389 -18.872 1.00 97.00 313 ALA A N 1
ATOM 2530 C CA . ALA A 1 313 ? -4.623 7.539 -18.967 1.00 97.00 313 ALA A CA 1
ATOM 2531 C C . ALA A 1 313 ? -4.486 6.262 -18.125 1.00 97.00 313 ALA A C 1
ATOM 2533 O O . ALA A 1 313 ? -5.419 5.868 -17.425 1.00 97.00 313 ALA A O 1
ATOM 2534 N N . THR A 1 314 ? -3.306 5.642 -18.124 1.00 96.94 314 THR A N 1
ATOM 2535 C CA . THR A 1 314 ? -3.035 4.452 -17.305 1.00 96.94 314 THR A CA 1
ATOM 2536 C C . THR A 1 314 ? -3.088 4.784 -15.810 1.00 96.94 314 THR A C 1
ATOM 2538 O O . THR A 1 314 ? -3.730 4.075 -15.034 1.00 96.94 314 THR A O 1
ATOM 2541 N N . LEU A 1 315 ? -2.456 5.886 -15.387 1.00 97.00 315 LEU A N 1
ATOM 2542 C CA . LEU A 1 315 ? -2.458 6.326 -13.986 1.00 97.00 315 LEU A CA 1
ATOM 2543 C C . LEU A 1 315 ? -3.867 6.664 -13.493 1.00 97.00 315 LEU A C 1
ATOM 2545 O O . LEU A 1 315 ? -4.245 6.245 -12.397 1.00 97.00 315 LEU A O 1
ATOM 2549 N N . TRP A 1 316 ? -4.643 7.395 -14.295 1.00 98.06 316 TRP A N 1
ATOM 2550 C CA . TRP A 1 316 ? -6.005 7.777 -13.934 1.00 98.06 316 TRP A CA 1
ATOM 2551 C C . TRP A 1 316 ? -6.902 6.548 -13.772 1.00 98.06 316 TRP A C 1
ATOM 2553 O O . TRP A 1 316 ? -7.599 6.443 -12.762 1.00 98.06 316 TRP A O 1
ATOM 2563 N N . LEU A 1 317 ? -6.783 5.552 -14.657 1.00 97.75 317 LEU A N 1
ATOM 2564 C CA . LEU A 1 317 ? -7.589 4.331 -14.592 1.00 97.75 317 LEU A CA 1
ATOM 2565 C C . LEU A 1 317 ? -7.273 3.519 -13.331 1.00 97.75 317 LEU A C 1
ATOM 2567 O O . LEU A 1 317 ? -8.180 3.096 -12.617 1.00 97.75 317 LEU A O 1
ATOM 2571 N N . ILE A 1 318 ? -5.987 3.347 -13.012 1.00 96.62 318 ILE A N 1
ATOM 2572 C CA . ILE A 1 318 ? -5.545 2.619 -11.812 1.00 96.62 318 ILE A CA 1
ATOM 2573 C C . ILE A 1 318 ? -6.071 3.295 -10.537 1.00 96.62 318 ILE A C 1
ATOM 2575 O O . ILE A 1 318 ? -6.566 2.619 -9.629 1.00 96.62 318 ILE A O 1
ATOM 2579 N N . HIS A 1 319 ? -5.991 4.627 -10.456 1.00 97.25 319 HIS A N 1
ATOM 2580 C CA . HIS A 1 319 ? -6.500 5.367 -9.302 1.00 97.25 319 HIS A CA 1
ATOM 2581 C C . HIS A 1 319 ? -8.029 5.345 -9.219 1.00 97.25 319 HIS A C 1
ATOM 2583 O O . HIS A 1 319 ? -8.566 5.220 -8.118 1.00 97.25 319 HIS A O 1
ATOM 2589 N N . PHE A 1 320 ? -8.724 5.377 -10.355 1.00 97.75 320 PHE A N 1
ATOM 2590 C CA . PHE A 1 320 ? -10.177 5.255 -10.425 1.00 97.75 320 PHE A CA 1
ATOM 2591 C C . PHE A 1 320 ? -10.656 3.896 -9.897 1.00 97.75 320 PHE A C 1
ATOM 2593 O O . PHE A 1 320 ? -11.497 3.836 -8.998 1.00 97.75 320 PHE A O 1
ATOM 2600 N N . ILE A 1 321 ? -10.040 2.801 -10.358 1.00 96.88 321 ILE A N 1
ATOM 2601 C CA . ILE A 1 321 ? -10.322 1.439 -9.875 1.00 96.88 321 ILE A CA 1
ATOM 2602 C C . ILE A 1 321 ? -10.047 1.325 -8.366 1.00 96.88 321 ILE A C 1
ATOM 2604 O O . ILE A 1 321 ? -10.842 0.744 -7.620 1.00 96.88 321 ILE A O 1
ATOM 2608 N N . SER A 1 322 ? -8.948 1.919 -7.888 1.00 95.56 322 SER A N 1
ATOM 2609 C CA . SER A 1 322 ? -8.634 1.967 -6.455 1.00 95.56 322 SER A CA 1
ATOM 2610 C C . SER A 1 322 ? -9.695 2.733 -5.654 1.00 95.56 322 SER A C 1
ATOM 2612 O O . SER A 1 322 ? -10.060 2.288 -4.566 1.00 95.56 322 SER A O 1
ATOM 2614 N N . GLY A 1 323 ? -10.204 3.856 -6.168 1.00 96.75 323 GLY A N 1
ATOM 2615 C CA . GLY A 1 323 ? -11.249 4.650 -5.514 1.00 96.75 323 GLY A CA 1
ATOM 2616 C C . GLY A 1 323 ? -12.583 3.904 -5.404 1.00 96.75 323 GLY A C 1
ATOM 2617 O O . GLY A 1 323 ? -13.196 3.900 -4.333 1.00 96.75 323 GLY A O 1
ATOM 2618 N N . ILE A 1 324 ? -12.982 3.170 -6.452 1.00 97.12 324 ILE A N 1
ATOM 2619 C CA . ILE A 1 324 ? -14.154 2.273 -6.415 1.00 97.12 324 ILE A CA 1
ATOM 2620 C C . ILE A 1 324 ? -13.971 1.210 -5.331 1.00 97.12 324 ILE A C 1
ATOM 2622 O O . ILE A 1 324 ? -14.881 0.972 -4.530 1.00 97.12 324 ILE A O 1
ATOM 2626 N N . SER A 1 325 ? -12.787 0.592 -5.272 1.00 96.38 325 SER A N 1
ATOM 2627 C CA . SER A 1 325 ? -12.492 -0.444 -4.284 1.00 96.38 325 SER A CA 1
ATOM 2628 C C . SER A 1 325 ? -12.551 0.089 -2.848 1.00 96.38 325 SER A C 1
ATOM 2630 O O . SER A 1 325 ? -13.125 -0.567 -1.979 1.00 96.38 325 SER A O 1
ATOM 2632 N N . GLN A 1 326 ? -11.964 1.259 -2.585 1.00 97.19 326 GLN A N 1
ATOM 2633 C CA . GLN A 1 326 ? -11.940 1.866 -1.249 1.00 97.19 326 GLN A CA 1
ATOM 2634 C C . GLN A 1 326 ? -13.340 2.283 -0.797 1.00 97.19 326 GLN A C 1
ATOM 2636 O O . GLN A 1 326 ? -13.763 1.895 0.288 1.00 97.19 326 GLN A O 1
ATOM 2641 N N . THR A 1 327 ? -14.091 2.979 -1.656 1.00 97.62 327 THR A N 1
ATOM 2642 C CA . THR A 1 327 ? -15.469 3.410 -1.365 1.00 97.62 327 THR A CA 1
ATOM 2643 C C . THR A 1 327 ? -16.381 2.214 -1.083 1.00 97.62 327 THR A C 1
ATOM 2645 O O . THR A 1 327 ? -17.165 2.228 -0.135 1.00 97.62 327 THR A O 1
ATOM 2648 N N . THR A 1 328 ? -16.247 1.139 -1.866 1.00 97.38 328 THR A N 1
ATOM 2649 C CA . THR A 1 328 ? -17.040 -0.086 -1.691 1.00 97.38 328 THR A CA 1
ATOM 2650 C C . THR A 1 328 ? -16.767 -0.752 -0.343 1.00 97.38 328 THR A C 1
ATOM 2652 O O . THR A 1 328 ? -17.704 -1.079 0.388 1.00 97.38 328 THR A O 1
ATOM 2655 N N . LEU A 1 329 ? -15.491 -0.942 0.006 1.00 97.31 329 LEU A N 1
ATOM 2656 C CA . LEU A 1 329 ? -15.098 -1.535 1.285 1.00 97.31 329 LEU A CA 1
ATOM 2657 C C . LEU A 1 329 ? -15.522 -0.655 2.464 1.00 97.31 329 LEU A C 1
ATOM 2659 O O . LEU A 1 329 ? -16.076 -1.174 3.431 1.00 97.31 329 LEU A O 1
ATOM 2663 N N . ALA A 1 330 ? -15.327 0.662 2.362 1.00 97.81 330 ALA A N 1
ATOM 2664 C CA . ALA A 1 330 ? -15.754 1.610 3.382 1.00 97.81 330 ALA A CA 1
ATOM 2665 C C . ALA A 1 330 ? -17.265 1.523 3.630 1.00 97.81 330 ALA A C 1
ATOM 2667 O O . ALA A 1 330 ? -17.694 1.351 4.767 1.00 97.81 330 ALA A O 1
ATOM 2668 N N . GLY A 1 331 ? -18.079 1.506 2.572 1.00 96.50 331 GLY A N 1
ATOM 2669 C CA . GLY A 1 331 ? -19.526 1.381 2.728 1.00 96.50 331 GLY A CA 1
ATOM 2670 C C . GLY A 1 331 ? -19.950 0.048 3.353 1.00 96.50 331 GLY A C 1
ATOM 2671 O O . GLY A 1 331 ? -20.884 0.030 4.150 1.00 96.50 331 GLY A O 1
ATOM 2672 N N . ALA A 1 332 ? -19.247 -1.055 3.069 1.00 96.19 332 ALA A N 1
ATOM 2673 C CA . ALA A 1 332 ? -19.531 -2.355 3.682 1.00 96.19 332 ALA A CA 1
ATOM 2674 C C . ALA A 1 332 ? -19.172 -2.383 5.181 1.00 96.19 332 ALA A C 1
ATOM 2676 O O . ALA A 1 332 ? -19.959 -2.866 5.998 1.00 96.19 332 ALA A O 1
ATOM 2677 N N . PHE A 1 333 ? -18.011 -1.836 5.561 1.00 96.50 333 PHE A N 1
ATOM 2678 C CA . PHE A 1 333 ? -17.596 -1.757 6.966 1.00 96.50 333 PHE A CA 1
ATOM 2679 C C . PHE A 1 333 ? -18.413 -0.744 7.769 1.00 96.50 333 PHE A C 1
ATOM 2681 O O . PHE A 1 333 ? -18.704 -1.002 8.936 1.00 96.50 333 PHE A O 1
ATOM 2688 N N . ALA A 1 334 ? -18.847 0.355 7.151 1.00 95.50 334 ALA A N 1
ATOM 2689 C CA . ALA A 1 334 ? -19.783 1.291 7.760 1.00 95.50 334 ALA A CA 1
ATOM 2690 C C . ALA A 1 334 ? -21.135 0.617 8.036 1.00 95.50 334 ALA A C 1
ATOM 2692 O O . ALA A 1 334 ? -21.630 0.690 9.160 1.00 95.50 334 ALA A O 1
ATOM 2693 N N . SER A 1 335 ? -21.695 -0.122 7.067 1.00 93.75 335 SER A N 1
ATOM 2694 C CA . SER A 1 335 ? -22.920 -0.908 7.282 1.00 93.75 335 SER A CA 1
ATOM 2695 C C . SER A 1 335 ? -22.766 -1.924 8.417 1.00 93.75 335 SER A C 1
ATOM 2697 O O . SER A 1 335 ? -23.692 -2.107 9.201 1.00 93.75 335 SER A O 1
ATOM 2699 N N . TYR A 1 336 ? -21.591 -2.549 8.556 1.00 94.19 336 TYR A N 1
ATOM 2700 C CA . TYR A 1 336 ? -21.303 -3.410 9.703 1.00 94.19 336 TYR A CA 1
ATOM 2701 C C . TYR A 1 336 ? -21.257 -2.624 11.021 1.00 94.19 336 TYR A C 1
ATOM 2703 O O . TYR A 1 336 ? -21.850 -3.063 12.004 1.00 94.19 336 TYR A O 1
ATOM 2711 N N . TYR A 1 337 ? -20.560 -1.482 11.078 1.00 94.44 337 TYR A N 1
ATOM 2712 C CA . TYR A 1 337 ? -20.413 -0.693 12.307 1.00 94.44 337 TYR A CA 1
ATOM 2713 C C . TYR A 1 337 ? -21.770 -0.254 12.864 1.00 94.44 337 TYR A C 1
ATOM 2715 O O . TYR A 1 337 ? -22.051 -0.502 14.041 1.00 94.44 337 TYR A O 1
ATOM 2723 N N . TRP A 1 338 ? -22.608 0.332 12.007 1.00 93.31 338 TRP A N 1
ATOM 2724 C CA . TRP A 1 338 ? -23.896 0.927 12.373 1.00 93.31 338 TRP A CA 1
ATOM 2725 C C . TRP A 1 338 ? -25.030 -0.095 12.571 1.00 93.31 338 TRP A C 1
ATOM 2727 O O . TRP A 1 338 ? -26.119 0.277 12.994 1.00 93.31 338 TRP A O 1
ATOM 2737 N N . ALA A 1 339 ? -24.790 -1.389 12.339 1.00 90.50 339 ALA A N 1
ATOM 2738 C CA . ALA A 1 339 ? -25.745 -2.444 12.674 1.00 90.50 339 ALA A CA 1
ATOM 2739 C C . ALA A 1 339 ? -25.876 -2.616 14.203 1.00 90.50 339 ALA A C 1
ATOM 2741 O O . ALA A 1 339 ? -24.871 -2.843 14.889 1.00 90.50 339 ALA A O 1
ATOM 2742 N N . TYR A 1 340 ? -27.099 -2.566 14.743 1.00 81.50 340 TYR A N 1
ATOM 2743 C CA . TYR A 1 340 ? -27.356 -2.725 16.182 1.00 81.50 340 TYR A CA 1
ATOM 2744 C C . TYR A 1 340 ? -27.036 -4.145 16.677 1.00 81.50 340 TYR A C 1
ATOM 2746 O O . TYR A 1 340 ? -26.256 -4.316 17.617 1.00 81.50 340 TYR A O 1
ATOM 2754 N N . SER A 1 341 ? -27.575 -5.173 16.014 1.00 81.50 341 SER A N 1
ATOM 2755 C CA . SER A 1 341 ? -27.407 -6.583 16.390 1.00 81.50 341 SER A CA 1
ATOM 2756 C C . SER A 1 341 ? -26.488 -7.294 15.398 1.00 81.50 341 SER A C 1
ATOM 2758 O O . SER A 1 341 ? -26.906 -7.744 14.335 1.00 81.50 341 SER A O 1
ATOM 2760 N N . LYS A 1 342 ? -25.204 -7.425 15.736 1.00 83.75 342 LYS A N 1
ATOM 2761 C CA . LYS A 1 342 ? -24.206 -8.111 14.896 1.00 83.75 342 LYS A CA 1
ATOM 2762 C C . LYS A 1 342 ? -24.204 -9.621 15.223 1.00 83.75 342 LYS A C 1
ATOM 2764 O O . LYS A 1 342 ? -24.064 -9.944 16.402 1.00 83.75 342 LYS A O 1
ATOM 2769 N N . PRO A 1 343 ? -24.318 -10.554 14.250 1.00 67.81 343 PRO A N 1
ATOM 2770 C CA . PRO A 1 343 ? -24.321 -10.357 12.795 1.00 67.81 343 PRO A CA 1
ATOM 2771 C C . PRO A 1 343 ? -25.714 -10.250 12.147 1.00 67.81 343 PRO A C 1
ATOM 2773 O O . PRO A 1 343 ? -25.780 -10.052 10.941 1.00 67.81 343 PRO A O 1
ATOM 2776 N N . ARG A 1 344 ? -26.810 -10.399 12.903 1.00 74.88 344 ARG A N 1
ATOM 2777 C CA . ARG A 1 344 ? -28.179 -10.491 12.361 1.00 74.88 344 ARG A CA 1
ATOM 2778 C C . ARG A 1 344 ? -28.566 -9.318 11.452 1.00 74.88 344 ARG A C 1
ATOM 2780 O O . ARG A 1 344 ? -29.171 -9.535 10.412 1.00 74.88 344 ARG A O 1
ATOM 2787 N N . ASP A 1 345 ? -28.185 -8.105 11.834 1.00 80.75 345 ASP A N 1
ATOM 2788 C CA . ASP A 1 345 ? -28.579 -6.870 11.153 1.00 80.75 345 ASP A CA 1
ATOM 2789 C C . ASP A 1 345 ? -27.534 -6.439 10.094 1.00 80.75 345 ASP A C 1
ATOM 2791 O O . ASP A 1 345 ? -27.620 -5.354 9.521 1.00 80.75 345 ASP A O 1
ATOM 2795 N N . VAL A 1 346 ? -26.515 -7.271 9.834 1.00 80.62 346 VAL A N 1
ATOM 2796 C CA . VAL A 1 346 ? -25.495 -7.023 8.806 1.00 80.62 346 VAL A CA 1
ATOM 2797 C C . VAL A 1 346 ? -25.999 -7.574 7.464 1.00 80.62 346 VAL A C 1
ATOM 2799 O O . VAL A 1 346 ? -26.339 -8.755 7.391 1.00 80.62 346 VAL A O 1
ATOM 2802 N N . PRO A 1 347 ? -26.019 -6.782 6.374 1.00 74.88 347 PRO A N 1
ATOM 2803 C CA . PRO A 1 347 ? -26.513 -7.263 5.086 1.00 74.88 347 PRO A CA 1
ATOM 2804 C C . PRO A 1 347 ? -25.701 -8.460 4.564 1.00 74.88 347 PRO A C 1
ATOM 2806 O O . PRO A 1 347 ? -24.476 -8.376 4.458 1.00 74.88 347 PRO A O 1
ATOM 2809 N N . PHE A 1 348 ? -26.376 -9.544 4.155 1.00 72.62 348 PHE A N 1
ATOM 2810 C CA . PHE A 1 348 ? -25.725 -10.755 3.620 1.00 72.62 348 PHE A CA 1
ATOM 2811 C C . PHE A 1 348 ? -24.801 -10.442 2.426 1.00 72.62 348 PHE A C 1
ATOM 2813 O O . PHE A 1 348 ? -23.688 -10.955 2.326 1.00 72.62 348 PHE A O 1
ATOM 2820 N N . PHE A 1 349 ? -25.221 -9.508 1.568 1.00 84.00 349 PHE A N 1
ATOM 2821 C CA . PHE A 1 349 ? -24.450 -9.002 0.432 1.00 84.00 349 PHE A CA 1
ATOM 2822 C C . PHE A 1 349 ? -23.924 -7.574 0.659 1.00 84.00 349 PHE A C 1
ATOM 2824 O O . PHE A 1 349 ? -23.975 -6.749 -0.250 1.00 84.00 349 PHE A O 1
ATOM 2831 N N . ALA A 1 350 ? -23.414 -7.249 1.856 1.00 90.62 350 ALA A N 1
ATOM 2832 C CA . ALA A 1 350 ? -22.970 -5.885 2.189 1.00 90.62 350 ALA A CA 1
ATOM 2833 C C . ALA A 1 350 ? -21.954 -5.299 1.189 1.00 90.62 350 ALA A C 1
ATOM 2835 O O . ALA A 1 350 ? -22.067 -4.133 0.812 1.00 90.62 350 ALA A O 1
ATOM 2836 N N . VAL A 1 351 ? -20.997 -6.105 0.710 1.00 94.38 351 VAL A N 1
ATOM 2837 C CA . VAL A 1 351 ? -20.026 -5.672 -0.311 1.00 94.38 351 VAL A CA 1
ATOM 2838 C C . VAL A 1 351 ? -20.710 -5.373 -1.638 1.00 94.38 351 VAL A C 1
ATOM 2840 O O . VAL A 1 351 ? -20.500 -4.298 -2.185 1.00 94.38 351 VAL A O 1
ATOM 2843 N N . THR A 1 352 ? -21.554 -6.276 -2.140 1.00 93.00 352 THR A N 1
ATOM 2844 C CA . THR A 1 352 ? -22.259 -6.089 -3.417 1.00 93.00 352 THR A CA 1
ATOM 2845 C C . THR A 1 352 ? -23.215 -4.901 -3.359 1.00 93.00 352 THR A C 1
ATOM 2847 O O . THR A 1 352 ? -23.245 -4.091 -4.279 1.00 93.00 352 THR A O 1
ATOM 2850 N N . ALA A 1 353 ? -23.950 -4.740 -2.257 1.00 92.81 353 ALA A N 1
ATOM 2851 C CA . ALA A 1 353 ? -24.838 -3.601 -2.047 1.00 92.81 353 ALA A CA 1
ATOM 2852 C C . ALA A 1 353 ? -24.057 -2.278 -1.985 1.00 92.81 353 ALA A C 1
ATOM 2854 O O . ALA A 1 353 ? -24.457 -1.284 -2.590 1.00 92.81 353 ALA A O 1
ATOM 2855 N N . SER A 1 354 ? -22.918 -2.258 -1.287 1.00 95.62 354 SER A N 1
ATOM 2856 C CA . SER A 1 354 ? -22.024 -1.096 -1.240 1.00 95.62 354 SER A CA 1
ATOM 2857 C C . SER A 1 354 ? -21.414 -0.780 -2.610 1.00 95.62 354 SER A C 1
ATOM 2859 O O . SER A 1 354 ? -21.396 0.377 -3.028 1.00 95.62 354 SER A O 1
ATOM 2861 N N . PHE A 1 355 ? -20.992 -1.808 -3.348 1.00 96.06 355 PHE A N 1
ATOM 2862 C CA . PHE A 1 355 ? -20.474 -1.685 -4.707 1.00 96.06 355 PHE A CA 1
ATOM 2863 C C . PHE A 1 355 ? -21.528 -1.080 -5.632 1.00 96.06 355 PHE A C 1
ATOM 2865 O O . PHE A 1 355 ? -21.249 -0.123 -6.346 1.00 96.06 355 PHE A O 1
ATOM 2872 N N . TRP A 1 356 ? -22.765 -1.572 -5.565 1.00 95.56 356 TRP A N 1
ATOM 2873 C CA . TRP A 1 356 ? -23.856 -1.047 -6.374 1.00 95.56 356 TRP A CA 1
ATOM 2874 C C . TRP A 1 356 ? -24.163 0.421 -6.058 1.00 95.56 356 TRP A C 1
ATOM 2876 O O . TRP A 1 356 ? -24.289 1.228 -6.978 1.00 95.56 356 TRP A O 1
ATOM 2886 N N . ARG A 1 357 ? -24.192 0.810 -4.773 1.00 94.75 357 ARG A N 1
ATOM 2887 C CA . ARG A 1 357 ? -24.316 2.226 -4.376 1.00 94.75 357 ARG A CA 1
ATOM 2888 C C . ARG A 1 357 ? -23.162 3.074 -4.923 1.00 94.75 357 ARG A C 1
ATOM 2890 O O . ARG A 1 357 ? -23.399 4.158 -5.449 1.00 94.75 357 ARG A O 1
ATOM 2897 N N . CYS A 1 358 ? -21.931 2.567 -4.844 1.00 95.69 358 CYS A N 1
ATOM 2898 C CA . CYS A 1 358 ? -20.736 3.219 -5.380 1.00 95.69 358 CYS A CA 1
ATOM 2899 C C . CYS A 1 358 ? -20.862 3.483 -6.892 1.00 95.69 358 CYS A C 1
ATOM 2901 O O . CYS A 1 358 ? -20.727 4.628 -7.328 1.00 95.69 358 CYS A O 1
ATOM 2903 N N . ILE A 1 359 ? -21.216 2.457 -7.673 1.00 94.81 359 ILE A N 1
ATOM 2904 C CA . ILE A 1 359 ? -21.417 2.565 -9.125 1.00 94.81 359 ILE A CA 1
ATOM 2905 C C . ILE A 1 359 ? -22.566 3.524 -9.466 1.00 94.81 359 ILE A C 1
ATOM 2907 O O . ILE A 1 359 ? -22.452 4.342 -10.377 1.00 94.81 359 ILE A O 1
ATOM 2911 N N . ARG A 1 360 ? -23.681 3.457 -8.732 1.00 94.19 360 ARG A N 1
ATOM 2912 C CA . ARG A 1 360 ? -24.892 4.214 -9.068 1.00 94.19 360 ARG A CA 1
ATOM 2913 C C . ARG A 1 360 ? -24.805 5.704 -8.740 1.00 94.19 360 ARG A C 1
ATOM 2915 O O . ARG A 1 360 ? -25.424 6.500 -9.454 1.00 94.19 360 ARG A O 1
ATOM 2922 N N . TYR A 1 361 ? -24.103 6.063 -7.665 1.00 93.12 361 TYR A N 1
ATOM 2923 C CA . TYR A 1 361 ? -24.149 7.416 -7.100 1.00 93.12 361 TYR A CA 1
ATOM 2924 C C . TYR A 1 361 ? -22.797 8.133 -7.059 1.00 93.12 361 TYR A C 1
ATOM 2926 O O . TYR A 1 361 ? -22.783 9.358 -7.120 1.00 93.12 361 TYR A O 1
ATOM 2934 N N . HIS A 1 362 ? -21.670 7.415 -7.001 1.00 95.81 362 HIS A N 1
ATOM 2935 C CA . HIS A 1 362 ? -20.379 8.017 -6.635 1.00 95.81 362 HIS A CA 1
ATOM 2936 C C . HIS A 1 362 ? -19.301 7.971 -7.723 1.00 95.81 362 HIS A C 1
ATOM 2938 O O . HIS A 1 362 ? -18.210 8.498 -7.517 1.00 95.81 362 HIS A O 1
ATOM 2944 N N . LEU A 1 363 ? -19.570 7.403 -8.904 1.00 96.25 363 LEU A N 1
ATOM 2945 C CA . LEU A 1 363 ? -18.551 7.293 -9.958 1.00 96.25 363 LEU A CA 1
ATOM 2946 C C . LEU A 1 363 ? -17.970 8.637 -10.407 1.00 96.25 363 LEU A C 1
ATOM 2948 O O . LEU A 1 363 ? -16.770 8.720 -10.646 1.00 96.25 363 LEU A O 1
ATOM 2952 N N . GLY A 1 364 ? -18.787 9.690 -10.504 1.00 95.88 364 GLY A N 1
ATOM 2953 C CA . GLY A 1 364 ? -18.299 11.020 -10.884 1.00 95.88 364 GLY A CA 1
ATOM 2954 C C . GLY A 1 364 ? -17.363 11.631 -9.839 1.00 95.88 364 GLY A C 1
ATOM 2955 O O . GLY A 1 364 ? -16.333 12.200 -10.189 1.00 95.88 364 GLY A O 1
ATOM 2956 N N . ASP A 1 365 ? -17.693 11.465 -8.558 1.00 96.94 365 ASP A N 1
ATOM 2957 C CA . ASP A 1 365 ? -16.879 11.915 -7.426 1.00 96.94 365 ASP A CA 1
ATOM 2958 C C . ASP A 1 365 ? -15.560 11.130 -7.323 1.00 96.94 365 ASP A C 1
ATOM 2960 O O . ASP A 1 365 ? -14.497 11.710 -7.097 1.00 96.94 365 ASP A O 1
ATOM 2964 N N . ILE A 1 366 ? -15.600 9.819 -7.579 1.00 97.44 366 ILE A N 1
ATOM 2965 C CA . ILE A 1 366 ? -14.410 8.957 -7.617 1.00 97.44 366 ILE A CA 1
ATOM 2966 C C . ILE A 1 366 ? -13.530 9.277 -8.828 1.00 97.44 366 ILE A C 1
ATOM 2968 O O . ILE A 1 366 ? -12.305 9.324 -8.705 1.00 97.44 366 ILE A O 1
ATOM 2972 N N . ALA A 1 367 ? -14.125 9.530 -9.997 1.00 97.12 367 ALA A N 1
ATOM 2973 C CA . ALA A 1 367 ? -13.396 9.982 -11.180 1.00 97.12 367 ALA A CA 1
ATOM 2974 C C . ALA A 1 367 ? -12.641 11.286 -10.892 1.00 97.12 367 ALA A C 1
ATOM 2976 O O . ALA A 1 367 ? -11.478 11.406 -11.275 1.00 97.12 367 ALA A O 1
ATOM 2977 N N . PHE A 1 368 ? -13.259 12.215 -10.156 1.00 96.69 368 PHE A N 1
ATOM 2978 C CA . PHE A 1 368 ? -12.629 13.467 -9.745 1.00 96.69 368 PHE A CA 1
ATOM 2979 C C . PHE A 1 368 ? -11.482 13.272 -8.749 1.00 96.69 368 PHE A C 1
ATOM 2981 O O . PHE A 1 368 ? -10.373 13.734 -9.018 1.00 96.69 368 PHE A O 1
ATOM 2988 N N . GLY A 1 369 ? -11.696 12.552 -7.643 1.00 95.81 369 GLY A N 1
ATOM 2989 C CA . GLY A 1 369 ? -10.626 12.289 -6.669 1.00 95.81 369 GLY A CA 1
ATOM 2990 C C . GLY A 1 369 ? -9.429 11.570 -7.306 1.00 95.81 369 GLY A C 1
ATOM 2991 O O . GLY A 1 369 ? -8.282 12.014 -7.210 1.00 95.81 369 GLY A O 1
ATOM 2992 N N . SER A 1 370 ? -9.701 10.530 -8.101 1.00 97.06 370 SER A N 1
ATOM 2993 C CA . SER A 1 370 ? -8.656 9.795 -8.826 1.00 97.06 370 SER A CA 1
ATOM 2994 C C . SER A 1 370 ? -7.913 10.636 -9.870 1.00 97.06 370 SER A C 1
ATOM 2996 O O . SER A 1 370 ? -6.709 10.435 -10.047 1.00 97.06 370 SER A O 1
ATOM 2998 N N . PHE A 1 371 ? -8.578 11.599 -10.517 1.00 97.12 371 PHE A N 1
ATOM 2999 C CA . PHE A 1 371 ? -7.941 12.548 -11.434 1.00 97.12 371 PHE A CA 1
ATOM 3000 C C . PHE A 1 371 ? -6.928 13.449 -10.716 1.00 97.12 371 PHE A C 1
ATOM 3002 O O . PHE A 1 371 ? -5.825 13.662 -11.230 1.00 97.12 371 PHE A O 1
ATOM 3009 N N . LEU A 1 372 ? -7.259 13.945 -9.515 1.00 96.38 372 LEU A N 1
ATOM 3010 C CA . LEU A 1 372 ? -6.347 14.776 -8.718 1.00 96.38 372 LEU A CA 1
ATOM 3011 C C . LEU A 1 372 ? -5.067 14.008 -8.374 1.00 96.38 372 LEU A C 1
ATOM 3013 O O . LEU A 1 372 ? -3.958 14.496 -8.611 1.00 96.38 372 LEU A O 1
ATOM 3017 N N . ILE A 1 373 ? -5.211 12.771 -7.889 1.00 96.19 373 ILE A N 1
ATOM 3018 C CA . ILE A 1 373 ? -4.071 11.902 -7.575 1.00 96.19 373 ILE A CA 1
ATOM 3019 C C . ILE A 1 373 ? -3.249 11.616 -8.838 1.00 96.19 373 ILE A C 1
ATOM 3021 O O . ILE A 1 373 ? -2.023 11.738 -8.812 1.00 96.19 373 ILE A O 1
ATOM 3025 N N . ALA A 1 374 ? -3.901 11.249 -9.945 1.00 97.06 374 ALA A N 1
ATOM 3026 C CA . ALA A 1 374 ? -3.228 10.931 -11.202 1.00 97.06 374 ALA A CA 1
ATOM 3027 C C . ALA A 1 374 ? -2.440 12.126 -11.751 1.00 97.06 374 ALA A C 1
ATOM 3029 O O . ALA A 1 374 ? -1.306 11.954 -12.193 1.00 97.06 374 ALA A O 1
ATOM 3030 N N . THR A 1 375 ? -2.985 13.339 -11.640 1.00 97.00 375 THR A N 1
ATOM 3031 C CA . THR A 1 375 ? -2.321 14.586 -12.044 1.00 97.00 375 THR A CA 1
ATOM 3032 C C . THR A 1 375 ? -1.052 14.832 -11.237 1.00 97.00 375 THR A C 1
ATOM 3034 O O . THR A 1 375 ? 0.025 15.005 -11.808 1.00 97.00 375 THR A O 1
ATOM 3037 N N . ILE A 1 376 ? -1.134 14.770 -9.907 1.00 96.81 376 ILE A N 1
ATOM 3038 C CA . ILE A 1 376 ? 0.039 14.944 -9.039 1.00 96.81 376 ILE A CA 1
ATOM 3039 C C . ILE A 1 376 ? 1.078 13.846 -9.280 1.00 96.81 376 ILE A C 1
ATOM 3041 O O . ILE A 1 376 ? 2.283 14.114 -9.332 1.00 96.81 376 ILE A O 1
ATOM 3045 N N . ARG A 1 377 ? 0.628 12.606 -9.495 1.00 95.50 377 ARG A N 1
ATOM 3046 C CA . ARG A 1 377 ? 1.507 11.479 -9.808 1.00 95.50 377 ARG A CA 1
ATOM 3047 C C . ARG A 1 377 ? 2.213 11.660 -11.150 1.00 95.50 377 ARG A C 1
ATOM 3049 O O . ARG A 1 377 ? 3.406 11.375 -11.239 1.00 95.50 377 ARG A O 1
ATOM 3056 N N . TYR A 1 378 ? 1.500 12.153 -12.157 1.00 95.69 378 TYR A N 1
ATOM 3057 C CA . TYR A 1 378 ? 2.041 12.460 -13.473 1.00 95.69 378 TYR A CA 1
ATOM 3058 C C . TYR A 1 378 ? 3.100 13.565 -13.393 1.00 95.69 378 TYR A C 1
ATOM 3060 O O . TYR A 1 378 ? 4.215 13.372 -13.876 1.00 95.69 378 TYR A O 1
ATOM 3068 N N . ILE A 1 379 ? 2.818 14.665 -12.683 1.00 95.38 379 ILE A N 1
ATOM 3069 C CA . ILE A 1 379 ? 3.793 15.745 -12.459 1.00 95.38 379 ILE A CA 1
ATOM 3070 C C . ILE A 1 379 ? 5.058 15.208 -11.778 1.00 95.38 379 ILE A C 1
ATOM 3072 O O . ILE A 1 379 ? 6.169 15.511 -12.207 1.00 95.38 379 ILE A O 1
ATOM 3076 N N . ARG A 1 380 ? 4.919 14.340 -10.768 1.00 94.06 380 ARG A N 1
ATOM 3077 C CA . ARG A 1 380 ? 6.068 13.710 -10.100 1.00 94.06 380 ARG A CA 1
ATOM 3078 C C . ARG A 1 380 ? 6.916 12.863 -11.056 1.00 94.06 380 ARG A C 1
ATOM 3080 O O . ARG A 1 380 ? 8.140 12.899 -10.959 1.00 94.06 380 ARG A O 1
ATOM 3087 N N . ILE A 1 381 ? 6.290 12.114 -11.967 1.00 92.62 381 ILE A N 1
ATOM 3088 C CA . ILE A 1 381 ? 7.004 11.335 -12.993 1.00 92.62 381 ILE A CA 1
ATOM 3089 C C . ILE A 1 381 ? 7.757 12.269 -13.948 1.00 92.62 381 ILE A C 1
ATOM 3091 O O . ILE A 1 381 ? 8.917 12.006 -14.258 1.00 92.62 381 ILE A O 1
ATOM 3095 N N . VAL A 1 382 ? 7.140 13.379 -14.365 1.00 92.06 382 VAL A N 1
ATOM 3096 C CA . VAL A 1 382 ? 7.786 14.388 -15.221 1.00 92.06 382 VAL A CA 1
ATOM 3097 C C . VAL A 1 382 ? 8.985 15.028 -14.516 1.00 92.06 382 VAL A C 1
ATOM 3099 O O . VAL A 1 382 ? 10.047 15.141 -15.122 1.00 92.06 382 VAL A O 1
ATOM 3102 N N . ILE A 1 383 ? 8.866 15.385 -13.233 1.00 91.50 383 ILE A N 1
ATOM 3103 C CA . ILE A 1 383 ? 9.982 15.939 -12.449 1.00 91.50 383 ILE A CA 1
ATOM 3104 C C . ILE A 1 383 ? 11.130 14.928 -12.343 1.00 91.50 383 ILE A C 1
ATOM 3106 O O . ILE A 1 383 ? 12.279 15.301 -12.558 1.00 91.50 383 ILE A O 1
ATOM 3110 N N . GLU A 1 384 ? 10.846 13.651 -12.064 1.00 89.94 384 GLU A N 1
ATOM 3111 C CA . GLU A 1 384 ? 11.883 12.608 -12.006 1.00 89.94 384 GLU A CA 1
ATOM 3112 C C . GLU A 1 384 ? 12.552 12.405 -13.376 1.00 89.94 384 GLU A C 1
ATOM 3114 O O . GLU A 1 384 ? 13.766 12.232 -13.476 1.00 89.94 384 GLU A O 1
ATOM 3119 N N . PHE A 1 385 ? 11.775 12.480 -14.459 1.00 88.56 385 PHE A N 1
ATOM 3120 C CA . PHE A 1 385 ? 12.310 12.428 -15.815 1.00 88.56 385 PHE A CA 1
ATOM 3121 C C . PHE A 1 385 ? 13.231 13.621 -16.117 1.00 88.56 385 PHE A C 1
ATOM 3123 O O . PHE A 1 385 ? 14.315 13.427 -16.673 1.00 88.56 385 PHE A O 1
ATOM 3130 N N . ILE A 1 386 ? 12.839 14.838 -15.727 1.00 89.31 386 ILE A N 1
ATOM 3131 C CA . ILE A 1 386 ? 13.659 16.048 -15.873 1.00 89.31 386 ILE A CA 1
ATOM 3132 C C . ILE A 1 386 ? 14.942 15.931 -15.037 1.00 89.31 386 ILE A C 1
ATOM 3134 O O . ILE A 1 386 ? 16.023 16.170 -15.577 1.00 89.31 386 ILE A O 1
ATOM 3138 N N . ASP A 1 387 ? 14.852 15.489 -13.777 1.00 86.06 387 ASP A N 1
ATOM 3139 C CA . ASP A 1 387 ? 16.009 15.257 -12.894 1.00 86.06 387 ASP A CA 1
ATOM 3140 C C . ASP A 1 387 ? 17.017 14.308 -13.556 1.00 86.06 387 ASP A C 1
ATOM 3142 O O . ASP A 1 387 ? 18.206 14.608 -13.675 1.00 86.06 387 ASP A O 1
ATOM 3146 N N . ASN A 1 388 ? 16.526 13.192 -14.101 1.00 85.50 388 ASN A N 1
ATOM 3147 C CA . ASN A 1 388 ? 17.352 12.218 -14.808 1.00 85.50 388 ASN A CA 1
ATOM 3148 C C . ASN A 1 388 ? 18.027 12.810 -16.054 1.00 85.50 388 ASN A C 1
ATOM 3150 O O . ASN A 1 388 ? 19.184 12.497 -16.341 1.00 85.50 388 ASN A O 1
ATOM 3154 N N . ARG A 1 389 ? 17.342 13.687 -16.798 1.00 84.88 389 ARG A N 1
ATOM 3155 C CA . ARG A 1 389 ? 17.923 14.373 -17.965 1.00 84.88 389 ARG A CA 1
ATOM 3156 C C . ARG A 1 389 ? 18.994 15.386 -17.563 1.00 84.88 389 ARG A C 1
ATOM 3158 O O . ARG A 1 389 ? 20.030 15.444 -18.223 1.00 84.88 389 ARG A O 1
ATOM 3165 N N . ILE A 1 390 ? 18.775 16.139 -16.487 1.00 82.00 390 ILE A N 1
ATOM 3166 C CA . ILE A 1 390 ? 19.759 17.083 -15.938 1.00 82.00 390 ILE A CA 1
ATOM 3167 C C . ILE A 1 390 ? 21.007 16.324 -15.471 1.00 82.00 390 ILE A C 1
ATOM 3169 O O . ILE A 1 390 ? 22.124 16.690 -15.839 1.00 82.00 390 ILE A O 1
ATOM 3173 N N . ARG A 1 391 ? 20.831 15.218 -14.735 1.00 78.56 391 ARG A N 1
ATOM 3174 C CA . ARG A 1 391 ? 21.937 14.369 -14.256 1.00 78.56 391 ARG A CA 1
ATOM 3175 C C . ARG A 1 391 ? 22.767 13.792 -15.398 1.00 78.56 391 ARG A C 1
ATOM 3177 O O . ARG A 1 391 ? 23.990 13.831 -15.320 1.00 78.56 391 ARG A O 1
ATOM 3184 N N . LYS A 1 392 ? 22.118 13.334 -16.475 1.00 80.31 392 LYS A N 1
ATOM 3185 C CA . LYS A 1 392 ? 22.807 12.843 -17.680 1.00 80.31 392 LYS A CA 1
ATOM 3186 C C . LYS A 1 392 ? 23.607 13.935 -18.400 1.00 80.31 392 LYS A C 1
ATOM 3188 O O . LYS A 1 392 ? 24.692 13.652 -18.880 1.00 80.31 392 LYS A O 1
ATOM 3193 N N . LYS A 1 393 ? 23.112 15.180 -18.463 1.00 75.75 393 LYS A N 1
ATOM 3194 C CA . LYS A 1 393 ? 23.847 16.298 -19.090 1.00 75.75 393 LYS A CA 1
ATOM 3195 C C . LYS A 1 393 ? 25.056 16.761 -18.267 1.00 75.75 393 LYS A C 1
ATOM 3197 O O . LYS A 1 393 ? 26.072 17.099 -18.865 1.00 75.75 393 LYS A O 1
ATOM 3202 N N . LYS A 1 394 ? 24.974 16.728 -16.928 1.00 67.31 394 LYS A N 1
ATOM 3203 C CA . LYS A 1 394 ? 26.096 17.069 -16.028 1.00 67.31 394 LYS A CA 1
ATOM 3204 C C . LYS A 1 394 ? 27.309 16.159 -16.234 1.00 67.31 394 LYS A C 1
ATOM 3206 O O . LYS A 1 394 ? 28.434 16.627 -16.143 1.00 67.31 394 LYS A O 1
ATOM 3211 N N . ALA A 1 395 ? 27.075 14.875 -16.510 1.00 63.53 395 ALA A N 1
ATOM 3212 C CA . ALA A 1 395 ? 28.154 13.934 -16.805 1.00 63.53 395 ALA A CA 1
ATOM 3213 C C . ALA A 1 395 ? 28.965 14.336 -18.052 1.00 63.53 395 ALA A C 1
ATOM 3215 O O . ALA A 1 395 ? 30.118 13.941 -18.166 1.00 63.53 395 ALA A O 1
ATOM 3216 N N . ASN A 1 396 ? 28.380 15.143 -18.948 1.00 64.56 396 ASN A N 1
ATOM 3217 C CA . ASN A 1 396 ? 28.995 15.509 -20.219 1.00 64.56 396 ASN A CA 1
ATOM 3218 C C . ASN A 1 396 ? 29.560 16.944 -20.229 1.00 64.56 396 ASN A C 1
ATOM 3220 O O . ASN A 1 396 ? 30.633 17.135 -20.784 1.00 64.56 396 ASN A O 1
ATOM 3224 N N . ASN A 1 397 ? 28.894 17.940 -19.616 1.00 60.34 397 ASN A N 1
ATOM 3225 C CA . ASN A 1 397 ? 29.302 19.359 -19.662 1.00 60.34 397 ASN A CA 1
ATOM 3226 C C . ASN A 1 397 ? 29.160 20.032 -18.268 1.00 60.34 397 ASN A C 1
ATOM 3228 O O . ASN A 1 397 ? 28.102 19.924 -17.652 1.00 60.34 397 ASN A O 1
ATOM 3232 N N . GLY A 1 398 ? 30.203 20.733 -17.792 1.00 62.47 398 GLY A N 1
ATOM 3233 C CA . GLY A 1 398 ? 30.390 21.263 -16.421 1.00 62.47 398 GLY A CA 1
ATOM 3234 C C . GLY A 1 398 ? 29.359 22.252 -15.812 1.00 62.47 398 GLY A C 1
ATOM 3235 O O . GLY A 1 398 ? 28.253 22.461 -16.298 1.00 62.47 398 GLY A O 1
ATOM 3236 N N . GLU A 1 399 ? 29.717 22.838 -14.659 1.00 61.47 399 GLU A N 1
ATOM 3237 C CA . GLU A 1 399 ? 28.938 22.743 -13.406 1.00 61.47 399 GLU A CA 1
ATOM 3238 C C . GLU A 1 399 ? 27.904 23.842 -13.052 1.00 61.47 399 GLU A C 1
ATOM 3240 O O . GLU A 1 399 ? 26.989 23.558 -12.275 1.00 61.47 399 GLU A O 1
ATOM 3245 N N . ALA A 1 400 ? 27.970 25.067 -13.587 1.00 56.12 400 ALA A N 1
ATOM 3246 C CA . ALA A 1 400 ? 27.252 26.208 -12.983 1.00 56.12 400 ALA A CA 1
ATOM 3247 C C . ALA A 1 400 ? 25.725 26.254 -13.235 1.00 56.12 400 ALA A C 1
ATOM 3249 O O . ALA A 1 400 ? 24.954 26.447 -12.297 1.00 56.12 400 ALA A O 1
ATOM 3250 N N . ILE A 1 401 ? 25.249 26.008 -14.465 1.00 57.62 401 ILE A N 1
ATOM 3251 C CA . ILE A 1 401 ? 23.797 25.993 -14.790 1.00 57.62 401 ILE A CA 1
ATOM 3252 C C . ILE A 1 401 ? 23.078 24.823 -14.081 1.00 57.62 401 ILE A C 1
ATOM 3254 O O . ILE A 1 401 ? 21.868 24.838 -13.846 1.00 57.62 401 ILE A O 1
ATOM 3258 N N . THR A 1 402 ? 23.841 23.807 -13.681 1.00 61.91 402 THR A N 1
ATOM 3259 C CA . THR A 1 402 ? 23.327 22.571 -13.093 1.00 61.91 402 THR A CA 1
ATOM 3260 C C . THR A 1 402 ? 22.952 22.720 -11.614 1.00 61.91 402 THR A C 1
ATOM 3262 O O . THR A 1 402 ? 22.108 21.965 -11.133 1.00 61.91 402 THR A O 1
ATOM 3265 N N . SER A 1 403 ? 23.528 23.677 -10.876 1.00 68.69 403 SER A N 1
ATOM 3266 C CA . SER A 1 403 ? 23.294 23.814 -9.429 1.00 68.69 403 SER A CA 1
ATOM 3267 C C . SER A 1 403 ? 21.887 24.338 -9.110 1.00 68.69 403 SER A C 1
ATOM 3269 O O . SER A 1 403 ? 21.153 23.701 -8.354 1.00 68.69 403 SER A O 1
ATOM 3271 N N . VAL A 1 404 ? 21.458 25.427 -9.756 1.00 71.81 404 VAL A N 1
ATOM 3272 C CA . VAL A 1 404 ? 20.127 26.036 -9.563 1.00 71.81 404 VAL A CA 1
ATOM 3273 C C . VAL A 1 404 ? 19.013 25.092 -10.021 1.00 71.81 404 VAL A C 1
ATOM 3275 O O . VAL A 1 404 ? 18.054 24.855 -9.283 1.00 71.81 404 VAL A O 1
ATOM 3278 N N . ALA A 1 405 ? 19.163 24.478 -11.200 1.00 75.88 405 ALA A N 1
ATOM 3279 C CA . ALA A 1 405 ? 18.197 23.511 -11.719 1.00 75.88 405 ALA A CA 1
ATOM 3280 C C . ALA A 1 405 ? 18.055 22.283 -10.798 1.00 75.88 405 ALA A C 1
ATOM 3282 O O . ALA A 1 405 ? 16.955 21.756 -10.622 1.00 75.88 405 ALA A O 1
ATOM 3283 N N . ARG A 1 406 ? 19.147 21.847 -10.156 1.00 78.00 406 ARG A N 1
ATOM 3284 C CA . ARG A 1 406 ? 19.147 20.721 -9.213 1.00 78.00 406 ARG A CA 1
ATOM 3285 C C . ARG A 1 406 ? 18.492 21.077 -7.880 1.00 78.00 406 ARG A C 1
ATOM 3287 O O . ARG A 1 406 ? 17.702 20.278 -7.380 1.00 78.00 406 ARG A O 1
ATOM 3294 N N . SER A 1 407 ? 18.755 22.266 -7.340 1.00 79.12 407 SER A N 1
ATOM 3295 C CA . SER A 1 407 ? 18.101 22.749 -6.117 1.00 79.12 407 SER A CA 1
ATOM 3296 C C . SER A 1 407 ? 16.588 22.897 -6.306 1.00 79.12 407 SER A C 1
ATOM 3298 O O . SER A 1 407 ? 15.817 22.397 -5.486 1.00 79.12 407 SER A O 1
ATOM 3300 N N . ALA A 1 408 ? 16.149 23.474 -7.431 1.00 84.00 408 ALA A N 1
ATOM 3301 C CA . ALA A 1 408 ? 14.729 23.579 -7.771 1.00 84.00 408 ALA A CA 1
ATOM 3302 C C . ALA A 1 408 ? 14.073 22.197 -7.942 1.00 84.00 408 ALA A C 1
ATOM 3304 O O . ALA A 1 408 ? 13.009 21.932 -7.382 1.00 84.00 408 ALA A O 1
ATOM 3305 N N . THR A 1 409 ? 14.732 21.279 -8.658 1.00 86.06 409 THR A N 1
ATOM 3306 C CA . THR A 1 409 ? 14.221 19.914 -8.862 1.00 86.06 409 THR A CA 1
ATOM 3307 C C . THR A 1 409 ? 14.100 19.150 -7.542 1.00 86.06 409 THR A C 1
ATOM 3309 O O . THR A 1 409 ? 13.116 18.440 -7.338 1.00 86.06 409 THR A O 1
ATOM 3312 N N . CYS A 1 410 ? 15.051 19.328 -6.618 1.00 84.94 410 CYS A N 1
ATOM 3313 C CA . CYS A 1 410 ? 14.997 18.746 -5.278 1.00 84.94 410 CYS A CA 1
ATOM 3314 C C . CYS A 1 410 ? 13.773 19.248 -4.494 1.00 84.94 410 CYS A C 1
ATOM 3316 O O . CYS A 1 410 ? 12.985 18.434 -4.005 1.00 84.94 410 CYS A O 1
ATOM 3318 N N . PHE A 1 411 ? 13.565 20.570 -4.449 1.00 90.44 411 PHE A N 1
ATOM 3319 C CA . PHE A 1 411 ? 12.414 21.181 -3.780 1.00 90.44 411 PHE A CA 1
ATOM 3320 C C . PHE A 1 411 ? 11.083 20.662 -4.341 1.00 90.44 411 PHE A C 1
ATOM 3322 O O . PHE A 1 411 ? 10.248 20.162 -3.585 1.00 90.44 411 PHE A O 1
ATOM 3329 N N . PHE A 1 412 ? 10.902 20.697 -5.667 1.00 92.56 412 PHE A N 1
ATOM 3330 C CA . PHE A 1 412 ? 9.670 20.217 -6.295 1.00 92.56 412 PHE A CA 1
ATOM 3331 C C . PHE A 1 412 ? 9.457 18.714 -6.093 1.00 92.56 412 PHE A C 1
ATOM 3333 O O . PHE A 1 412 ? 8.323 18.290 -5.878 1.00 92.56 412 PHE A O 1
ATOM 3340 N N . ARG A 1 413 ? 10.520 17.897 -6.082 1.00 90.19 413 ARG A N 1
ATOM 3341 C CA . ARG A 1 413 ? 10.415 16.469 -5.737 1.00 90.19 413 ARG A CA 1
ATOM 3342 C C . ARG A 1 413 ? 9.822 16.274 -4.352 1.00 90.19 413 ARG A C 1
ATOM 3344 O O . ARG A 1 413 ? 8.913 15.460 -4.206 1.00 90.19 413 ARG A O 1
ATOM 3351 N N . VAL A 1 414 ? 10.321 17.004 -3.355 1.00 90.38 414 VAL A N 1
ATOM 3352 C CA . VAL A 1 414 ? 9.831 16.908 -1.974 1.00 90.38 414 VAL A CA 1
ATOM 3353 C C . VAL A 1 414 ? 8.400 17.431 -1.874 1.00 90.38 414 VAL A C 1
ATOM 3355 O O . VAL A 1 414 ? 7.544 16.738 -1.328 1.00 90.38 414 VAL A O 1
ATOM 3358 N N . PHE A 1 415 ? 8.108 18.593 -2.463 1.00 94.50 415 PHE A N 1
ATOM 3359 C CA . PHE A 1 415 ? 6.772 19.188 -2.458 1.00 94.50 415 PHE A CA 1
ATOM 3360 C C . PHE A 1 415 ? 5.723 18.268 -3.098 1.00 94.50 415 PHE A C 1
ATOM 3362 O O . PHE A 1 415 ? 4.722 17.940 -2.465 1.00 94.50 415 PHE A O 1
ATOM 3369 N N . PHE A 1 416 ? 5.959 17.782 -4.322 1.00 93.81 416 PHE A N 1
ATOM 3370 C CA . PHE A 1 416 ? 5.016 16.887 -5.002 1.00 93.81 416 PHE A CA 1
ATOM 3371 C C . PHE A 1 416 ? 4.975 15.490 -4.378 1.00 93.81 416 PHE A C 1
ATOM 3373 O O . PHE A 1 416 ? 3.947 14.819 -4.450 1.00 93.81 416 PHE A O 1
ATOM 3380 N N . TRP A 1 417 ? 6.054 15.037 -3.732 1.00 92.50 417 TRP A N 1
ATOM 3381 C CA . TRP A 1 417 ? 6.008 13.837 -2.899 1.00 92.50 417 TRP A CA 1
ATOM 3382 C C . TRP A 1 417 ? 5.082 14.033 -1.696 1.00 92.50 417 TRP A C 1
ATOM 3384 O O . TRP A 1 417 ? 4.250 13.163 -1.442 1.00 92.50 417 TRP A O 1
ATOM 3394 N N . LEU A 1 418 ? 5.173 15.169 -0.999 1.00 92.75 418 LEU A N 1
ATOM 3395 C CA . LEU A 1 418 ? 4.306 15.492 0.133 1.00 92.75 418 LEU A CA 1
ATOM 3396 C C . LEU A 1 418 ? 2.849 15.651 -0.315 1.00 92.75 418 LEU A C 1
ATOM 3398 O O . LEU A 1 418 ? 1.955 15.089 0.311 1.00 92.75 418 LEU A O 1
ATOM 3402 N N . LEU A 1 419 ? 2.616 16.331 -1.439 1.00 94.81 419 LEU A N 1
ATOM 3403 C CA . LEU A 1 419 ? 1.284 16.511 -2.013 1.00 94.81 419 LEU A CA 1
ATOM 3404 C C . LEU A 1 419 ? 0.659 15.177 -2.455 1.00 94.81 419 LEU A C 1
ATOM 3406 O O . LEU A 1 419 ? -0.510 14.936 -2.173 1.00 94.81 419 LEU A O 1
ATOM 3410 N N . ASP A 1 420 ? 1.432 14.270 -3.067 1.00 94.50 420 ASP A N 1
ATOM 3411 C CA . ASP A 1 420 ? 0.988 12.903 -3.400 1.00 94.50 420 ASP A CA 1
ATOM 3412 C C . ASP A 1 420 ? 0.556 12.132 -2.143 1.00 94.50 420 ASP A C 1
ATOM 3414 O O . ASP A 1 420 ? -0.441 11.411 -2.172 1.00 94.50 420 ASP A O 1
ATOM 3418 N N . ARG A 1 421 ? 1.277 12.285 -1.023 1.00 92.38 421 ARG A N 1
ATOM 3419 C CA . ARG A 1 421 ? 0.903 11.668 0.260 1.00 92.38 421 ARG A CA 1
ATOM 3420 C C . ARG A 1 421 ? -0.350 12.297 0.855 1.00 92.38 421 ARG A C 1
ATOM 3422 O O . ARG A 1 421 ? -1.251 11.565 1.259 1.00 92.38 421 ARG A O 1
ATOM 3429 N N . PHE A 1 422 ? -0.414 13.622 0.873 1.00 92.75 422 PHE A N 1
ATOM 3430 C CA . PHE A 1 422 ? -1.531 14.372 1.428 1.00 92.75 422 PHE A CA 1
ATOM 3431 C C . PHE A 1 422 ? -2.835 14.107 0.671 1.00 92.75 422 PHE A C 1
ATOM 3433 O O . PHE A 1 422 ? -3.843 13.784 1.294 1.00 92.75 422 PHE A O 1
ATOM 3440 N N . LEU A 1 423 ? -2.811 14.139 -0.666 1.00 95.19 423 LEU A N 1
ATOM 3441 C CA . LEU A 1 423 ? -3.995 13.831 -1.467 1.00 95.19 423 LEU A CA 1
ATOM 3442 C C . LEU A 1 423 ? -4.451 12.388 -1.276 1.00 95.19 423 LEU A C 1
ATOM 3444 O O . LEU A 1 423 ? -5.641 12.163 -1.121 1.00 95.19 423 LEU A O 1
ATOM 3448 N N . LYS A 1 424 ? -3.537 11.408 -1.205 1.00 94.50 424 LYS A N 1
ATOM 3449 C CA . LYS A 1 424 ? -3.910 10.007 -0.918 1.00 94.50 424 LYS A CA 1
ATOM 3450 C C . LYS A 1 424 ? -4.587 9.855 0.438 1.00 94.50 424 LYS A C 1
ATOM 3452 O O . LYS A 1 424 ? -5.504 9.047 0.568 1.00 94.50 424 LYS A O 1
ATOM 3457 N N . TYR A 1 425 ? -4.122 10.606 1.435 1.00 92.69 425 TYR A N 1
ATOM 3458 C CA . TYR A 1 425 ? -4.743 10.643 2.751 1.00 92.69 425 TYR A CA 1
ATOM 3459 C C . TYR A 1 425 ? -6.141 11.273 2.686 1.00 92.69 425 TYR A C 1
ATOM 3461 O O . TYR A 1 425 ? -7.088 10.688 3.207 1.00 92.69 425 TYR A O 1
ATOM 3469 N N . ILE A 1 426 ? -6.306 12.412 2.004 1.00 95.25 426 ILE A N 1
ATOM 3470 C CA . ILE A 1 426 ? -7.622 13.045 1.828 1.00 95.25 426 ILE A CA 1
ATOM 3471 C C . ILE A 1 426 ? -8.576 12.126 1.072 1.00 95.25 426 ILE A C 1
ATOM 3473 O O . ILE A 1 426 ? -9.661 11.870 1.579 1.00 95.25 426 ILE A O 1
ATOM 3477 N N . ASP A 1 427 ? -8.176 11.606 -0.090 1.00 95.75 427 ASP A N 1
ATOM 3478 C CA . ASP A 1 427 ? -8.998 10.742 -0.945 1.00 95.75 427 ASP A CA 1
ATOM 3479 C C . ASP A 1 427 ? -9.578 9.581 -0.151 1.00 95.75 427 ASP A C 1
ATOM 3481 O O . ASP A 1 427 ? -10.786 9.359 -0.141 1.00 95.75 427 ASP A O 1
ATOM 3485 N N . ARG A 1 428 ? -8.711 8.872 0.576 1.00 96.06 428 ARG A N 1
ATOM 3486 C CA . ARG A 1 428 ? -9.103 7.710 1.364 1.00 96.06 428 ARG A CA 1
ATOM 3487 C C . ARG A 1 428 ? -10.160 8.061 2.406 1.00 96.06 428 ARG A C 1
ATOM 3489 O O . ARG A 1 428 ? -11.165 7.363 2.517 1.00 96.06 428 ARG A O 1
ATOM 3496 N N . ASN A 1 429 ? -9.960 9.152 3.141 1.00 96.75 429 ASN A N 1
ATOM 3497 C CA . ASN A 1 429 ? -10.897 9.584 4.175 1.00 96.75 429 ASN A CA 1
ATOM 3498 C C . ASN A 1 429 ? -12.181 10.201 3.585 1.00 96.75 429 ASN A C 1
ATOM 3500 O O . ASN A 1 429 ? -13.267 10.008 4.133 1.00 96.75 429 ASN A O 1
ATOM 3504 N N . ALA A 1 430 ? -12.090 10.873 2.436 1.00 97.88 430 ALA A N 1
ATOM 3505 C CA . ALA A 1 430 ? -13.233 11.390 1.691 1.00 97.88 430 ALA A CA 1
ATOM 3506 C C . ALA A 1 430 ? -14.116 10.250 1.167 1.00 97.88 430 ALA A C 1
ATOM 3508 O O . ALA A 1 430 ? -15.331 10.311 1.325 1.00 97.88 430 ALA A O 1
ATOM 3509 N N . TYR A 1 431 ? -13.530 9.179 0.622 1.00 97.81 431 TYR A N 1
ATOM 3510 C CA . TYR A 1 431 ? -14.274 7.998 0.172 1.00 97.81 431 TYR A CA 1
ATOM 3511 C C . TYR A 1 431 ? -15.001 7.292 1.321 1.00 97.81 431 TYR A C 1
ATOM 3513 O O . TYR A 1 431 ? -16.132 6.837 1.137 1.00 97.81 431 TYR A O 1
ATOM 3521 N N . ILE A 1 432 ? -14.406 7.256 2.522 1.00 98.06 432 ILE A N 1
ATOM 3522 C CA . ILE A 1 432 ? -15.094 6.761 3.723 1.00 98.06 432 ILE A CA 1
ATOM 3523 C C . ILE A 1 432 ? -16.320 7.623 4.028 1.00 98.06 432 ILE A C 1
ATOM 3525 O O . ILE A 1 432 ? -17.429 7.095 4.113 1.00 98.06 432 ILE A O 1
ATOM 3529 N N . MET A 1 433 ? -16.144 8.942 4.144 1.00 97.44 433 MET A N 1
ATOM 3530 C CA . MET A 1 433 ? -17.235 9.873 4.456 1.00 97.44 433 MET A CA 1
ATOM 3531 C C . MET A 1 433 ? -18.349 9.845 3.407 1.00 97.44 433 MET A C 1
ATOM 3533 O O . MET A 1 433 ? -19.525 9.773 3.764 1.00 97.44 433 MET A O 1
ATOM 3537 N N . MET A 1 434 ? -17.984 9.796 2.129 1.00 96.75 434 MET A N 1
ATOM 3538 C CA . MET A 1 434 ? -18.909 9.676 1.006 1.00 96.75 434 MET A CA 1
ATOM 3539 C C . MET A 1 434 ? -19.738 8.391 1.097 1.00 96.75 434 MET A C 1
ATOM 3541 O O . MET A 1 434 ? -20.954 8.433 0.940 1.00 96.75 434 MET A O 1
ATOM 3545 N N . SER A 1 435 ? -19.113 7.257 1.433 1.00 95.69 435 SER A N 1
ATOM 3546 C CA . SER A 1 435 ? -19.816 5.972 1.566 1.00 95.69 435 SER A CA 1
ATOM 3547 C C . SER A 1 435 ? -20.841 5.928 2.714 1.00 95.69 435 SER A C 1
ATOM 3549 O O . SER A 1 435 ? -21.771 5.112 2.677 1.00 95.69 435 SER A O 1
ATOM 3551 N N . MET A 1 436 ? -20.672 6.799 3.719 1.00 94.75 436 MET A N 1
ATOM 3552 C CA . MET A 1 436 ? -21.547 6.913 4.890 1.00 94.75 436 MET A CA 1
ATOM 3553 C C . MET A 1 436 ? -22.664 7.936 4.698 1.00 94.75 436 MET A C 1
ATOM 3555 O O . MET A 1 436 ? -23.816 7.623 4.978 1.00 94.75 436 MET A O 1
ATOM 3559 N N . TYR A 1 437 ? -22.331 9.143 4.238 1.00 94.38 437 TYR A N 1
ATOM 3560 C CA . TYR A 1 437 ? -23.280 10.258 4.152 1.00 94.38 437 TYR A CA 1
ATOM 3561 C C . TYR A 1 437 ? -23.917 10.423 2.770 1.00 94.38 437 TYR A C 1
ATOM 3563 O O . TYR A 1 437 ? -24.921 11.114 2.646 1.00 94.38 437 TYR A O 1
ATOM 3571 N N . GLY A 1 438 ? -23.350 9.815 1.724 1.00 93.19 438 GLY A N 1
ATOM 3572 C CA . GLY A 1 438 ? -23.831 9.986 0.352 1.00 93.19 438 GLY A CA 1
ATOM 3573 C C . GLY A 1 438 ? -23.538 11.368 -0.250 1.00 93.19 438 GLY A C 1
ATOM 3574 O O . GLY A 1 438 ? -24.092 11.710 -1.291 1.00 93.19 438 GLY A O 1
ATOM 3575 N N . GLU A 1 439 ? -22.683 12.169 0.389 1.00 94.12 439 GLU A N 1
ATOM 3576 C CA . GLU A 1 439 ? -22.314 13.519 -0.053 1.00 94.12 439 GLU A CA 1
ATOM 3577 C C . GLU A 1 439 ? -21.233 13.499 -1.145 1.00 94.12 439 GLU A C 1
ATOM 3579 O O . GLU A 1 439 ? -20.477 12.538 -1.274 1.00 94.12 439 GLU A O 1
ATOM 3584 N N . GLY A 1 440 ? -21.109 14.589 -1.911 1.00 94.44 440 GLY A N 1
ATOM 3585 C CA . GLY A 1 440 ? -20.060 14.720 -2.931 1.00 94.44 440 GLY A CA 1
ATOM 3586 C C . GLY A 1 440 ? -18.637 14.718 -2.353 1.00 94.44 440 GLY A C 1
ATOM 3587 O O . GLY A 1 440 ? -18.432 14.951 -1.156 1.00 94.44 440 GLY A O 1
ATOM 3588 N N . TYR A 1 441 ? -17.636 14.508 -3.216 1.00 95.69 441 TYR A N 1
ATOM 3589 C CA . TYR A 1 441 ? -16.230 14.342 -2.810 1.00 95.69 441 TYR A CA 1
ATOM 3590 C C . TYR A 1 441 ? -15.699 15.511 -1.964 1.00 95.69 441 TYR A C 1
ATOM 3592 O O . TYR A 1 441 ? -15.142 15.286 -0.894 1.00 95.69 441 TYR A O 1
ATOM 3600 N N . LEU A 1 442 ? -15.893 16.762 -2.401 1.00 95.62 442 LEU A N 1
ATOM 3601 C CA . LEU A 1 442 ? -15.329 17.935 -1.713 1.00 95.62 442 LEU A CA 1
ATOM 3602 C C . LEU A 1 442 ? -15.939 18.155 -0.320 1.00 95.62 442 LEU A C 1
ATOM 3604 O O . LEU A 1 442 ? -15.215 18.462 0.627 1.00 95.62 442 LEU A O 1
ATOM 3608 N N . ALA A 1 443 ? -17.254 17.965 -0.183 1.00 96.94 443 ALA A N 1
ATOM 3609 C CA . ALA A 1 443 ? -17.943 18.063 1.104 1.00 96.94 443 ALA A CA 1
ATOM 3610 C C . ALA A 1 443 ? -17.465 16.963 2.066 1.00 96.94 443 ALA A C 1
ATOM 3612 O O . ALA A 1 443 ? -17.089 17.246 3.206 1.00 96.94 443 ALA A O 1
ATOM 3613 N N . SER A 1 444 ? -17.370 15.732 1.557 1.00 97.75 444 SER A N 1
ATOM 3614 C CA . SER A 1 444 ? -16.855 14.574 2.289 1.00 97.75 444 SER A CA 1
ATOM 3615 C C . SER A 1 444 ? -15.400 14.766 2.729 1.00 97.75 444 SER A C 1
ATOM 3617 O O . SER A 1 444 ? -15.067 14.491 3.880 1.00 97.75 444 SER A O 1
ATOM 3619 N N . ALA A 1 445 ? -14.541 15.290 1.849 1.00 97.31 445 ALA A N 1
ATOM 3620 C CA . ALA A 1 445 ? -13.141 15.590 2.135 1.00 97.31 445 ALA A CA 1
ATOM 3621 C C . ALA A 1 445 ? -12.997 16.647 3.237 1.00 97.31 445 ALA A C 1
ATOM 3623 O O . ALA A 1 445 ? -12.258 16.434 4.199 1.00 97.31 445 ALA A O 1
ATOM 3624 N N . LYS A 1 446 ? -13.743 17.756 3.139 1.00 97.38 446 LYS A N 1
ATOM 3625 C CA . LYS A 1 446 ? -13.750 18.813 4.159 1.00 97.38 446 LYS A CA 1
ATOM 3626 C C . LYS A 1 446 ? -14.158 18.255 5.522 1.00 97.38 446 LYS A C 1
ATOM 3628 O O . LYS A 1 446 ? -13.424 18.422 6.494 1.00 97.38 446 LYS A O 1
ATOM 3633 N N . ARG A 1 447 ? -15.282 17.533 5.585 1.00 96.94 447 ARG A N 1
ATOM 3634 C CA . ARG A 1 447 ? -15.781 16.952 6.840 1.00 96.94 447 ARG A CA 1
ATOM 3635 C C . ARG A 1 447 ? -14.811 15.921 7.420 1.00 96.94 447 ARG A C 1
ATOM 3637 O O . ARG A 1 447 ? -14.601 15.898 8.630 1.00 96.94 447 ARG A O 1
ATOM 3644 N N . ALA A 1 448 ? -14.195 15.095 6.572 1.00 96.44 448 ALA A N 1
ATOM 3645 C CA . ALA A 1 448 ? -13.182 14.134 6.996 1.00 96.44 448 ALA A CA 1
ATOM 3646 C C . ALA A 1 448 ? -11.978 14.829 7.647 1.00 96.44 448 ALA A C 1
ATOM 3648 O O . ALA A 1 448 ? -11.565 14.455 8.744 1.00 96.44 448 ALA A O 1
ATOM 3649 N N . VAL A 1 449 ? -11.430 15.854 6.987 1.00 95.75 449 VAL A N 1
ATOM 3650 C CA . VAL A 1 449 ? -10.271 16.609 7.483 1.00 95.75 449 VAL A CA 1
ATOM 3651 C C . VAL A 1 449 ? -10.602 17.321 8.790 1.00 95.75 449 VAL A C 1
ATOM 3653 O O . VAL A 1 449 ? -9.820 17.224 9.730 1.00 95.75 449 VAL A O 1
ATOM 3656 N N . GLU A 1 450 ? -11.761 17.974 8.898 1.00 95.94 450 GLU A N 1
ATOM 3657 C CA . GLU A 1 450 ? -12.194 18.634 10.137 1.00 95.94 450 GLU A CA 1
ATOM 3658 C C . GLU A 1 450 ? -12.308 17.647 11.308 1.00 95.94 450 GLU A C 1
ATOM 3660 O O . GLU A 1 450 ? -11.833 17.925 12.412 1.00 95.94 450 GLU A O 1
ATOM 3665 N N . LEU A 1 451 ? -12.901 16.474 11.070 1.00 95.06 451 LEU A N 1
ATOM 3666 C CA . LEU A 1 451 ? -13.065 15.437 12.088 1.00 95.06 451 LEU A CA 1
ATOM 3667 C C . LEU A 1 451 ? -11.717 14.853 12.541 1.00 95.06 451 LEU A C 1
ATOM 3669 O O . LEU A 1 451 ? -11.487 14.667 13.742 1.00 95.06 451 LEU A O 1
ATOM 3673 N N . LEU A 1 452 ? -10.823 14.583 11.586 1.00 94.56 452 LEU A N 1
ATOM 3674 C CA . LEU A 1 452 ? -9.498 14.017 11.837 1.00 94.56 452 LEU A CA 1
ATOM 3675 C C . LEU A 1 452 ? -8.554 15.034 12.474 1.00 94.56 452 LEU A C 1
ATOM 3677 O O . LEU A 1 452 ? -7.786 14.659 13.352 1.00 94.56 452 LEU A O 1
ATOM 3681 N N . TYR A 1 453 ? -8.635 16.313 12.106 1.00 94.06 453 TYR A N 1
ATOM 3682 C CA . TYR A 1 453 ? -7.844 17.378 12.721 1.00 94.06 453 TYR A CA 1
ATOM 3683 C C . TYR A 1 453 ? -8.181 17.534 14.210 1.00 94.06 453 TYR A C 1
ATOM 3685 O O . TYR A 1 453 ? -7.277 17.549 15.045 1.00 94.06 453 TYR A O 1
ATOM 3693 N N . LYS A 1 454 ? -9.477 17.522 14.561 1.00 93.06 454 LYS A N 1
ATOM 3694 C CA . LYS A 1 454 ? -9.950 17.545 15.961 1.00 93.06 454 LYS A CA 1
ATOM 3695 C C . LYS A 1 454 ? -9.501 16.329 16.781 1.00 93.06 454 LYS A C 1
ATOM 3697 O O . LYS A 1 454 ? -9.490 16.385 18.005 1.00 93.06 454 LYS A O 1
ATOM 3702 N N . ASN A 1 455 ? -9.135 15.227 16.123 1.00 91.44 455 ASN A N 1
ATOM 3703 C CA . ASN A 1 455 ? -8.713 13.975 16.754 1.00 91.44 455 ASN A CA 1
ATOM 3704 C C . ASN A 1 455 ? -7.336 13.505 16.249 1.00 91.44 455 ASN A C 1
ATOM 3706 O O . ASN A 1 455 ? -7.073 12.299 16.193 1.00 91.44 455 ASN A O 1
ATOM 3710 N N . SER A 1 456 ? -6.452 14.442 15.893 1.00 90.94 456 SER A N 1
ATOM 3711 C CA . SER A 1 456 ? -5.225 14.162 15.133 1.00 90.94 456 SER A CA 1
ATOM 3712 C C . SER A 1 456 ? -4.292 13.182 15.836 1.00 90.94 456 SER A C 1
ATOM 3714 O O . SER A 1 456 ? -3.826 12.236 15.213 1.00 90.94 456 SER A O 1
ATOM 3716 N N . THR A 1 457 ? -4.092 13.311 17.150 1.00 89.00 457 THR A N 1
ATOM 3717 C CA . THR A 1 457 ? -3.271 12.363 17.919 1.00 89.00 457 THR A CA 1
ATOM 3718 C C . THR A 1 457 ? -3.815 10.937 17.833 1.00 89.00 457 THR A C 1
ATOM 3720 O O . THR A 1 457 ? -3.051 9.997 17.647 1.00 89.00 457 THR A O 1
ATOM 3723 N N . ARG A 1 458 ? -5.139 10.753 17.942 1.00 90.12 458 ARG A N 1
ATOM 3724 C CA . ARG A 1 458 ? -5.764 9.421 17.856 1.00 90.12 458 ARG A CA 1
ATOM 3725 C C . ARG A 1 458 ? -5.630 8.849 16.444 1.00 90.12 458 ARG A C 1
ATOM 3727 O O . ARG A 1 458 ? -5.322 7.670 16.308 1.00 90.12 458 ARG A O 1
ATOM 3734 N N . ALA A 1 459 ? -5.814 9.692 15.427 1.00 90.94 459 ALA A N 1
ATOM 3735 C CA . ALA A 1 459 ? -5.667 9.314 14.025 1.00 90.94 459 ALA A CA 1
ATOM 3736 C C . ALA A 1 459 ? -4.227 8.892 13.695 1.00 90.94 459 ALA A C 1
ATOM 3738 O O . ALA A 1 459 ? -4.018 7.827 13.124 1.00 90.94 459 ALA A O 1
ATOM 3739 N N . LEU A 1 460 ? -3.238 9.684 14.122 1.00 89.25 460 LEU A N 1
ATOM 3740 C CA . LEU A 1 460 ? -1.818 9.404 13.903 1.00 89.25 460 LEU A CA 1
ATOM 3741 C C . LEU A 1 460 ? -1.397 8.089 14.561 1.00 89.25 460 LEU A C 1
ATOM 3743 O O . LEU A 1 460 ? -0.799 7.243 13.905 1.00 89.25 460 LEU A O 1
ATOM 3747 N N . VAL A 1 461 ? -1.730 7.887 15.840 1.00 89.38 461 VAL A N 1
ATOM 3748 C CA . VAL A 1 461 ? -1.375 6.649 16.558 1.00 89.38 461 VAL A CA 1
ATOM 3749 C C . VAL A 1 461 ? -1.974 5.429 15.866 1.00 89.38 461 VAL A C 1
ATOM 3751 O O . VAL A 1 461 ? -1.279 4.431 15.682 1.00 89.38 461 VAL A O 1
ATOM 3754 N N . LEU A 1 462 ? -3.241 5.512 15.453 1.00 91.50 462 LEU A N 1
ATOM 3755 C CA . LEU A 1 462 ? -3.906 4.420 14.756 1.00 91.50 462 LEU A CA 1
ATOM 3756 C C . LEU A 1 462 ? -3.224 4.090 13.423 1.00 91.50 462 LEU A C 1
ATOM 3758 O O . LEU A 1 462 ? -2.993 2.910 13.147 1.00 91.50 462 LEU A O 1
ATOM 3762 N N . ASP A 1 463 ? -2.897 5.107 12.621 1.00 89.62 463 ASP A N 1
ATOM 3763 C CA . ASP A 1 463 ? -2.228 4.934 11.328 1.00 89.62 463 ASP A CA 1
ATOM 3764 C C . ASP A 1 463 ? -0.845 4.289 11.508 1.00 89.62 463 ASP A C 1
ATOM 3766 O O . ASP A 1 463 ? -0.553 3.271 10.878 1.00 89.62 463 ASP A O 1
ATOM 3770 N N . TYR A 1 464 ? -0.035 4.779 12.457 1.00 87.12 464 TYR A N 1
ATOM 3771 C CA . TYR A 1 464 ? 1.283 4.207 12.758 1.00 87.12 464 TYR A CA 1
ATOM 3772 C C . TYR A 1 464 ? 1.207 2.751 13.232 1.00 87.12 464 TYR A C 1
ATOM 3774 O O . TYR A 1 464 ? 1.929 1.899 12.707 1.00 87.12 464 TYR A O 1
ATOM 3782 N N . VAL A 1 465 ? 0.329 2.441 14.196 1.00 88.50 465 VAL A N 1
ATOM 3783 C CA . VAL A 1 465 ? 0.172 1.071 14.716 1.00 88.50 465 VAL A CA 1
ATOM 3784 C C . VAL A 1 465 ? -0.298 0.133 13.603 1.00 88.50 465 VAL A C 1
ATOM 3786 O O . VAL A 1 465 ? 0.268 -0.945 13.421 1.00 88.50 465 VAL A O 1
ATOM 3789 N N . THR A 1 466 ? -1.290 0.550 12.815 1.00 91.75 466 THR A N 1
ATOM 3790 C CA . THR A 1 466 ? -1.833 -0.260 11.717 1.00 91.75 466 THR A CA 1
ATOM 3791 C C . THR A 1 466 ? -0.791 -0.490 10.628 1.00 91.75 466 THR A C 1
ATOM 3793 O O . THR A 1 466 ? -0.604 -1.626 10.188 1.00 91.75 466 THR A O 1
ATOM 3796 N N . PHE A 1 467 ? -0.071 0.556 10.213 1.00 89.31 467 PHE A N 1
ATOM 3797 C CA . PHE A 1 467 ? 1.002 0.447 9.229 1.00 89.31 467 PHE A CA 1
ATOM 3798 C C . PHE A 1 467 ? 2.066 -0.550 9.679 1.00 89.31 467 PHE A C 1
ATOM 3800 O O . PHE A 1 467 ? 2.449 -1.431 8.905 1.00 89.31 467 PHE A O 1
ATOM 3807 N N . PHE A 1 468 ? 2.517 -0.428 10.927 1.00 86.00 468 PHE A N 1
ATOM 3808 C CA . PHE A 1 468 ? 3.595 -1.244 11.458 1.00 86.00 468 PHE A CA 1
ATOM 3809 C C . PHE A 1 468 ? 3.184 -2.719 11.587 1.00 86.00 468 PHE A C 1
ATOM 3811 O O . PHE A 1 468 ? 3.880 -3.599 11.076 1.00 86.00 468 PHE A O 1
ATOM 3818 N N . VAL A 1 469 ? 2.009 -2.997 12.166 1.00 89.00 469 VAL A N 1
ATOM 3819 C CA . VAL A 1 469 ? 1.465 -4.363 12.272 1.00 89.00 469 VAL A CA 1
ATOM 3820 C C . VAL A 1 469 ? 1.357 -4.999 10.890 1.00 89.00 469 VAL A C 1
ATOM 3822 O O . VAL A 1 469 ? 1.881 -6.090 10.666 1.00 89.00 469 VAL A O 1
ATOM 3825 N N . LEU A 1 470 ? 0.747 -4.310 9.920 1.00 90.38 470 LEU A N 1
ATOM 3826 C CA . LEU A 1 470 ? 0.582 -4.839 8.563 1.00 90.38 470 LEU A CA 1
ATOM 3827 C C . LEU A 1 470 ? 1.904 -4.918 7.785 1.00 90.38 470 LEU A C 1
ATOM 3829 O O . LEU A 1 470 ? 2.009 -5.685 6.828 1.00 90.38 470 LEU A O 1
ATOM 3833 N N . PHE A 1 471 ? 2.920 -4.134 8.142 1.00 87.88 471 PHE A N 1
ATOM 3834 C CA . PHE A 1 471 ? 4.264 -4.247 7.578 1.00 87.88 471 PHE A CA 1
ATOM 3835 C C . PHE A 1 471 ? 4.968 -5.521 8.044 1.00 87.88 471 PHE A C 1
ATOM 3837 O O . PHE A 1 471 ? 5.373 -6.310 7.190 1.00 87.88 471 PHE A O 1
ATOM 3844 N N . ILE A 1 472 ? 5.018 -5.770 9.356 1.00 86.75 472 ILE A N 1
ATOM 3845 C CA . ILE A 1 472 ? 5.591 -7.003 9.918 1.00 86.75 472 ILE A CA 1
ATOM 3846 C C . ILE A 1 472 ? 4.855 -8.234 9.393 1.00 86.75 472 ILE A C 1
ATOM 3848 O O . ILE A 1 472 ? 5.492 -9.192 8.965 1.00 86.75 472 ILE A O 1
ATOM 3852 N N . SER A 1 473 ? 3.523 -8.172 9.322 1.00 89.56 473 SER A N 1
ATOM 3853 C CA . SER A 1 473 ? 2.696 -9.252 8.768 1.00 89.56 473 SER A CA 1
ATOM 3854 C C . SER A 1 473 ? 3.145 -9.649 7.357 1.00 89.56 473 SER A C 1
ATOM 3856 O O . SER A 1 473 ? 3.307 -10.827 7.054 1.00 89.56 473 SER A O 1
ATOM 3858 N N . ARG A 1 474 ? 3.379 -8.660 6.483 1.00 91.38 474 ARG A N 1
ATOM 3859 C CA . ARG A 1 474 ? 3.844 -8.903 5.110 1.00 91.38 474 ARG A CA 1
ATOM 3860 C C . ARG A 1 474 ? 5.251 -9.467 5.096 1.00 91.38 474 ARG A C 1
ATOM 3862 O O . ARG A 1 474 ? 5.462 -10.452 4.406 1.00 91.38 474 ARG A O 1
ATOM 3869 N N . LEU A 1 475 ? 6.165 -8.869 5.862 1.00 90.62 475 LEU A N 1
ATOM 3870 C CA . LEU A 1 475 ? 7.564 -9.287 5.926 1.00 90.62 475 LEU A CA 1
ATOM 3871 C C . LEU A 1 475 ? 7.691 -10.747 6.373 1.00 90.62 475 LEU A C 1
ATOM 3873 O O . LEU A 1 475 ? 8.403 -11.510 5.726 1.00 90.62 475 LEU A O 1
ATOM 3877 N N . LEU A 1 476 ? 6.952 -11.151 7.410 1.00 90.25 476 LEU A N 1
ATOM 3878 C CA . LEU A 1 476 ? 6.936 -12.531 7.897 1.00 90.25 476 LEU A CA 1
ATOM 3879 C C . LEU A 1 476 ? 6.363 -13.496 6.854 1.00 90.25 476 LEU A C 1
ATOM 3881 O O . LEU A 1 476 ? 6.989 -14.506 6.556 1.00 90.25 476 LEU A O 1
ATOM 3885 N N . ILE A 1 477 ? 5.215 -13.177 6.249 1.00 93.19 477 ILE A N 1
ATOM 3886 C CA . ILE A 1 477 ? 4.573 -14.059 5.261 1.00 93.19 477 ILE A CA 1
ATOM 3887 C C . ILE A 1 477 ? 5.443 -14.212 4.006 1.00 93.19 477 ILE A C 1
ATOM 3889 O O . ILE A 1 477 ? 5.654 -15.331 3.540 1.00 93.19 477 ILE A O 1
ATOM 3893 N N . THR A 1 478 ? 5.987 -13.113 3.474 1.00 93.81 478 THR A N 1
ATOM 3894 C CA . THR A 1 478 ? 6.881 -13.166 2.306 1.00 93.81 478 THR A CA 1
ATOM 3895 C C . THR A 1 478 ? 8.214 -13.824 2.634 1.00 93.81 478 THR A C 1
ATOM 3897 O O . THR A 1 478 ? 8.755 -14.534 1.793 1.00 93.81 478 THR A O 1
ATOM 3900 N N . GLY A 1 479 ? 8.736 -13.607 3.845 1.00 92.31 479 GLY A N 1
ATOM 3901 C CA . GLY A 1 479 ? 9.990 -14.194 4.310 1.00 92.31 479 GLY A CA 1
ATOM 3902 C C . GLY A 1 479 ? 9.890 -15.707 4.476 1.00 92.31 479 GLY A C 1
ATOM 3903 O O . GLY A 1 479 ? 10.741 -16.424 3.965 1.00 92.31 479 GLY A O 1
ATOM 3904 N N . ILE A 1 480 ? 8.817 -16.200 5.105 1.00 93.19 480 ILE A N 1
ATOM 3905 C CA . ILE A 1 480 ? 8.555 -17.639 5.257 1.00 93.19 480 ILE A CA 1
ATOM 3906 C C . ILE A 1 480 ? 8.378 -18.299 3.883 1.00 93.19 480 ILE A C 1
ATOM 3908 O O . ILE A 1 480 ? 9.022 -19.308 3.611 1.00 93.19 480 ILE A O 1
ATOM 3912 N N . ALA A 1 481 ? 7.567 -17.716 2.992 1.00 93.81 481 ALA A N 1
ATOM 3913 C CA . ALA A 1 481 ? 7.367 -18.257 1.645 1.00 93.81 481 ALA A CA 1
ATOM 3914 C C . ALA A 1 481 ? 8.674 -18.284 0.831 1.00 93.81 481 ALA A C 1
ATOM 3916 O O . ALA A 1 481 ? 8.989 -19.286 0.188 1.00 93.81 481 ALA A O 1
ATOM 3917 N N . GLY A 1 482 ? 9.464 -17.207 0.897 1.00 93.44 482 GLY A N 1
ATOM 3918 C CA . GLY A 1 482 ? 10.772 -17.128 0.249 1.00 93.44 482 GLY A CA 1
ATOM 3919 C C . GLY A 1 482 ? 11.771 -18.138 0.812 1.00 93.44 482 GLY A C 1
ATOM 3920 O O . GLY A 1 482 ? 12.468 -18.788 0.039 1.00 93.44 482 GLY A O 1
ATOM 3921 N N . TYR A 1 483 ? 11.799 -18.326 2.135 1.00 93.19 483 TYR A N 1
ATOM 3922 C CA . TYR A 1 483 ? 12.659 -19.309 2.793 1.00 93.19 483 TYR A CA 1
ATOM 3923 C C . TYR A 1 483 ? 12.310 -20.742 2.382 1.00 93.19 483 TYR A C 1
ATOM 3925 O O . TYR A 1 483 ? 13.204 -21.474 1.968 1.00 93.19 483 TYR A O 1
ATOM 3933 N N . ILE A 1 484 ? 11.026 -21.122 2.419 1.00 92.56 484 ILE A N 1
ATOM 3934 C CA . ILE A 1 484 ? 10.565 -22.452 1.979 1.00 92.56 484 ILE A CA 1
ATOM 3935 C C . ILE A 1 484 ? 10.979 -22.697 0.523 1.00 92.56 484 ILE A C 1
ATOM 3937 O O . ILE A 1 484 ? 11.600 -23.712 0.219 1.00 92.56 484 ILE A O 1
ATOM 3941 N N . THR A 1 485 ? 10.734 -21.721 -0.358 1.00 92.12 485 THR A N 1
ATOM 3942 C CA . THR A 1 485 ? 11.123 -21.818 -1.776 1.00 92.12 485 THR A CA 1
ATOM 3943 C C . THR A 1 485 ? 12.637 -21.953 -1.940 1.00 92.12 485 THR A C 1
ATOM 3945 O O . THR A 1 485 ? 13.101 -22.734 -2.764 1.00 92.12 485 THR A O 1
ATOM 3948 N N . ALA A 1 486 ? 13.429 -21.218 -1.155 1.00 90.88 486 ALA A N 1
ATOM 3949 C CA . ALA A 1 486 ? 14.884 -21.295 -1.213 1.00 90.88 486 ALA A CA 1
ATOM 3950 C C . ALA A 1 486 ? 15.404 -22.678 -0.790 1.00 90.88 486 ALA A C 1
ATOM 3952 O O . ALA A 1 486 ? 16.327 -23.184 -1.423 1.00 90.88 486 ALA A O 1
ATOM 3953 N N . GLN A 1 487 ? 14.796 -23.306 0.224 1.00 90.19 487 GLN A N 1
ATOM 3954 C CA . GLN A 1 487 ? 15.139 -24.675 0.628 1.00 90.19 487 GLN A CA 1
ATOM 3955 C C . GLN A 1 487 ? 14.795 -25.691 -0.469 1.00 90.19 487 GLN A C 1
ATOM 3957 O O . GLN A 1 487 ? 15.626 -26.531 -0.808 1.00 90.19 487 GLN A O 1
ATOM 3962 N N . GLU A 1 488 ? 13.611 -25.590 -1.080 1.00 86.00 488 GLU A N 1
ATOM 3963 C CA . GLU A 1 488 ? 13.211 -26.490 -2.170 1.00 86.00 488 GLU A CA 1
ATOM 3964 C C . GLU A 1 488 ? 14.128 -26.361 -3.392 1.00 86.00 488 GLU A C 1
ATOM 3966 O O . GLU A 1 488 ? 14.602 -27.354 -3.946 1.00 86.00 488 GLU A O 1
ATOM 3971 N N . VAL A 1 489 ? 14.420 -25.127 -3.803 1.00 87.12 489 VAL A N 1
ATOM 3972 C CA . VAL A 1 489 ? 15.222 -24.858 -5.000 1.00 87.12 489 VAL A CA 1
ATOM 3973 C C . VAL A 1 489 ? 16.712 -25.127 -4.772 1.00 87.12 489 VAL A C 1
ATOM 3975 O O . VAL A 1 489 ? 17.451 -25.391 -5.722 1.00 87.12 489 VAL A O 1
ATOM 3978 N N . PHE A 1 490 ? 17.175 -25.119 -3.520 1.00 84.44 490 PHE A N 1
ATOM 3979 C CA . PHE A 1 490 ? 18.526 -25.563 -3.193 1.00 84.44 490 PHE A CA 1
ATOM 3980 C C . PHE A 1 490 ? 18.743 -27.028 -3.598 1.00 84.44 490 PHE A C 1
ATOM 3982 O O . PHE A 1 490 ? 19.774 -27.337 -4.203 1.00 84.44 490 PHE A O 1
ATOM 3989 N N . ILE A 1 491 ? 17.746 -27.880 -3.338 1.00 80.00 491 ILE A N 1
ATOM 3990 C CA . ILE A 1 491 ? 17.750 -29.319 -3.644 1.00 80.00 491 ILE A CA 1
ATOM 3991 C C . ILE A 1 491 ? 17.448 -29.577 -5.131 1.00 80.00 491 ILE A C 1
ATOM 3993 O O . ILE A 1 491 ? 17.926 -30.556 -5.703 1.00 80.00 491 ILE A O 1
ATOM 3997 N N . ALA A 1 492 ? 16.690 -28.694 -5.784 1.00 80.94 492 ALA A N 1
ATOM 3998 C CA . ALA A 1 492 ? 16.360 -28.824 -7.199 1.00 80.94 492 ALA A CA 1
ATOM 3999 C C . ALA A 1 492 ? 17.557 -28.531 -8.129 1.00 80.94 492 ALA A C 1
ATOM 4001 O O . ALA A 1 492 ? 18.351 -27.610 -7.909 1.00 80.94 492 ALA A O 1
ATOM 4002 N N . ASN A 1 493 ? 17.652 -29.284 -9.229 1.00 83.81 493 ASN A N 1
ATOM 4003 C CA . ASN A 1 493 ? 18.633 -29.053 -10.290 1.00 83.81 493 ASN A CA 1
ATOM 4004 C C . ASN A 1 493 ? 18.067 -28.087 -11.349 1.00 83.81 493 ASN A C 1
ATOM 4006 O O . ASN A 1 493 ? 17.630 -28.512 -12.418 1.00 83.81 493 ASN A O 1
ATOM 4010 N N . LEU A 1 494 ? 18.003 -26.799 -10.997 1.00 84.06 494 LEU A N 1
ATOM 4011 C CA . LEU A 1 494 ? 17.566 -25.705 -11.876 1.00 84.06 494 LEU A CA 1
ATOM 4012 C C . LEU A 1 494 ? 18.766 -24.873 -12.332 1.00 84.06 494 LEU A C 1
ATOM 4014 O O . LEU A 1 494 ? 19.700 -24.667 -11.551 1.00 84.06 494 LEU A O 1
ATOM 4018 N N . HIS A 1 495 ? 18.708 -24.328 -13.548 1.00 85.12 495 HIS A N 1
ATOM 4019 C CA . HIS A 1 495 ? 19.740 -23.415 -14.046 1.00 85.12 495 HIS A CA 1
ATOM 4020 C C . HIS A 1 495 ? 19.721 -22.089 -13.272 1.00 85.12 495 HIS A C 1
ATOM 4022 O O . HIS A 1 495 ? 20.764 -21.583 -12.858 1.00 85.12 495 HIS A O 1
ATOM 4028 N N . TYR A 1 496 ? 18.527 -21.548 -13.015 1.00 86.38 496 TYR A N 1
ATOM 4029 C CA . TYR A 1 496 ? 18.312 -20.277 -12.328 1.00 86.38 496 TYR A CA 1
ATOM 4030 C C . TYR A 1 496 ? 17.603 -20.467 -10.985 1.00 86.38 496 TYR A C 1
ATOM 4032 O O . TYR A 1 496 ? 16.429 -20.142 -10.816 1.00 86.38 496 TYR A O 1
ATOM 4040 N N . LYS A 1 497 ? 18.351 -20.919 -9.971 1.00 87.62 497 LYS A N 1
ATOM 4041 C CA . LYS A 1 497 ? 17.827 -21.150 -8.609 1.00 87.62 497 LYS A CA 1
ATOM 4042 C C . LYS A 1 497 ? 17.163 -19.923 -7.956 1.00 87.62 497 LYS A C 1
ATOM 4044 O O . LYS A 1 497 ? 16.253 -20.055 -7.144 1.00 87.62 497 LYS A O 1
ATOM 4049 N N . TRP A 1 498 ? 17.593 -18.713 -8.306 1.00 87.94 498 TRP A N 1
ATOM 4050 C CA . TRP A 1 498 ? 17.021 -17.477 -7.762 1.00 87.94 498 TRP A CA 1
ATOM 4051 C C . TRP A 1 498 ? 15.644 -17.136 -8.356 1.00 87.94 498 TRP A C 1
ATOM 4053 O O . TRP A 1 498 ? 14.861 -16.437 -7.710 1.00 87.94 498 TRP A O 1
ATOM 4063 N N . LEU A 1 499 ? 15.330 -17.618 -9.566 1.00 88.06 499 LEU A N 1
ATOM 4064 C CA . LEU A 1 499 ? 14.142 -17.207 -10.316 1.00 88.06 499 LEU A CA 1
ATOM 4065 C C . LEU A 1 499 ? 12.831 -17.631 -9.622 1.00 88.06 499 LEU A C 1
ATOM 4067 O O . LEU A 1 499 ? 12.007 -16.747 -9.364 1.00 88.06 499 LEU A O 1
ATOM 4071 N N . PRO A 1 500 ? 12.625 -18.906 -9.224 1.00 90.00 500 PRO A N 1
ATOM 4072 C CA . PRO A 1 500 ? 11.426 -19.292 -8.477 1.00 90.00 500 PRO A CA 1
ATOM 4073 C C . PRO A 1 500 ? 11.289 -18.543 -7.147 1.00 90.00 500 PRO A C 1
ATOM 4075 O O . PRO A 1 500 ? 10.189 -18.129 -6.786 1.00 90.00 500 PRO A O 1
ATOM 4078 N N . VAL A 1 501 ? 12.404 -18.302 -6.442 1.00 91.06 501 VAL A N 1
ATOM 4079 C CA . VAL A 1 501 ? 12.411 -17.562 -5.168 1.00 91.06 501 VAL A CA 1
ATOM 4080 C C . VAL A 1 501 ? 11.906 -16.135 -5.377 1.00 91.06 501 VAL A C 1
ATOM 4082 O O . VAL A 1 501 ? 11.009 -15.688 -4.662 1.00 91.06 501 VAL A O 1
ATOM 4085 N N . VAL A 1 502 ? 12.423 -15.426 -6.384 1.00 91.94 502 VAL A N 1
ATOM 4086 C CA . VAL A 1 502 ? 11.982 -14.061 -6.708 1.00 91.94 502 VAL A CA 1
ATOM 4087 C C . VAL A 1 502 ? 10.506 -14.037 -7.103 1.00 91.94 502 VAL A C 1
ATOM 4089 O O . VAL A 1 502 ? 9.766 -13.174 -6.627 1.00 91.94 502 VAL A O 1
ATOM 4092 N N . LEU A 1 503 ? 10.043 -14.995 -7.910 1.00 90.88 503 LEU A N 1
ATOM 4093 C CA . LEU A 1 503 ? 8.640 -15.073 -8.322 1.00 90.88 503 LEU A CA 1
ATOM 4094 C C . LEU A 1 503 ? 7.697 -15.324 -7.144 1.00 90.88 503 LEU A C 1
ATOM 4096 O O . LEU A 1 503 ? 6.682 -14.633 -7.025 1.00 90.88 503 LEU A O 1
ATOM 4100 N N . VAL A 1 504 ? 8.042 -16.246 -6.241 1.00 93.44 504 VAL A N 1
ATOM 4101 C CA . VAL A 1 504 ? 7.248 -16.510 -5.034 1.00 93.44 504 VAL A CA 1
ATOM 4102 C C . VAL A 1 504 ? 7.250 -15.302 -4.101 1.00 93.44 504 VAL A C 1
ATOM 4104 O O . VAL A 1 504 ? 6.187 -14.925 -3.601 1.00 93.44 504 VAL A O 1
ATOM 4107 N N . VAL A 1 505 ? 8.401 -14.659 -3.882 1.00 93.62 505 VAL A N 1
ATOM 4108 C CA . VAL A 1 505 ? 8.500 -13.466 -3.026 1.00 93.62 505 VAL A CA 1
ATOM 4109 C C . VAL A 1 505 ? 7.640 -12.331 -3.586 1.00 93.62 505 VAL A C 1
ATOM 4111 O O . VAL A 1 505 ? 6.844 -11.745 -2.849 1.00 93.62 505 VAL A O 1
ATOM 4114 N N . ILE A 1 506 ? 7.735 -12.054 -4.891 1.00 92.75 506 ILE A N 1
ATOM 4115 C CA . ILE A 1 506 ? 6.936 -11.020 -5.559 1.00 92.75 506 ILE A CA 1
ATOM 4116 C C . ILE A 1 506 ? 5.443 -11.372 -5.505 1.00 92.75 506 ILE A C 1
ATOM 4118 O O . ILE A 1 506 ? 4.633 -10.546 -5.072 1.00 92.75 506 ILE A O 1
ATOM 4122 N N . GLY A 1 507 ? 5.064 -12.593 -5.892 1.00 90.81 507 GLY A N 1
ATOM 4123 C CA . GLY A 1 507 ? 3.672 -13.048 -5.903 1.00 90.81 507 GLY A CA 1
ATOM 4124 C C . GLY A 1 507 ? 3.028 -12.974 -4.518 1.00 90.81 507 GLY A C 1
ATOM 4125 O O . GLY A 1 507 ? 1.969 -12.364 -4.339 1.00 90.81 507 GLY A O 1
ATOM 4126 N N . THR A 1 508 ? 3.722 -13.490 -3.505 1.00 93.75 508 THR A N 1
ATOM 4127 C CA . THR A 1 508 ? 3.273 -13.462 -2.106 1.00 93.75 508 THR A CA 1
ATOM 4128 C C . THR A 1 508 ? 3.173 -12.034 -1.568 1.00 93.75 508 THR A C 1
ATOM 4130 O O . THR A 1 508 ? 2.225 -11.695 -0.848 1.00 93.75 508 THR A O 1
ATOM 4133 N N . TYR A 1 509 ? 4.101 -11.149 -1.946 1.00 92.69 509 TYR A N 1
ATOM 4134 C CA . TYR A 1 509 ? 4.041 -9.739 -1.567 1.00 92.69 509 TYR A CA 1
ATOM 4135 C C . TYR A 1 509 ? 2.792 -9.055 -2.137 1.00 92.69 509 TYR A C 1
ATOM 4137 O O . TYR A 1 509 ? 2.100 -8.331 -1.418 1.00 92.69 509 TYR A O 1
ATOM 4145 N N . PHE A 1 510 ? 2.448 -9.299 -3.405 1.00 89.62 510 PHE A N 1
ATOM 4146 C CA . PHE A 1 510 ? 1.251 -8.716 -4.019 1.00 89.62 510 PHE A CA 1
ATOM 4147 C C . PHE A 1 510 ? -0.053 -9.248 -3.415 1.00 89.62 510 PHE A C 1
ATOM 4149 O O . PHE A 1 510 ? -0.989 -8.466 -3.193 1.00 89.62 510 PHE A O 1
ATOM 4156 N N . ILE A 1 511 ? -0.114 -10.548 -3.116 1.00 89.69 511 ILE A N 1
ATOM 4157 C CA . ILE A 1 511 ? -1.273 -11.179 -2.473 1.00 89.69 511 ILE A CA 1
ATOM 4158 C C . ILE A 1 511 ? -1.488 -10.582 -1.085 1.00 89.69 511 ILE A C 1
ATOM 4160 O O . ILE A 1 511 ? -2.548 -9.991 -0.835 1.00 89.69 511 ILE A O 1
ATOM 4164 N N . SER A 1 512 ? -0.462 -10.652 -0.231 1.00 92.75 512 SER A N 1
ATOM 4165 C CA . SER A 1 512 ? -0.506 -10.141 1.142 1.00 92.75 512 SER A CA 1
ATOM 4166 C C . SER A 1 512 ? -0.820 -8.645 1.178 1.00 92.75 512 SER A C 1
ATOM 4168 O O . SER A 1 512 ? -1.708 -8.223 1.919 1.00 92.75 512 SER A O 1
ATOM 4170 N N . LYS A 1 513 ? -0.189 -7.833 0.314 1.00 90.56 513 LYS A N 1
ATOM 4171 C CA . LYS A 1 513 ? -0.421 -6.383 0.231 1.00 90.56 513 LYS A CA 1
ATOM 4172 C C . LYS A 1 513 ? -1.893 -6.033 0.079 1.00 90.56 513 LYS A C 1
ATOM 4174 O O . LYS A 1 513 ? -2.355 -5.117 0.754 1.00 90.56 513 LYS A O 1
ATOM 4179 N N . GLY A 1 514 ? -2.627 -6.710 -0.799 1.00 89.50 514 GLY A N 1
ATOM 4180 C CA . GLY A 1 514 ? -4.026 -6.343 -0.985 1.00 89.50 514 GLY A CA 1
ATOM 4181 C C . GLY A 1 514 ? -5.033 -7.141 -0.152 1.00 89.50 514 GLY A C 1
ATOM 4182 O O . GLY A 1 514 ? -6.166 -6.693 -0.027 1.00 89.50 514 GLY A O 1
ATOM 4183 N N . LEU A 1 515 ? -4.662 -8.271 0.466 1.00 90.25 515 LEU A N 1
ATOM 4184 C CA . LEU A 1 515 ? -5.475 -8.815 1.567 1.00 90.25 515 LEU A CA 1
ATOM 4185 C C . LEU A 1 515 ? -5.419 -7.859 2.765 1.00 90.25 515 LEU A C 1
ATOM 4187 O O . LEU A 1 515 ? -6.447 -7.451 3.301 1.00 90.25 515 LEU A O 1
ATOM 4191 N N . PHE A 1 516 ? -4.223 -7.389 3.118 1.00 92.31 516 PHE A N 1
ATOM 4192 C CA . PHE A 1 516 ? -4.052 -6.414 4.192 1.00 92.31 516 PHE A CA 1
ATOM 4193 C C . PHE A 1 516 ? -4.554 -5.010 3.847 1.00 92.31 516 PHE A C 1
ATOM 4195 O O . PHE A 1 516 ? -4.847 -4.240 4.760 1.00 92.31 516 PHE A O 1
ATOM 4202 N N . SER A 1 517 ? -4.748 -4.664 2.568 1.00 92.00 517 SER A N 1
ATOM 4203 C CA . SER A 1 517 ? -5.430 -3.408 2.231 1.00 92.00 517 SER A CA 1
ATOM 4204 C C . SER A 1 517 ? -6.899 -3.413 2.658 1.00 92.00 517 SER A C 1
ATOM 4206 O O . SER A 1 517 ? -7.394 -2.366 3.059 1.00 92.00 517 SER A O 1
ATOM 4208 N N . VAL A 1 518 ? -7.581 -4.571 2.641 1.00 94.00 518 VAL A N 1
ATOM 4209 C CA . VAL A 1 518 ? -8.938 -4.718 3.217 1.00 94.00 518 VAL A CA 1
ATOM 4210 C C . VAL A 1 518 ? -8.907 -4.398 4.694 1.00 94.00 518 VAL A C 1
ATOM 4212 O O . VAL A 1 518 ? -9.737 -3.642 5.188 1.00 94.00 518 VAL A O 1
ATOM 4215 N N . TYR A 1 519 ? -7.919 -4.964 5.383 1.00 93.81 519 TYR A N 1
ATOM 4216 C CA . TYR A 1 519 ? -7.753 -4.785 6.811 1.00 93.81 519 TYR A CA 1
ATOM 4217 C C . TYR A 1 519 ? -7.534 -3.320 7.174 1.00 93.81 519 TYR A C 1
ATOM 4219 O O . TYR A 1 519 ? -8.245 -2.767 8.006 1.00 93.81 519 TYR A O 1
ATOM 4227 N N . SER A 1 520 ? -6.586 -2.675 6.494 1.00 94.81 520 SER A N 1
ATOM 4228 C CA . SER A 1 520 ? -6.304 -1.254 6.668 1.00 94.81 520 SER A CA 1
ATOM 4229 C C . SER A 1 520 ? -7.550 -0.402 6.389 1.00 94.81 520 SER A C 1
ATOM 4231 O O . SER A 1 520 ? -7.847 0.507 7.153 1.00 94.81 520 SER A O 1
ATOM 4233 N N . MET A 1 521 ? -8.328 -0.723 5.349 1.00 96.06 521 MET A N 1
ATOM 4234 C CA . MET A 1 521 ? -9.570 -0.008 5.029 1.00 96.06 521 MET A CA 1
ATOM 4235 C C . MET A 1 521 ? -10.646 -0.188 6.111 1.00 96.06 521 MET A C 1
ATOM 4237 O O . MET A 1 521 ? -11.366 0.758 6.432 1.00 96.06 521 MET A O 1
ATOM 4241 N N . ALA A 1 522 ? -10.747 -1.386 6.696 1.00 96.31 522 ALA A N 1
ATOM 4242 C CA . ALA A 1 522 ? -11.645 -1.659 7.814 1.00 96.31 522 ALA A CA 1
ATOM 4243 C C . ALA A 1 522 ? -11.281 -0.806 9.031 1.00 96.31 522 ALA A C 1
ATOM 4245 O O . ALA A 1 522 ? -12.155 -0.156 9.597 1.00 96.31 522 ALA A O 1
ATOM 4246 N N . VAL A 1 523 ? -9.998 -0.769 9.404 1.00 96.44 523 VAL A N 1
ATOM 4247 C CA . VAL A 1 523 ? -9.520 0.019 10.548 1.00 96.44 523 VAL A CA 1
ATOM 4248 C C . VAL A 1 523 ? -9.876 1.498 10.391 1.00 96.44 523 VAL A C 1
ATOM 4250 O O . VAL A 1 523 ? -10.507 2.056 11.289 1.00 96.44 523 VAL A O 1
ATOM 4253 N N . ASP A 1 524 ? -9.566 2.107 9.245 1.00 96.94 524 ASP A N 1
ATOM 4254 C CA . ASP A 1 524 ? -9.850 3.531 9.020 1.00 96.94 524 ASP A CA 1
ATOM 4255 C C . ASP A 1 524 ? -11.350 3.824 9.037 1.00 96.94 524 ASP A C 1
ATOM 4257 O O . ASP A 1 524 ? -11.802 4.794 9.645 1.00 96.94 524 ASP A O 1
ATOM 4261 N N . THR A 1 525 ? -12.147 2.956 8.408 1.00 97.75 525 THR A N 1
ATOM 4262 C CA . THR A 1 525 ? -13.601 3.131 8.356 1.00 97.75 525 THR A CA 1
ATOM 4263 C C . THR A 1 525 ? -14.209 3.073 9.749 1.00 97.75 525 THR A C 1
ATOM 4265 O O . THR A 1 525 ? -14.987 3.950 10.124 1.00 97.75 525 THR A O 1
ATOM 4268 N N . LEU A 1 526 ? -13.846 2.057 10.539 1.00 97.19 526 LEU A N 1
ATOM 4269 C CA . LEU A 1 526 ? -14.361 1.910 11.898 1.00 97.19 526 LEU A CA 1
ATOM 4270 C C . LEU A 1 526 ? -13.865 3.028 12.814 1.00 97.19 526 LEU A C 1
ATOM 4272 O O . LEU A 1 526 ? -14.590 3.408 13.727 1.00 97.19 526 LEU A O 1
ATOM 4276 N N . PHE A 1 527 ? -12.670 3.569 12.575 1.00 97.12 527 PHE A N 1
ATOM 4277 C CA . PHE A 1 527 ? -12.179 4.724 13.312 1.00 97.12 527 PHE A CA 1
ATOM 4278 C C . PHE A 1 527 ? -12.995 5.979 13.026 1.00 97.12 527 PHE A C 1
ATOM 4280 O O . PHE A 1 527 ? -13.427 6.638 13.969 1.00 97.12 527 PHE A O 1
ATOM 4287 N N . ILE A 1 528 ? -13.277 6.285 11.758 1.00 97.06 528 ILE A N 1
ATOM 4288 C CA . ILE A 1 528 ? -14.139 7.423 11.426 1.00 97.06 528 ILE A CA 1
ATOM 4289 C C . ILE A 1 528 ? -15.550 7.210 11.992 1.00 97.06 528 ILE A C 1
ATOM 4291 O O . ILE A 1 528 ? -16.092 8.124 12.612 1.00 97.06 528 ILE A O 1
ATOM 4295 N N . CYS A 1 529 ? -16.118 6.005 11.870 1.00 96.94 529 CYS A N 1
ATOM 4296 C CA . CYS A 1 529 ? -17.410 5.686 12.484 1.00 96.94 529 CYS A CA 1
ATOM 4297 C C . CYS A 1 529 ? -17.379 5.896 14.004 1.00 96.94 529 CYS A C 1
ATOM 4299 O O . CYS A 1 529 ? -18.291 6.498 14.558 1.00 96.94 529 CYS A O 1
ATOM 4301 N N . PHE A 1 530 ? -16.307 5.460 14.669 1.00 96.06 530 PHE A N 1
ATOM 4302 C CA . PHE A 1 530 ? -16.093 5.662 16.099 1.00 96.06 530 PHE A CA 1
ATOM 4303 C C . PHE A 1 530 ? -16.022 7.143 16.482 1.00 96.06 530 PHE A C 1
ATOM 4305 O O . PHE A 1 530 ? -16.620 7.536 17.483 1.00 96.06 530 PHE A O 1
ATOM 4312 N N . LEU A 1 531 ? -15.317 7.971 15.707 1.00 94.75 531 LEU A N 1
ATOM 4313 C CA . LEU A 1 531 ? -15.241 9.410 15.960 1.00 94.75 531 LEU A CA 1
ATOM 4314 C C . LEU A 1 531 ? -16.609 10.083 15.800 1.00 94.75 531 LEU A C 1
ATOM 4316 O O . LEU A 1 531 ? -16.976 10.909 16.634 1.00 94.75 531 LEU A O 1
ATOM 4320 N N . ILE A 1 532 ? -17.373 9.708 14.771 1.00 94.88 532 ILE A N 1
ATOM 4321 C CA . ILE A 1 532 ? -18.734 10.214 14.540 1.00 94.88 532 ILE A CA 1
ATOM 4322 C C . ILE A 1 532 ? -19.665 9.781 15.677 1.00 94.88 532 ILE A C 1
ATOM 4324 O O . ILE A 1 532 ? -20.353 10.617 16.254 1.00 94.88 532 ILE A O 1
ATOM 4328 N N . ASP A 1 533 ? -19.658 8.497 16.036 1.00 94.88 533 ASP A N 1
ATOM 4329 C CA . ASP A 1 533 ? -20.470 7.925 17.117 1.00 94.88 533 ASP A CA 1
ATOM 4330 C C . ASP A 1 533 ? -20.149 8.593 18.462 1.00 94.88 533 ASP A C 1
ATOM 4332 O O . ASP A 1 533 ? -21.052 8.968 19.195 1.00 94.88 533 ASP A O 1
ATOM 4336 N N . SER A 1 534 ? -18.867 8.848 18.741 1.00 91.62 534 SER A N 1
ATOM 4337 C CA . SER A 1 534 ? -18.431 9.556 19.956 1.00 91.62 534 SER A CA 1
ATOM 4338 C C . SER A 1 534 ? -18.796 11.044 19.971 1.00 91.62 534 SER A C 1
ATOM 4340 O O . SER A 1 534 ? -18.762 11.659 21.030 1.00 91.62 534 SER A O 1
ATOM 4342 N N . THR A 1 535 ? -19.069 11.639 18.807 1.00 91.19 535 THR A N 1
ATOM 4343 C CA . THR A 1 535 ? -19.432 13.060 18.684 1.00 91.19 535 THR A CA 1
ATOM 4344 C C . THR A 1 535 ? -20.946 13.252 18.746 1.00 91.19 535 THR A C 1
ATOM 4346 O O . THR A 1 535 ? -21.420 14.212 19.345 1.00 91.19 535 THR A O 1
ATOM 4349 N N . ASN A 1 536 ? -21.704 12.348 18.123 1.00 91.06 536 ASN A N 1
ATOM 4350 C CA . ASN A 1 536 ? -23.147 12.500 17.941 1.00 91.06 536 ASN A CA 1
ATOM 4351 C C . ASN A 1 536 ? -23.977 11.777 19.008 1.00 91.06 536 ASN A C 1
ATOM 4353 O O . ASN A 1 536 ? -25.117 12.175 19.249 1.00 91.06 536 ASN A O 1
ATOM 4357 N N . ASN A 1 537 ? -23.430 10.731 19.632 1.00 91.56 537 ASN A N 1
ATOM 4358 C CA . ASN A 1 537 ? -24.121 9.938 20.643 1.00 91.56 537 ASN A CA 1
ATOM 4359 C C . ASN A 1 537 ? -23.469 10.131 22.014 1.00 91.56 537 ASN A C 1
ATOM 4361 O O . ASN A 1 537 ? -22.252 10.255 22.122 1.00 91.56 537 ASN A O 1
ATOM 4365 N N . ASP A 1 538 ? -24.285 10.142 23.066 1.00 87.62 538 ASP A N 1
ATOM 4366 C CA . ASP A 1 538 ? -23.850 10.313 24.459 1.00 87.62 538 ASP A CA 1
ATOM 4367 C C . ASP A 1 538 ? -24.031 9.031 25.294 1.00 87.62 538 ASP A C 1
ATOM 4369 O O . ASP A 1 538 ? -23.454 8.889 26.377 1.00 87.62 538 ASP A O 1
ATOM 4373 N N . GLY A 1 539 ? -24.762 8.046 24.765 1.00 84.50 539 GLY A N 1
ATOM 4374 C CA . GLY A 1 539 ? -25.066 6.790 25.438 1.00 84.50 539 GLY A CA 1
ATOM 4375 C C . GLY A 1 539 ? -26.355 6.811 26.257 1.00 84.50 539 GLY A C 1
ATOM 4376 O O . GLY A 1 539 ? -26.592 5.840 26.982 1.00 84.50 539 GLY A O 1
ATOM 4377 N N . SER A 1 540 ? -27.162 7.869 26.142 1.00 88.00 540 SER A N 1
ATOM 4378 C CA . SER A 1 540 ? -28.535 7.938 26.648 1.00 88.00 540 SER A CA 1
ATOM 4379 C C . SER A 1 540 ? -29.465 6.966 25.904 1.00 88.00 540 SER A C 1
ATOM 4381 O O . SER A 1 540 ? -29.090 6.363 24.895 1.00 88.00 540 SER A O 1
ATOM 4383 N N . ALA A 1 541 ? -30.693 6.796 26.406 1.00 88.06 541 ALA A N 1
ATOM 4384 C CA . ALA A 1 541 ? -31.713 5.994 25.724 1.00 88.06 541 ALA A CA 1
ATOM 4385 C C . ALA A 1 541 ? -32.126 6.605 24.370 1.00 88.06 541 ALA A C 1
ATOM 4387 O O . ALA A 1 541 ? -32.438 5.863 23.443 1.00 88.06 541 ALA A O 1
ATOM 4388 N N . GLU A 1 542 ? -32.077 7.936 24.248 1.00 89.00 542 GLU A N 1
ATOM 4389 C CA . GLU A 1 542 ? -32.407 8.665 23.017 1.00 89.00 542 GLU A CA 1
ATOM 4390 C C . GLU A 1 542 ? -31.265 8.635 21.994 1.00 89.00 542 GLU A C 1
ATOM 4392 O O . GLU A 1 542 ? -31.513 8.569 20.790 1.00 89.00 542 GLU A O 1
ATOM 4397 N N . ARG A 1 543 ? -30.006 8.656 22.457 1.00 88.44 543 ARG A N 1
ATOM 4398 C CA . ARG A 1 543 ? -28.802 8.637 21.606 1.00 88.44 543 ARG A CA 1
ATOM 4399 C C . ARG A 1 543 ? -27.816 7.544 22.041 1.00 88.44 543 ARG A C 1
ATOM 4401 O O . ARG A 1 543 ? -26.727 7.839 22.553 1.00 88.44 543 ARG A O 1
ATOM 4408 N N . PRO A 1 544 ? -28.170 6.257 21.862 1.00 89.81 544 PRO A N 1
ATOM 4409 C CA . PRO A 1 544 ? -27.338 5.150 22.307 1.00 89.81 544 PRO A CA 1
ATOM 4410 C C . PRO A 1 544 ? -26.090 4.990 21.432 1.00 89.81 544 PRO A C 1
ATOM 4412 O O . PRO A 1 544 ? -26.135 5.104 20.211 1.00 89.81 544 PRO A O 1
ATOM 4415 N N . TYR A 1 545 ? -24.971 4.623 22.057 1.00 90.56 545 TYR A N 1
ATOM 4416 C CA . TYR A 1 545 ? -23.747 4.287 21.328 1.00 90.56 545 TYR A CA 1
ATOM 4417 C C . TYR A 1 545 ? -23.874 2.989 20.522 1.00 90.56 545 TYR A C 1
ATOM 4419 O O . TYR A 1 545 ? -24.223 1.941 21.083 1.00 90.56 545 TYR A O 1
ATOM 4427 N N . PHE A 1 546 ? -23.429 3.026 19.264 1.00 90.50 546 PHE A N 1
ATOM 4428 C CA . PHE A 1 546 ? -23.338 1.858 18.375 1.00 90.50 546 PHE A CA 1
ATOM 4429 C C . PHE A 1 546 ? -22.031 1.071 18.559 1.00 90.50 546 PHE A C 1
ATOM 4431 O O . PHE A 1 546 ? -21.950 -0.122 18.238 1.00 90.50 546 PHE A O 1
ATOM 4438 N N . MET A 1 547 ? -21.000 1.720 19.107 1.00 91.19 547 MET A N 1
ATOM 4439 C CA . MET A 1 547 ? -19.710 1.104 19.396 1.00 91.19 547 MET A CA 1
ATOM 4440 C C . MET A 1 547 ? -19.813 -0.054 20.397 1.00 91.19 547 MET A C 1
ATOM 4442 O O . MET A 1 547 ? -20.672 -0.107 21.284 1.00 91.19 547 MET A O 1
ATOM 4446 N N . SER A 1 548 ? -18.852 -0.974 20.299 1.00 89.94 548 SER A N 1
ATOM 4447 C CA . SER A 1 548 ? -18.751 -2.123 21.203 1.00 89.94 548 SER A CA 1
ATOM 4448 C C . SER A 1 548 ? -18.586 -1.719 22.677 1.00 89.94 548 SER A C 1
ATOM 4450 O O . SER A 1 548 ? -18.075 -0.643 22.994 1.00 89.94 548 SER A O 1
ATOM 4452 N N . LYS A 1 549 ? -18.940 -2.628 23.600 1.00 89.25 549 LYS A N 1
ATOM 4453 C CA . LYS A 1 549 ? -18.758 -2.425 25.052 1.00 89.25 549 LYS A CA 1
ATOM 4454 C C . LYS A 1 549 ? -17.311 -2.059 25.420 1.00 89.25 549 LYS A C 1
ATOM 4456 O O . LYS A 1 549 ? -17.100 -1.247 26.310 1.00 89.25 549 LYS A O 1
ATOM 4461 N N . GLU A 1 550 ? -16.333 -2.643 24.730 1.00 88.19 550 GLU A N 1
ATOM 4462 C CA . GLU A 1 550 ? -14.897 -2.382 24.911 1.00 88.19 550 GLU A CA 1
ATOM 4463 C C . GLU A 1 550 ? -14.539 -0.929 24.559 1.00 88.19 550 GLU A C 1
ATOM 4465 O O . GLU A 1 550 ? -13.994 -0.217 25.398 1.00 88.19 550 GLU A O 1
ATOM 4470 N N . LEU A 1 551 ? -14.949 -0.451 23.376 1.00 89.75 551 LEU A N 1
ATOM 4471 C CA . LEU A 1 551 ? -14.745 0.944 22.958 1.00 89.75 551 LEU A CA 1
ATOM 4472 C C . LEU A 1 551 ? -15.464 1.929 23.888 1.00 89.75 551 LEU A C 1
ATOM 4474 O O . LEU A 1 551 ? -14.879 2.926 24.302 1.00 89.75 551 LEU A O 1
ATOM 4478 N N . ARG A 1 552 ? -16.695 1.607 24.299 1.00 89.56 552 ARG A N 1
ATOM 4479 C CA . ARG A 1 552 ? -17.480 2.438 25.222 1.00 89.56 552 ARG A CA 1
ATOM 4480 C C . ARG A 1 552 ? -16.787 2.620 26.573 1.00 89.56 552 ARG A C 1
ATOM 4482 O O . ARG A 1 552 ? -16.820 3.711 27.132 1.00 89.56 552 ARG A O 1
ATOM 4489 N N . ARG A 1 553 ? -16.147 1.570 27.104 1.00 88.31 553 ARG A N 1
ATOM 4490 C CA . ARG A 1 553 ? -15.350 1.667 28.341 1.00 88.31 553 ARG A CA 1
ATOM 4491 C C . ARG A 1 553 ? -14.156 2.607 28.167 1.00 88.31 553 ARG A C 1
ATOM 4493 O O . ARG A 1 553 ? -13.890 3.392 29.068 1.00 88.31 553 ARG A O 1
ATOM 4500 N N . ILE A 1 554 ? -13.474 2.553 27.020 1.00 86.50 554 ILE A N 1
ATOM 4501 C CA . ILE A 1 554 ? -12.332 3.432 26.717 1.00 86.50 554 ILE A CA 1
ATOM 4502 C C . ILE A 1 554 ? -12.780 4.895 26.620 1.00 86.50 554 ILE A C 1
ATOM 4504 O O . ILE A 1 554 ? -12.128 5.763 27.193 1.00 86.50 554 ILE A O 1
ATOM 4508 N N . VAL A 1 555 ? -13.904 5.170 25.947 1.00 84.25 555 VAL A N 1
ATOM 4509 C CA . VAL A 1 555 ? -14.479 6.525 25.870 1.00 84.25 555 VAL A CA 1
ATOM 4510 C C . VAL A 1 555 ? -14.811 7.043 27.264 1.00 84.25 555 VAL A C 1
ATOM 4512 O O . VAL A 1 555 ? -14.278 8.074 27.653 1.00 84.25 555 VAL A O 1
ATOM 4515 N N . LYS A 1 556 ? -15.588 6.286 28.053 1.00 83.50 556 LYS A N 1
ATOM 4516 C CA . LYS A 1 556 ? -15.960 6.684 29.421 1.00 83.50 556 LYS A CA 1
ATOM 4517 C C . LYS A 1 556 ? -14.742 6.949 30.305 1.00 83.50 556 LYS A C 1
ATOM 4519 O O . LYS A 1 556 ? -14.717 7.948 31.009 1.00 83.50 556 LYS A O 1
ATOM 4524 N N . ARG A 1 557 ? -13.719 6.091 30.243 1.00 79.81 557 ARG A N 1
ATOM 4525 C CA . ARG A 1 557 ? -12.474 6.286 31.000 1.00 79.81 557 ARG A CA 1
ATOM 4526 C C . ARG A 1 557 ? -11.779 7.595 30.620 1.00 79.81 557 ARG A C 1
ATOM 4528 O O . ARG A 1 557 ? -11.327 8.309 31.500 1.00 79.81 557 ARG A O 1
ATOM 4535 N N . ASN A 1 558 ? -11.712 7.914 29.329 1.00 71.25 558 ASN A N 1
ATOM 4536 C CA . ASN A 1 558 ? -11.071 9.139 28.855 1.00 71.25 558 ASN A CA 1
ATOM 4537 C C . ASN A 1 558 ? -11.876 10.402 29.187 1.00 71.25 558 ASN A C 1
ATOM 4539 O O . ASN A 1 558 ? -11.263 11.435 29.408 1.00 71.25 558 ASN A O 1
ATOM 4543 N N . THR A 1 559 ? -13.210 10.327 29.225 1.00 68.31 559 THR A N 1
ATOM 4544 C CA . THR A 1 559 ? -14.072 11.448 29.643 1.00 68.31 559 THR A CA 1
ATOM 4545 C C . THR A 1 559 ? -13.969 11.733 31.140 1.00 68.31 559 THR A C 1
ATOM 4547 O O . THR A 1 559 ? -14.133 12.868 31.542 1.00 68.31 559 THR A O 1
ATOM 4550 N N . VAL A 1 560 ? -13.699 10.720 31.970 1.00 60.53 560 VAL A N 1
ATOM 4551 C CA . VAL A 1 560 ? -13.530 10.894 33.426 1.00 60.53 560 VAL A CA 1
ATOM 4552 C C . VAL A 1 560 ? -12.141 11.443 33.793 1.00 60.53 560 VAL A C 1
ATOM 4554 O O . VAL A 1 560 ? -11.975 12.003 34.868 1.00 60.53 560 VAL A O 1
ATOM 4557 N N . MET A 1 561 ? -11.138 11.265 32.925 1.00 48.91 561 MET A N 1
ATOM 4558 C CA . MET A 1 561 ? -9.755 11.724 33.153 1.00 48.91 561 MET A CA 1
ATOM 4559 C C . MET A 1 561 ? -9.419 13.065 32.473 1.00 48.91 561 MET A C 1
ATOM 4561 O O . MET A 1 561 ? -8.297 13.541 32.634 1.00 48.91 561 MET A O 1
ATOM 4565 N N . ALA A 1 562 ? -10.336 13.623 31.680 1.00 47.28 562 ALA A N 1
ATOM 4566 C CA . ALA A 1 562 ? -10.215 14.921 31.012 1.00 47.28 562 ALA A CA 1
ATOM 4567 C C . ALA A 1 562 ? -11.080 15.946 31.742 1.00 47.28 562 ALA A C 1
ATOM 4569 O O . ALA A 1 562 ? -10.643 17.115 31.807 1.00 47.28 562 ALA A O 1
#

Organism: NCBI:txid561515